Protein AF-0000000078321986 (afdb_homodimer)

Solvent-accessible surface area (backbone atoms only — not comparable to full-atom values): 22174 Å² total; per-residue (Å²): 132,80,74,70,76,71,80,75,64,83,45,28,49,49,52,45,37,34,67,30,29,46,90,86,37,82,36,42,30,33,53,24,48,58,29,49,49,26,35,31,15,40,68,52,36,63,73,72,64,58,69,70,43,76,37,93,73,58,48,68,47,61,54,64,65,75,30,65,68,43,73,36,52,33,26,28,69,42,58,39,27,43,81,94,75,48,71,47,72,44,72,18,39,36,35,91,52,83,92,41,41,33,35,42,9,18,39,55,31,23,75,50,41,27,37,33,34,35,45,79,48,31,41,32,33,64,55,94,91,37,82,43,76,48,59,50,52,77,71,62,75,69,61,69,51,80,71,55,65,69,71,51,60,60,73,81,66,85,42,72,70,53,42,55,55,45,55,72,69,24,92,44,75,43,79,42,66,50,69,78,81,76,80,76,78,78,73,85,65,83,70,81,79,134,131,80,74,71,76,71,81,76,62,82,46,28,50,48,52,44,37,34,67,29,30,47,90,86,37,83,38,43,30,32,53,24,50,58,30,51,49,26,36,31,15,42,68,51,36,62,73,72,63,56,70,70,43,76,37,92,73,60,46,68,48,61,55,65,64,65,31,64,68,44,72,36,52,32,28,28,68,41,59,39,27,42,81,94,75,47,71,47,74,44,73,18,38,37,36,91,50,83,90,40,40,34,35,42,8,17,40,54,31,23,74,49,42,28,37,34,36,34,44,80,48,32,42,32,34,64,55,95,91,36,82,44,76,48,59,52,51,77,69,62,73,69,60,71,46,83,75,54,67,73,69,51,56,64,72,81,65,85,41,70,69,54,42,54,54,46,55,74,69,24,92,45,76,42,79,43,71,49,67,77,83,76,79,76,77,78,74,85,64,81,72,78,77,121

Structure (mmCIF, N/CA/C/O backbone):
data_AF-0000000078321986-model_v1
#
loop_
_entity.id
_entity.type
_entity.pdbx_description
1 polymer 'Asp_protease_2 domain-containing protein'
#
loop_
_atom_site.group_PDB
_atom_site.id
_atom_site.type_symbol
_atom_site.label_atom_id
_atom_site.label_alt_id
_atom_site.label_comp_id
_atom_site.label_asym_id
_atom_site.label_entity_id
_atom_site.label_seq_id
_atom_site.pdbx_PDB_ins_code
_atom_site.Cartn_x
_atom_site.Cartn_y
_atom_site.Cartn_z
_atom_site.occupancy
_atom_site.B_iso_or_equiv
_atom_site.auth_seq_id
_atom_site.auth_comp_id
_atom_site.auth_asym_id
_atom_site.auth_atom_id
_atom_site.pdbx_PDB_model_num
ATOM 1 N N . MET A 1 1 ? 32.594 -17.984 17.234 1 24.62 1 MET A N 1
ATOM 2 C CA . MET A 1 1 ? 31.172 -18.266 17.438 1 24.62 1 MET A CA 1
ATOM 3 C C . MET A 1 1 ? 30.312 -17.359 16.562 1 24.62 1 MET A C 1
ATOM 5 O O . MET A 1 1 ? 30.328 -16.125 16.719 1 24.62 1 MET A O 1
ATOM 9 N N . CYS A 1 2 ? 30.188 -17.625 15.289 1 29.27 2 CYS A N 1
ATOM 10 C CA . CYS A 1 2 ? 29.484 -16.875 14.25 1 29.27 2 CYS A CA 1
ATOM 11 C C . CYS A 1 2 ? 28.047 -16.578 14.664 1 29.27 2 CYS A C 1
ATOM 13 O O . CYS A 1 2 ? 27.312 -17.5 15.047 1 29.27 2 CYS A O 1
ATOM 15 N N . SER A 1 3 ? 27.797 -15.516 15.391 1 32.06 3 SER A N 1
ATOM 16 C CA . SER A 1 3 ? 26.453 -15.102 15.766 1 32.06 3 SER A CA 1
ATOM 17 C C . SER A 1 3 ? 25.453 -15.398 14.656 1 32.06 3 SER A C 1
ATOM 19 O O . SER A 1 3 ? 25.672 -15.039 13.5 1 32.06 3 SER A O 1
ATOM 21 N N . GLU A 1 4 ? 24.828 -16.484 14.688 1 34.25 4 GLU A N 1
ATOM 22 C CA . GLU A 1 4 ? 23.734 -16.844 13.805 1 34.25 4 GLU A CA 1
ATOM 23 C C . GLU A 1 4 ? 22.781 -15.672 13.578 1 34.25 4 GLU A C 1
ATOM 25 O O . GLU A 1 4 ? 22.266 -15.094 14.531 1 34.25 4 GLU A O 1
ATOM 30 N N . LYS A 1 5 ? 23.109 -14.648 12.781 1 41.53 5 LYS A N 1
ATOM 31 C CA . LYS A 1 5 ? 22.156 -13.609 12.391 1 41.53 5 LYS A CA 1
ATOM 32 C C . LYS A 1 5 ? 20.719 -14.125 12.422 1 41.53 5 LYS A C 1
ATOM 34 O O . LYS A 1 5 ? 20.359 -15.008 11.641 1 41.53 5 LYS A O 1
ATOM 39 N N . VAL A 1 6 ? 20.172 -14.43 13.562 1 44.09 6 VAL A N 1
ATOM 40 C CA . VAL A 1 6 ? 18.766 -14.75 13.734 1 44.09 6 VAL A CA 1
ATOM 41 C C . VAL A 1 6 ? 17.922 -13.984 12.711 1 44.09 6 VAL A C 1
ATOM 43 O O . VAL A 1 6 ? 18.031 -12.758 12.609 1 44.09 6 VAL A O 1
ATOM 46 N N . ASP A 1 7 ? 17.641 -14.617 11.555 1 57.97 7 ASP A N 1
ATOM 47 C CA . ASP A 1 7 ? 16.75 -14.102 10.516 1 57.97 7 ASP A CA 1
ATOM 48 C C . ASP A 1 7 ? 15.516 -13.453 11.133 1 57.97 7 ASP A C 1
ATOM 50 O O . ASP A 1 7 ? 14.664 -14.148 11.688 1 57.97 7 ASP A O 1
ATOM 54 N N . ASP A 1 8 ? 15.555 -12.234 11.688 1 73.19 8 ASP A N 1
ATOM 55 C CA . ASP A 1 8 ? 14.43 -11.5 12.242 1 73.19 8 ASP A CA 1
ATOM 56 C C . ASP A 1 8 ? 13.305 -11.359 11.219 1 73.19 8 ASP A C 1
ATOM 58 O O . ASP A 1 8 ? 13.414 -10.578 10.273 1 73.19 8 ASP A O 1
ATOM 62 N N . ARG A 1 9 ? 12.336 -12.367 11.266 1 86.06 9 ARG A N 1
ATOM 63 C CA . ARG A 1 9 ? 11.211 -12.391 10.336 1 86.06 9 ARG A CA 1
ATOM 64 C C . ARG A 1 9 ? 10.047 -11.555 10.859 1 86.06 9 ARG A C 1
ATOM 66 O O . ARG A 1 9 ? 8.938 -11.625 10.328 1 86.06 9 ARG A O 1
ATOM 73 N N . SER A 1 10 ? 10.383 -10.711 11.898 1 85.19 10 SER A N 1
ATOM 74 C CA . SER A 1 10 ? 9.32 -9.984 12.594 1 85.19 10 SER A CA 1
ATOM 75 C C . SER A 1 10 ? 8.664 -8.953 11.68 1 85.19 10 SER A C 1
ATOM 77 O O . SER A 1 10 ? 7.504 -8.594 11.875 1 85.19 10 SER A O 1
ATOM 79 N N . GLN A 1 11 ? 9.398 -8.617 10.617 1 91.62 11 GLN A N 1
ATOM 80 C CA . GLN A 1 11 ? 8.875 -7.547 9.781 1 91.62 11 GLN A CA 1
ATOM 81 C C . GLN A 1 11 ? 8.273 -8.102 8.492 1 91.62 11 GLN A C 1
ATOM 83 O O . GLN A 1 11 ? 7.777 -7.34 7.652 1 91.62 11 GLN A O 1
ATOM 88 N N . ARG A 1 12 ? 8.203 -9.352 8.367 1 96.12 12 ARG A N 1
ATOM 89 C CA . ARG A 1 12 ? 7.848 -9.977 7.098 1 96.12 12 ARG A CA 1
ATOM 90 C C . ARG A 1 12 ? 6.434 -9.586 6.676 1 96.12 12 ARG A C 1
ATOM 92 O O . ARG A 1 12 ? 6.176 -9.352 5.496 1 96.12 12 ARG A O 1
ATOM 99 N N . ASN A 1 13 ? 5.496 -9.438 7.637 1 96.44 13 ASN A N 1
ATOM 100 C CA . ASN A 1 13 ? 4.094 -9.18 7.309 1 96.44 13 ASN A CA 1
ATOM 101 C C . ASN A 1 13 ? 3.648 -7.805 7.801 1 96.44 13 ASN A C 1
ATOM 103 O O . ASN A 1 13 ? 2.459 -7.484 7.754 1 96.44 13 ASN A O 1
ATOM 107 N N . ASN A 1 14 ? 4.621 -6.977 8.234 1 94.5 14 ASN A N 1
ATOM 108 C CA . ASN A 1 14 ? 4.258 -5.707 8.852 1 94.5 14 ASN A CA 1
ATOM 109 C C . ASN A 1 14 ? 4.297 -4.559 7.844 1 94.5 14 ASN A C 1
ATOM 111 O O . ASN A 1 14 ? 5.293 -4.379 7.141 1 94.5 14 ASN A O 1
ATOM 115 N N . ILE A 1 15 ? 3.191 -3.846 7.863 1 95.5 15 ILE A N 1
ATOM 116 C CA . ILE A 1 15 ? 3.266 -2.574 7.152 1 95.5 15 ILE A CA 1
ATOM 117 C C . ILE A 1 15 ? 4.102 -1.582 7.957 1 95.5 15 ILE A C 1
ATOM 119 O O . ILE A 1 15 ? 4.395 -1.814 9.133 1 95.5 15 ILE A O 1
ATOM 123 N N . PHE A 1 16 ? 4.434 -0.482 7.281 1 96.69 16 PHE A N 1
ATOM 124 C CA . PHE A 1 16 ? 5.27 0.492 7.969 1 96.69 16 PHE A CA 1
ATOM 125 C C . PHE A 1 16 ? 4.422 1.448 8.797 1 96.69 16 PHE A C 1
ATOM 127 O O . PHE A 1 16 ? 3.611 2.199 8.25 1 96.69 16 PHE A O 1
ATOM 134 N N . LYS A 1 17 ? 4.645 1.356 10.055 1 95.81 17 LYS A N 1
ATOM 135 C CA . LYS A 1 17 ? 4.02 2.26 11.016 1 95.81 17 LYS A CA 1
ATOM 136 C C . LYS A 1 17 ? 5.07 2.959 11.875 1 95.81 17 LYS A C 1
ATOM 138 O O . LYS A 1 17 ? 6.039 2.336 12.312 1 95.81 17 LYS A O 1
ATOM 143 N N . ALA A 1 18 ? 4.832 4.238 11.977 1 94.94 18 ALA A N 1
ATOM 144 C CA . ALA A 1 18 ? 5.719 5.051 12.805 1 94.94 18 ALA A CA 1
ATOM 145 C C . ALA A 1 18 ? 4.965 6.203 13.453 1 94.94 18 ALA A C 1
ATOM 147 O O . ALA A 1 18 ? 3.736 6.164 13.57 1 94.94 18 ALA A O 1
ATOM 148 N N . CYS A 1 19 ? 5.754 7.062 14.078 1 94.62 19 CYS A N 1
ATOM 149 C CA . CYS A 1 19 ? 5.16 8.258 14.664 1 94.62 19 CYS A CA 1
ATOM 150 C C . CYS A 1 19 ? 5.684 9.516 13.977 1 94.62 19 CYS A C 1
ATOM 152 O O . CYS A 1 19 ? 6.77 9.508 13.398 1 94.62 19 CYS A O 1
ATOM 154 N N . CYS A 1 20 ? 4.875 10.43 14.008 1 96.06 20 CYS A N 1
ATOM 155 C CA . CYS A 1 20 ? 5.23 11.789 13.609 1 96.06 20 CYS A CA 1
ATOM 156 C C . CYS A 1 20 ? 4.676 12.805 14.602 1 96.06 20 CYS A C 1
ATOM 158 O O . CYS A 1 20 ? 4.039 12.438 15.586 1 96.06 20 CYS A O 1
ATOM 160 N N . SER A 1 21 ? 5.039 14.023 14.367 1 95.94 21 SER A N 1
ATOM 161 C CA . SER A 1 21 ? 4.508 15.086 15.211 1 95.94 21 SER A CA 1
ATOM 162 C C . SER A 1 21 ? 3.799 16.156 14.375 1 95.94 21 SER A C 1
ATOM 164 O O . SER A 1 21 ? 4.281 16.531 13.305 1 95.94 21 SER A O 1
ATOM 166 N N . ILE A 1 22 ? 2.654 16.531 14.852 1 97.75 22 ILE A N 1
ATOM 167 C CA . ILE A 1 22 ? 1.895 17.641 14.297 1 97.75 22 ILE A CA 1
ATOM 168 C C . ILE A 1 22 ? 1.565 18.641 15.398 1 97.75 22 ILE A C 1
ATOM 170 O O . ILE A 1 22 ? 0.862 18.312 16.359 1 97.75 22 ILE A O 1
ATOM 174 N N . GLN A 1 23 ? 2.105 19.859 15.203 1 95.31 23 GLN A N 1
ATOM 175 C CA . GLN A 1 23 ? 1.891 20.891 16.203 1 95.31 23 GLN A CA 1
ATOM 176 C C . GLN A 1 23 ? 2.252 20.391 17.609 1 95.31 23 GLN A C 1
ATOM 178 O O . GLN A 1 23 ? 1.488 20.578 18.562 1 95.31 23 GLN A O 1
ATOM 183 N N . GLY A 1 24 ? 3.314 19.688 17.641 1 91.69 24 GLY A N 1
ATOM 184 C CA . GLY A 1 24 ? 3.859 19.25 18.922 1 91.69 24 GLY A CA 1
ATOM 185 C C . GLY A 1 24 ? 3.164 18.016 19.469 1 91.69 24 GLY A C 1
ATOM 186 O O . GLY A 1 24 ? 3.494 17.547 20.562 1 91.69 24 GLY A O 1
ATOM 187 N N . ARG A 1 25 ? 2.254 17.422 18.75 1 95.25 25 ARG A N 1
ATOM 188 C CA . ARG A 1 25 ? 1.533 16.234 19.188 1 95.25 25 ARG A CA 1
ATOM 189 C C . ARG A 1 25 ? 1.994 14.992 18.438 1 95.25 25 ARG A C 1
ATOM 191 O O . ARG A 1 25 ? 2.164 15.039 17.219 1 95.25 25 ARG A O 1
ATOM 198 N N . VAL A 1 26 ? 2.178 13.922 19.203 1 95.25 26 VAL A N 1
ATOM 199 C CA . VAL A 1 26 ? 2.586 12.664 18.594 1 95.25 26 VAL A CA 1
ATOM 200 C C . VAL A 1 26 ? 1.396 12.031 17.875 1 95.25 26 VAL A C 1
ATOM 202 O O . VAL A 1 26 ? 0.307 11.922 18.453 1 95.25 26 VAL A O 1
ATOM 205 N N . CYS A 1 27 ? 1.616 11.664 16.641 1 97.25 27 CYS A N 1
ATOM 206 C CA . CYS A 1 27 ? 0.566 11.102 15.805 1 97.25 27 CYS A CA 1
ATOM 207 C C . CYS A 1 27 ? 1.032 9.805 15.141 1 97.25 27 CYS A C 1
ATOM 209 O O . CYS A 1 27 ? 2.211 9.664 14.812 1 97.25 27 CYS A O 1
ATOM 211 N N . ASP A 1 28 ? 0.078 8.93 14.93 1 96 28 ASP A N 1
ATOM 212 C CA . ASP A 1 28 ? 0.362 7.688 14.219 1 96 28 ASP A CA 1
ATOM 213 C C . ASP A 1 28 ? 0.496 7.93 12.719 1 96 28 ASP A C 1
ATOM 215 O O . ASP A 1 28 ? -0.361 8.57 12.109 1 96 28 ASP A O 1
ATOM 219 N N . LEU A 1 29 ? 1.56 7.34 12.219 1 97.12 29 LEU A N 1
ATOM 220 C CA . LEU A 1 29 ? 1.901 7.535 10.812 1 97.12 29 LEU A CA 1
ATOM 221 C C . LEU A 1 29 ? 2.004 6.199 10.086 1 97.12 29 LEU A C 1
ATOM 223 O O . LEU A 1 29 ? 2.584 5.246 10.617 1 97.12 29 LEU A O 1
ATOM 227 N N . ILE A 1 30 ? 1.379 6.121 8.93 1 97.06 30 ILE A N 1
ATOM 228 C CA . ILE A 1 30 ? 1.546 4.992 8.023 1 97.06 30 ILE A CA 1
ATOM 229 C C . ILE A 1 30 ? 2.172 5.469 6.715 1 97.06 30 ILE A C 1
ATOM 231 O O . ILE A 1 30 ? 1.801 6.523 6.191 1 97.06 30 ILE A O 1
ATOM 235 N N . VAL A 1 31 ? 3.158 4.801 6.211 1 98 31 VAL A N 1
ATOM 236 C CA . VAL A 1 31 ? 3.658 5.008 4.855 1 98 31 VAL A CA 1
ATOM 237 C C . VAL A 1 31 ? 3.213 3.857 3.957 1 98 31 VAL A C 1
ATOM 239 O O . VAL A 1 31 ? 3.391 2.688 4.305 1 98 31 VAL A O 1
ATOM 242 N N . ASP A 1 32 ? 2.588 4.215 2.834 1 96.12 32 ASP A N 1
ATOM 243 C CA . ASP A 1 32 ? 1.922 3.217 2.006 1 96.12 32 ASP A CA 1
ATOM 244 C C . ASP A 1 32 ? 2.102 3.525 0.521 1 96.12 32 ASP A C 1
ATOM 246 O O . ASP A 1 32 ? 1.444 4.422 -0.016 1 96.12 32 ASP A O 1
ATOM 250 N N . SER A 1 33 ? 2.875 2.695 -0.171 1 96.62 33 SER A N 1
ATOM 251 C CA . SER A 1 33 ? 3.121 2.906 -1.594 1 96.62 33 SER A CA 1
ATOM 252 C C . SER A 1 33 ? 1.919 2.484 -2.432 1 96.62 33 SER A C 1
ATOM 254 O O . SER A 1 33 ? 1.885 2.719 -3.641 1 96.62 33 SER A O 1
ATOM 256 N N . GLY A 1 34 ? 0.917 1.923 -1.79 1 94.62 34 GLY A N 1
ATOM 257 C CA . GLY A 1 34 ? -0.313 1.559 -2.475 1 94.62 34 GLY A CA 1
ATOM 258 C C . GLY A 1 34 ? -1.354 2.664 -2.459 1 94.62 34 GLY A C 1
ATOM 259 O O . GLY A 1 34 ? -2.426 2.521 -3.051 1 94.62 34 GLY A O 1
ATOM 260 N N . SER A 1 35 ? -1.004 3.738 -1.876 1 93.56 35 SER A N 1
ATOM 261 C CA . SER A 1 35 ? -1.923 4.871 -1.822 1 93.56 35 SER A CA 1
ATOM 262 C C . SER A 1 35 ? -1.522 5.953 -2.818 1 93.56 35 SER A C 1
ATOM 264 O O . SER A 1 35 ? -0.402 6.465 -2.77 1 93.56 35 SER A O 1
ATOM 266 N N . CYS A 1 36 ? -2.453 6.363 -3.617 1 95.25 36 CYS A N 1
ATOM 267 C CA . CYS A 1 36 ? -2.199 7.359 -4.652 1 95.25 36 CYS A CA 1
ATOM 268 C C . CYS A 1 36 ? -2.189 8.766 -4.066 1 95.25 36 CYS A C 1
ATOM 270 O O . CYS A 1 36 ? -1.786 9.719 -4.738 1 95.25 36 CYS A O 1
ATOM 272 N N . GLU A 1 37 ? -2.635 8.883 -2.818 1 96.19 37 GLU A N 1
ATOM 273 C CA . GLU A 1 37 ? -2.738 10.18 -2.152 1 96.19 37 GLU A CA 1
ATOM 274 C C . GLU A 1 37 ? -2.15 10.117 -0.745 1 96.19 37 GLU A C 1
ATOM 276 O O . GLU A 1 37 ? -1.934 9.039 -0.199 1 96.19 37 GLU A O 1
ATOM 281 N N . ASN A 1 38 ? -1.821 11.281 -0.237 1 97.88 38 ASN A N 1
ATOM 282 C CA . ASN A 1 38 ? -1.637 11.445 1.201 1 97.88 38 ASN A CA 1
ATOM 283 C C . ASN A 1 38 ? -2.965 11.688 1.912 1 97.88 38 ASN A C 1
ATOM 285 O O . ASN A 1 38 ? -3.818 12.414 1.404 1 97.88 38 ASN A O 1
ATOM 289 N N . PHE A 1 39 ? -3.094 11.086 3.119 1 97.38 39 PHE A N 1
ATOM 290 C CA . PHE A 1 39 ? -4.344 11.25 3.85 1 97.38 39 PHE A CA 1
ATOM 291 C C . PHE A 1 39 ? -4.078 11.719 5.277 1 97.38 39 PHE A C 1
ATOM 293 O O . PHE A 1 39 ? -3.039 11.398 5.855 1 97.38 39 PHE A O 1
ATOM 300 N N . VAL A 1 40 ? -5.035 12.492 5.766 1 97.94 40 VAL A N 1
ATOM 301 C CA . VAL A 1 40 ? -5.098 12.836 7.184 1 97.94 40 VAL A CA 1
ATOM 302 C C . VAL A 1 40 ? -6.492 12.531 7.727 1 97.94 40 VAL A C 1
ATOM 304 O O . VAL A 1 40 ? -7.496 12.766 7.047 1 97.94 40 VAL A O 1
ATOM 307 N N . SER A 1 41 ? -6.516 12.023 8.914 1 95.94 41 SER A N 1
ATOM 308 C CA . SER A 1 41 ? -7.797 11.664 9.516 1 95.94 41 SER A CA 1
ATOM 309 C C . SER A 1 41 ? -8.609 12.906 9.867 1 95.94 41 SER A C 1
ATOM 311 O O . SER A 1 41 ? -8.07 13.875 10.406 1 95.94 41 SER A O 1
ATOM 313 N N . ARG A 1 42 ? -9.859 12.828 9.594 1 96.94 42 ARG A N 1
ATOM 314 C CA . ARG A 1 42 ? -10.766 13.914 9.945 1 96.94 42 ARG A CA 1
ATOM 315 C C . ARG A 1 42 ? -10.766 14.156 11.453 1 96.94 42 ARG A C 1
ATOM 317 O O . ARG A 1 42 ? -10.766 15.312 11.891 1 96.94 42 ARG A O 1
ATOM 324 N N . LYS A 1 43 ? -10.742 13.102 12.203 1 95.88 43 LYS A N 1
ATOM 325 C CA . LYS A 1 43 ? -10.719 13.203 13.664 1 95.88 43 LYS A CA 1
ATOM 326 C C . LYS A 1 43 ? -9.523 14.023 14.133 1 95.88 43 LYS A C 1
ATOM 328 O O . LYS A 1 43 ? -9.656 14.875 15.016 1 95.88 43 LYS A O 1
ATOM 333 N N . LEU A 1 44 ? -8.438 13.812 13.57 1 97.38 44 LEU A N 1
ATOM 334 C CA . LEU A 1 44 ? -7.23 14.555 13.938 1 97.38 44 LEU A CA 1
ATOM 335 C C . LEU A 1 44 ? -7.355 16.016 13.547 1 97.38 44 LEU A C 1
ATOM 337 O O . LEU A 1 44 ? -7.008 16.906 14.328 1 97.38 44 LEU A O 1
ATOM 341 N N . VAL A 1 45 ? -7.805 16.281 12.344 1 98.25 45 VAL A N 1
ATOM 342 C CA . VAL A 1 45 ? -7.98 17.641 11.836 1 98.25 45 VAL A CA 1
ATOM 343 C C . VAL A 1 45 ? -8.859 18.438 12.789 1 98.25 45 VAL A C 1
ATOM 345 O O . VAL A 1 45 ? -8.516 19.562 13.156 1 98.25 45 VAL A O 1
ATOM 348 N N . GLU A 1 46 ? -9.891 17.812 13.164 1 97.81 46 GLU A N 1
ATOM 349 C CA . GLU A 1 46 ? -10.844 18.469 14.055 1 97.81 46 GLU A CA 1
ATOM 350 C C . GLU A 1 46 ? -10.25 18.656 15.445 1 97.81 46 GLU A C 1
ATOM 352 O O . GLU A 1 46 ? -10.375 19.734 16.031 1 97.81 46 GLU A O 1
ATOM 357 N N . HIS A 1 47 ? -9.57 17.703 15.914 1 97.31 47 HIS A N 1
ATOM 358 C CA . HIS A 1 47 ? -9.008 17.719 17.266 1 97.31 47 HIS A CA 1
ATOM 359 C C . HIS A 1 47 ? -7.926 18.797 17.391 1 97.31 47 HIS A C 1
ATOM 361 O O . HIS A 1 47 ? -7.855 19.5 18.391 1 97.31 47 HIS A O 1
ATOM 367 N N . LEU A 1 48 ? -7.117 18.953 16.391 1 97.44 48 LEU A N 1
ATOM 368 C CA . LEU A 1 48 ? -5.988 19.875 16.453 1 97.44 48 LEU A CA 1
ATOM 369 C C . LEU A 1 48 ? -6.371 21.25 15.891 1 97.44 48 LEU A C 1
ATOM 371 O O . LEU A 1 48 ? -5.586 22.188 15.953 1 97.44 48 LEU A O 1
ATOM 375 N N . GLY A 1 49 ? -7.551 21.312 15.305 1 97.94 49 GLY A N 1
ATOM 376 C CA . GLY A 1 49 ? -7.996 22.578 14.727 1 97.94 49 GLY A CA 1
ATOM 377 C C . GLY A 1 49 ? -7.207 22.969 13.492 1 97.94 49 GLY A C 1
ATOM 378 O O . GLY A 1 49 ? -6.898 24.141 13.297 1 97.94 49 GLY A O 1
ATOM 379 N N . LEU A 1 50 ? -6.879 21.969 12.656 1 98.25 50 LEU A N 1
ATOM 380 C CA . LEU A 1 50 ? -6.152 22.281 11.43 1 98.25 50 LEU A CA 1
ATOM 381 C C . LEU A 1 50 ? -7.074 22.906 10.398 1 98.25 50 LEU A C 1
ATOM 383 O O . LEU A 1 50 ? -8.242 22.531 10.289 1 98.25 50 LEU A O 1
ATOM 387 N N . LYS A 1 51 ? -6.48 23.844 9.602 1 98.12 51 LYS A N 1
ATOM 388 C CA . LYS A 1 51 ? -7.262 24.484 8.547 1 98.12 51 LYS A CA 1
ATOM 389 C C . LYS A 1 51 ? -7.449 23.547 7.352 1 98.12 51 LYS A C 1
ATOM 391 O O . LYS A 1 51 ? -6.508 22.875 6.938 1 98.12 51 LYS A O 1
ATOM 396 N N . THR A 1 52 ? -8.688 23.531 6.797 1 98.44 52 THR A N 1
ATOM 397 C CA . THR A 1 52 ? -8.984 22.75 5.605 1 98.44 52 THR A CA 1
ATOM 398 C C . THR A 1 52 ? -9.477 23.641 4.473 1 98.44 52 THR A C 1
ATOM 400 O O . THR A 1 52 ? -9.883 24.781 4.707 1 98.44 52 THR A O 1
ATOM 403 N N . GLU A 1 53 ? -9.266 23.172 3.293 1 98.19 53 GLU A N 1
ATOM 404 C CA . GLU A 1 53 ? -9.797 23.766 2.078 1 98.19 53 GLU A CA 1
ATOM 405 C C . GLU A 1 53 ? -10.602 22.766 1.267 1 98.19 53 GLU A C 1
ATOM 407 O O . GLU A 1 53 ? -10.438 21.547 1.43 1 98.19 53 GLU A O 1
ATOM 412 N N . ARG A 1 54 ? -11.438 23.344 0.41 1 97.62 54 ARG A N 1
ATOM 413 C CA . ARG A 1 54 ? -12.164 22.453 -0.492 1 97.62 54 ARG A CA 1
ATOM 414 C C . ARG A 1 54 ? -11.219 21.75 -1.454 1 97.62 54 ARG A C 1
ATOM 416 O O . ARG A 1 54 ? -10.297 22.375 -1.99 1 97.62 54 ARG A O 1
ATOM 423 N N . HIS A 1 55 ? -11.492 20.469 -1.688 1 97.12 55 HIS A N 1
ATOM 424 C CA . HIS A 1 55 ? -10.688 19.75 -2.666 1 97.12 55 HIS A CA 1
ATOM 425 C C . HIS A 1 55 ? -10.891 20.297 -4.07 1 97.12 55 HIS A C 1
ATOM 427 O O . HIS A 1 55 ? -12.031 20.531 -4.496 1 97.12 55 HIS A O 1
ATOM 433 N N . PRO A 1 56 ? -9.82 20.484 -4.793 1 94.75 56 PRO A N 1
ATOM 434 C CA . PRO A 1 56 ? -10 21.016 -6.145 1 94.75 56 PRO A CA 1
ATOM 435 C C . PRO A 1 56 ? -10.766 20.062 -7.059 1 94.75 56 PRO A C 1
ATOM 437 O O . PRO A 1 56 ? -11.484 20.5 -7.961 1 94.75 56 PRO A O 1
ATOM 440 N N . LYS A 1 57 ? -10.617 18.797 -6.887 1 94.5 57 LYS A N 1
ATOM 441 C CA . LYS A 1 57 ? -11.297 17.734 -7.633 1 94.5 57 LYS A CA 1
ATOM 442 C C . LYS A 1 57 ? -11.828 16.656 -6.691 1 94.5 57 LYS A C 1
ATOM 444 O O . LYS A 1 57 ? -11.273 15.547 -6.637 1 94.5 57 LYS A O 1
ATOM 449 N N . PRO A 1 58 ? -12.953 16.984 -6.078 1 93.12 58 PRO A N 1
ATOM 450 C CA . PRO A 1 58 ? -13.5 15.992 -5.16 1 93.12 58 PRO A CA 1
ATOM 451 C C . PRO A 1 58 ? -13.727 14.633 -5.828 1 93.12 58 PRO A C 1
ATOM 453 O O . PRO A 1 58 ? -13.977 14.57 -7.035 1 93.12 58 PRO A O 1
ATOM 456 N N . TYR A 1 59 ? -13.547 13.625 -5.004 1 88.88 59 TYR A N 1
ATOM 457 C CA . TYR A 1 59 ? -13.727 12.273 -5.52 1 88.88 59 TYR A CA 1
ATOM 458 C C . TYR A 1 59 ? -14.234 11.336 -4.43 1 88.88 59 TYR A C 1
ATOM 460 O O . TYR A 1 59 ? -14.438 11.75 -3.285 1 88.88 59 TYR A O 1
ATOM 468 N N . THR A 1 60 ? -14.57 10.102 -4.914 1 84.94 60 THR A N 1
ATOM 469 C CA . THR A 1 60 ? -15.031 9.078 -3.98 1 84.94 60 THR A CA 1
ATOM 470 C C . THR A 1 60 ? -14.062 7.898 -3.959 1 84.94 60 THR A C 1
ATOM 472 O O . THR A 1 60 ? -13.5 7.531 -4.988 1 84.94 60 THR A O 1
ATOM 475 N N . ILE A 1 61 ? -13.75 7.613 -2.795 1 77.56 61 ILE A N 1
ATOM 476 C CA . ILE A 1 61 ? -12.953 6.398 -2.645 1 77.56 61 ILE A CA 1
ATOM 477 C C . ILE A 1 61 ? -13.875 5.207 -2.389 1 77.56 61 ILE A C 1
ATOM 479 O O . ILE A 1 61 ? -14.766 5.277 -1.537 1 77.56 61 ILE A O 1
ATOM 483 N N . GLY A 1 62 ? -13.812 4.367 -3.477 1 61.34 62 GLY A N 1
ATOM 484 C CA . GLY A 1 62 ? -14.578 3.145 -3.283 1 61.34 62 GLY A CA 1
ATOM 485 C C . GLY A 1 62 ? -13.711 1.963 -2.881 1 61.34 62 GLY A C 1
ATOM 486 O O . GLY A 1 62 ? -12.531 1.909 -3.217 1 61.34 62 GLY A O 1
ATOM 487 N N . TRP A 1 63 ? -13.859 1.648 -1.787 1 48.78 63 TRP A N 1
ATOM 488 C CA . TRP A 1 63 ? -13.156 0.408 -1.488 1 48.78 63 TRP A CA 1
ATOM 489 C C . TRP A 1 63 ? -13.586 -0.707 -2.436 1 48.78 63 TRP A C 1
ATOM 491 O O . TRP A 1 63 ? -14.391 -0.482 -3.344 1 48.78 63 TRP A O 1
ATOM 501 N N . ILE A 1 64 ? -13.562 -1.962 -2.023 1 45.22 64 ILE A N 1
ATOM 502 C CA . ILE A 1 64 ? -13.898 -3.113 -2.854 1 45.22 64 ILE A CA 1
ATOM 503 C C . ILE A 1 64 ? -15.281 -2.916 -3.469 1 45.22 64 ILE A C 1
ATOM 505 O O . ILE A 1 64 ? -16.109 -2.164 -2.939 1 45.22 64 ILE A O 1
ATOM 509 N N . GLN A 1 65 ? -15.539 -3.479 -4.602 1 45.16 65 GLN A N 1
ATOM 510 C CA . GLN A 1 65 ? -16.656 -3.406 -5.527 1 45.16 65 GLN A CA 1
ATOM 511 C C . GLN A 1 65 ? -17.938 -2.984 -4.812 1 45.16 65 GLN A C 1
ATOM 513 O O . GLN A 1 65 ? -18.734 -2.221 -5.355 1 45.16 65 GLN A O 1
ATOM 518 N N . LYS A 1 66 ? -18.188 -3.52 -3.637 1 47.88 66 LYS A N 1
ATOM 519 C CA . LYS A 1 66 ? -19.547 -3.342 -3.107 1 47.88 66 LYS A CA 1
ATOM 520 C C . LYS A 1 66 ? -19.516 -2.52 -1.822 1 47.88 66 LYS A C 1
ATOM 522 O O . LYS A 1 66 ? -20.547 -2.373 -1.158 1 47.88 66 LYS A O 1
ATOM 527 N N . GLY A 1 67 ? -18.438 -1.867 -1.528 1 52.78 67 GLY A N 1
ATOM 528 C CA . GLY A 1 67 ? -18.469 -1.284 -0.197 1 52.78 67 GLY A CA 1
ATOM 529 C C . GLY A 1 67 ? -18.75 0.205 -0.203 1 52.78 67 GLY A C 1
ATOM 530 O O . GLY A 1 67 ? -18.969 0.796 -1.263 1 52.78 67 GLY A O 1
ATOM 531 N N . PRO A 1 68 ? -19.078 0.696 1.005 1 55.75 68 PRO A N 1
ATOM 532 C CA . PRO A 1 68 ? -19.359 2.127 1.15 1 55.75 68 PRO A CA 1
ATOM 533 C C . PRO A 1 68 ? -18.297 3.002 0.489 1 55.75 68 PRO A C 1
ATOM 535 O O . PRO A 1 68 ? -17.109 2.637 0.467 1 55.75 68 PRO A O 1
ATOM 538 N N . LYS A 1 69 ? -18.922 3.984 -0.213 1 66.19 69 LYS A N 1
ATOM 539 C CA . LYS A 1 69 ? -18.062 5.008 -0.801 1 66.19 69 LYS A CA 1
ATOM 540 C C . LYS A 1 69 ? -17.797 6.137 0.19 1 66.19 69 LYS A C 1
ATOM 542 O O . LYS A 1 69 ? -18.672 6.5 0.974 1 66.19 69 LYS A O 1
ATOM 547 N N . VAL A 1 70 ? -16.516 6.469 0.294 1 76.88 70 VAL A N 1
ATOM 548 C CA . VAL A 1 70 ? -16.109 7.621 1.098 1 76.88 70 VAL A CA 1
ATOM 549 C C . VAL A 1 70 ? -15.875 8.828 0.191 1 76.88 70 VAL A C 1
ATOM 551 O O . VAL A 1 70 ? -15.148 8.727 -0.801 1 76.88 70 VAL A O 1
ATOM 554 N N . ASP A 1 71 ? -16.609 9.938 0.594 1 85.44 71 ASP A N 1
ATOM 555 C CA . ASP A 1 71 ? -16.391 11.172 -0.159 1 85.44 71 ASP A CA 1
ATOM 556 C C . ASP A 1 71 ? -15.141 11.898 0.338 1 85.44 71 ASP A C 1
ATOM 558 O O . ASP A 1 71 ? -14.969 12.102 1.543 1 85.44 71 ASP A O 1
ATOM 562 N N . VAL A 1 72 ? -14.352 12.195 -0.619 1 92.81 72 VAL A N 1
ATOM 563 C CA . VAL A 1 72 ? -13.18 13.031 -0.333 1 92.81 72 VAL A CA 1
ATOM 564 C C . VAL A 1 72 ? -13.406 14.438 -0.878 1 92.81 72 VAL A C 1
ATOM 566 O O . VAL A 1 72 ? -13.32 14.664 -2.088 1 92.81 72 VAL A O 1
ATOM 569 N N . THR A 1 73 ? -13.664 15.406 0.111 1 96.5 73 THR A N 1
ATOM 570 C CA . THR A 1 73 ? -14.117 16.719 -0.343 1 96.5 73 THR A CA 1
ATOM 571 C C . THR A 1 73 ? -13.211 17.828 0.206 1 96.5 73 THR A C 1
ATOM 573 O O . THR A 1 73 ? -13.344 18.984 -0.173 1 96.5 73 THR A O 1
ATOM 576 N N . GLU A 1 74 ? -12.289 17.469 1.058 1 98.12 74 GLU A N 1
ATOM 577 C CA . GLU A 1 74 ? -11.453 18.484 1.692 1 98.12 74 GLU A CA 1
ATOM 578 C C . GLU A 1 74 ? -9.977 18.094 1.634 1 98.12 74 GLU A C 1
ATOM 580 O O . GLU A 1 74 ? -9.641 16.906 1.592 1 98.12 74 GLU A O 1
ATOM 585 N N . ILE A 1 75 ? -9.156 19.125 1.611 1 98.5 75 ILE A N 1
ATOM 586 C CA . ILE A 1 75 ? -7.719 18.938 1.729 1 98.5 75 ILE A CA 1
ATOM 587 C C . ILE A 1 75 ? -7.191 19.734 2.92 1 98.5 75 ILE A C 1
ATOM 589 O O . ILE A 1 75 ? -7.852 20.672 3.393 1 98.5 75 ILE A O 1
ATOM 593 N N . CYS A 1 76 ? -6.086 19.297 3.451 1 98.62 76 CYS A N 1
ATOM 594 C CA . CYS A 1 76 ? -5.398 19.938 4.562 1 98.62 76 CYS A CA 1
ATOM 595 C C . CYS A 1 76 ? -3.893 19.969 4.336 1 98.62 76 CYS A C 1
ATOM 597 O O . CYS A 1 76 ? -3.312 18.969 3.885 1 98.62 76 CYS A O 1
ATOM 599 N N . ARG A 1 77 ? -3.326 21.125 4.531 1 98.44 77 ARG A N 1
ATOM 600 C CA . ARG A 1 77 ? -1.871 21.203 4.613 1 98.44 77 ARG A CA 1
ATOM 601 C C . ARG A 1 77 ? -1.384 20.859 6.016 1 98.44 77 ARG A C 1
ATOM 603 O O . ARG A 1 77 ? -1.484 21.672 6.934 1 98.44 77 ARG A O 1
ATOM 610 N N . VAL A 1 78 ? -0.796 19.688 6.168 1 98.62 78 VAL A N 1
ATOM 611 C CA . VAL A 1 78 ? -0.439 19.156 7.48 1 98.62 78 VAL A CA 1
ATOM 612 C C . VAL A 1 78 ? 1.007 19.531 7.809 1 98.62 78 VAL A C 1
ATOM 614 O O . VAL A 1 78 ? 1.928 19.172 7.074 1 98.62 78 VAL A O 1
ATOM 617 N N . PRO A 1 79 ? 1.229 20.328 8.852 1 98.5 79 PRO A N 1
ATOM 618 C CA . PRO A 1 79 ? 2.602 20.609 9.273 1 98.5 79 PRO A CA 1
ATOM 619 C C . PRO A 1 79 ? 3.266 19.422 9.977 1 98.5 79 PRO A C 1
ATOM 621 O O . PRO A 1 79 ? 3.285 19.375 11.211 1 98.5 79 PRO A O 1
ATOM 624 N N . LEU A 1 80 ? 3.92 18.641 9.211 1 97.62 80 LEU A N 1
ATOM 625 C CA . LEU A 1 80 ? 4.422 17.344 9.656 1 97.62 80 LEU A CA 1
ATOM 626 C C . LEU A 1 80 ? 5.891 17.438 10.055 1 97.62 80 LEU A C 1
ATOM 628 O O . LEU A 1 80 ? 6.688 18.078 9.367 1 97.62 80 LEU A O 1
ATOM 632 N N . SER A 1 81 ? 6.172 16.812 11.188 1 95.88 81 SER A N 1
ATOM 633 C CA . SER A 1 81 ? 7.559 16.609 11.586 1 95.88 81 SER A CA 1
ATOM 634 C C . SER A 1 81 ? 7.84 15.133 11.836 1 95.88 81 SER A C 1
ATOM 636 O O . SER A 1 81 ? 7.039 14.43 12.453 1 95.88 81 SER A O 1
ATOM 638 N N . ILE A 1 82 ? 8.883 14.672 11.266 1 94.69 82 ILE A N 1
ATOM 639 C CA . ILE A 1 82 ? 9.344 13.305 11.492 1 94.69 82 ILE A CA 1
ATOM 640 C C . ILE A 1 82 ? 10.758 13.32 12.055 1 94.69 82 ILE A C 1
ATOM 642 O O . ILE A 1 82 ? 11.688 13.812 11.414 1 94.69 82 ILE A O 1
ATOM 646 N N . GLY A 1 83 ? 10.875 12.727 13.242 1 88.94 83 GLY A N 1
ATOM 647 C CA . GLY A 1 83 ? 12.172 12.781 13.898 1 88.94 83 GLY A CA 1
ATOM 648 C C . GLY A 1 83 ? 12.625 14.195 14.211 1 88.94 83 GLY A C 1
ATOM 649 O O . GLY A 1 83 ? 11.805 15.062 14.516 1 88.94 83 GLY A O 1
ATOM 650 N N . LYS A 1 84 ? 13.938 14.359 14.227 1 88.31 84 LYS A N 1
ATOM 651 C CA . LYS A 1 84 ? 14.523 15.625 14.648 1 88.31 84 LYS A CA 1
ATOM 652 C C . LYS A 1 84 ? 14.641 16.594 13.484 1 88.31 84 LYS A C 1
ATOM 654 O O . LYS A 1 84 ? 14.617 17.812 13.68 1 88.31 84 LYS A O 1
ATOM 659 N N . TYR A 1 85 ? 14.594 16.078 12.305 1 88.94 85 TYR A N 1
ATOM 660 C CA . TYR A 1 85 ? 15.109 16.922 11.234 1 88.94 85 TYR A CA 1
ATOM 661 C C . TYR A 1 85 ? 14.023 17.219 10.211 1 88.94 85 TYR A C 1
ATOM 663 O O . TYR A 1 85 ? 13.93 18.344 9.703 1 88.94 85 TYR A O 1
ATOM 671 N N . TYR A 1 86 ? 13.148 16.297 9.945 1 95.25 86 TYR A N 1
ATOM 672 C CA . TYR A 1 86 ? 12.195 16.5 8.867 1 95.25 86 TYR A CA 1
ATOM 673 C C . TYR A 1 86 ? 11.008 17.344 9.336 1 95.25 86 TYR A C 1
ATOM 675 O O . TYR A 1 86 ? 10.359 17.016 10.336 1 95.25 86 TYR A O 1
ATOM 683 N N . ARG A 1 87 ? 10.789 18.484 8.656 1 95.12 87 ARG A N 1
ATOM 684 C CA . ARG A 1 87 ? 9.656 19.375 8.875 1 95.12 87 ARG A CA 1
ATOM 685 C C . ARG A 1 87 ? 9.141 19.938 7.551 1 95.12 87 ARG A C 1
ATOM 687 O O . ARG A 1 87 ? 9.875 20.594 6.812 1 95.12 87 ARG A O 1
ATOM 694 N N . GLU A 1 88 ? 7.906 19.609 7.258 1 96.88 88 GLU A N 1
ATOM 695 C CA . GLU A 1 88 ? 7.309 20.062 6.008 1 96.88 88 GLU A CA 1
ATOM 696 C C . GLU A 1 88 ? 5.789 20.125 6.113 1 96.88 88 GLU A C 1
ATOM 698 O O . GLU A 1 88 ? 5.191 19.453 6.949 1 96.88 88 GLU A O 1
ATOM 703 N N . GLU A 1 89 ? 5.246 21 5.336 1 98 89 GLU A N 1
ATOM 704 C CA . GLU A 1 89 ? 3.803 20.953 5.125 1 98 89 GLU A CA 1
ATOM 705 C C . GLU A 1 89 ? 3.438 20 3.99 1 98 89 GLU A C 1
ATOM 707 O O . GLU A 1 89 ? 3.836 20.219 2.844 1 98 89 GLU A O 1
ATOM 712 N N . VAL A 1 90 ? 2.695 19.016 4.344 1 98.44 90 VAL A N 1
ATOM 713 C CA . VAL A 1 90 ? 2.324 18 3.365 1 98.44 90 VAL A CA 1
ATOM 714 C C . VAL A 1 90 ? 0.835 18.109 3.041 1 98.44 90 VAL A C 1
ATOM 716 O O . VAL A 1 90 ? -0.002 18.141 3.945 1 98.44 90 VAL A O 1
ATOM 719 N N . PHE A 1 91 ? 0.509 18.203 1.754 1 98.12 91 PHE A N 1
ATOM 720 C CA . PHE A 1 91 ? -0.887 18.219 1.33 1 98.12 91 PHE A CA 1
ATOM 721 C C . PHE A 1 91 ? -1.507 16.828 1.493 1 98.12 91 PHE A C 1
ATOM 723 O O . PHE A 1 91 ? -0.995 15.844 0.954 1 98.12 91 PHE A O 1
ATOM 730 N N . CYS A 1 92 ? -2.615 16.844 2.266 1 98.56 92 CYS A N 1
ATOM 731 C CA . CYS A 1 92 ? -3.326 15.594 2.518 1 98.56 92 CYS A CA 1
ATOM 732 C C . CYS A 1 92 ? -4.816 15.75 2.24 1 98.56 92 CYS A C 1
ATOM 734 O O . CYS A 1 92 ? -5.402 16.797 2.529 1 98.56 92 CYS A O 1
ATOM 736 N N . ASP A 1 93 ? -5.391 14.727 1.633 1 97.75 93 ASP A N 1
ATOM 737 C CA . ASP A 1 93 ? -6.848 14.633 1.593 1 97.75 93 ASP A CA 1
ATOM 738 C C . ASP A 1 93 ? -7.414 14.266 2.963 1 97.75 93 ASP A C 1
ATOM 740 O O . ASP A 1 93 ? -6.855 13.414 3.658 1 97.75 93 ASP A O 1
ATOM 744 N N . VAL A 1 94 ? -8.508 14.867 3.334 1 97.5 94 VAL A N 1
ATOM 745 C CA . VAL A 1 94 ? -9.133 14.602 4.629 1 97.5 94 VAL A CA 1
ATOM 746 C C . VAL A 1 94 ? -10.148 13.477 4.492 1 97.5 94 VAL A C 1
ATOM 748 O O . VAL A 1 94 ? -11.078 13.562 3.686 1 97.5 94 VAL A O 1
ATOM 751 N N . ILE A 1 95 ? -9.906 12.461 5.262 1 93.56 95 ILE A N 1
ATOM 752 C CA . ILE A 1 95 ? -10.852 11.352 5.219 1 93.56 95 ILE A CA 1
ATOM 753 C C . ILE A 1 95 ? -11.125 10.852 6.637 1 93.56 95 ILE A C 1
ATOM 755 O O . ILE A 1 95 ? -10.375 11.156 7.562 1 93.56 95 ILE A O 1
ATOM 759 N N . ASP A 1 96 ? -12.25 10.102 6.75 1 88.44 96 ASP A N 1
ATOM 760 C CA . ASP A 1 96 ? -12.5 9.367 7.988 1 88.44 96 ASP A CA 1
ATOM 761 C C . ASP A 1 96 ? -11.734 8.047 8.008 1 88.44 96 ASP A C 1
ATOM 763 O O . ASP A 1 96 ? -12.141 7.078 7.375 1 88.44 96 ASP A O 1
ATOM 767 N N . MET A 1 97 ? -10.586 8.062 8.617 1 83.5 97 MET A N 1
ATOM 768 C CA . MET A 1 97 ? -9.781 6.848 8.703 1 83.5 97 MET A CA 1
ATOM 769 C C . MET A 1 97 ? -9.438 6.52 10.156 1 83.5 97 MET A C 1
ATOM 771 O O . MET A 1 97 ? -9.148 7.418 10.945 1 83.5 97 MET A O 1
ATOM 775 N N . ASP A 1 98 ? -9.43 5.203 10.477 1 78.88 98 ASP A N 1
ATOM 776 C CA . ASP A 1 98 ? -9.156 4.754 11.836 1 78.88 98 ASP A CA 1
ATOM 777 C C . ASP A 1 98 ? -7.812 4.031 11.914 1 78.88 98 ASP A C 1
ATOM 779 O O . ASP A 1 98 ? -7.301 3.777 13 1 78.88 98 ASP A O 1
ATOM 783 N N . ALA A 1 99 ? -7.215 3.779 10.781 1 81 99 ALA A N 1
ATOM 784 C CA . ALA A 1 99 ? -5.969 3.016 10.766 1 81 99 ALA A CA 1
ATOM 785 C C . ALA A 1 99 ? -4.816 3.832 11.344 1 81 99 ALA A C 1
ATOM 787 O O . ALA A 1 99 ? -3.881 3.275 11.922 1 81 99 ALA A O 1
ATOM 788 N N . GLY A 1 100 ? -4.902 5.055 11.281 1 89.69 100 GLY A N 1
ATOM 789 C CA . GLY A 1 100 ? -3.902 5.996 11.75 1 89.69 100 GLY A CA 1
ATOM 790 C C . GLY A 1 100 ? -4.34 7.445 11.625 1 89.69 100 GLY A C 1
ATOM 791 O O . GLY A 1 100 ? -5.504 7.723 11.328 1 89.69 100 GLY A O 1
ATOM 792 N N . HIS A 1 101 ? -3.396 8.281 11.984 1 96.75 101 HIS A N 1
ATOM 793 C CA . HIS A 1 101 ? -3.691 9.703 11.938 1 96.75 101 HIS A CA 1
ATOM 794 C C . HIS A 1 101 ? -3.297 10.305 10.594 1 96.75 101 HIS A C 1
ATOM 796 O O . HIS A 1 101 ? -4.012 11.148 10.047 1 96.75 101 HIS A O 1
ATOM 802 N N . VAL A 1 102 ? -2.127 9.852 10.078 1 97.81 102 VAL A N 1
ATOM 803 C CA . VAL A 1 102 ? -1.594 10.336 8.805 1 97.81 102 VAL A CA 1
ATOM 804 C C . VAL A 1 102 ? -1.133 9.148 7.961 1 97.81 102 VAL A C 1
ATOM 806 O O . VAL A 1 102 ? -0.515 8.211 8.477 1 97.81 102 VAL A O 1
ATOM 809 N N . LEU A 1 103 ? -1.48 9.18 6.695 1 97.69 103 LEU A N 1
ATOM 810 C CA . LEU A 1 103 ? -0.997 8.211 5.723 1 97.69 103 LEU A CA 1
ATOM 811 C C . LEU A 1 103 ? -0.239 8.898 4.594 1 97.69 103 LEU A C 1
ATOM 813 O O . LEU A 1 103 ? -0.812 9.711 3.859 1 97.69 103 LEU A O 1
ATOM 817 N N . LEU A 1 104 ? 1.028 8.617 4.527 1 98.5 104 LEU A N 1
ATOM 818 C CA . LEU A 1 104 ? 1.846 9.148 3.441 1 98.5 104 LEU A CA 1
ATOM 819 C C . LEU A 1 104 ? 1.91 8.164 2.279 1 98.5 104 LEU A C 1
ATOM 821 O O . LEU A 1 104 ? 2.469 7.07 2.416 1 98.5 104 LEU A O 1
ATOM 825 N N . GLY A 1 105 ? 1.298 8.594 1.174 1 98.31 105 GLY A N 1
ATOM 826 C CA . GLY A 1 105 ? 1.246 7.766 -0.02 1 98.31 105 GLY A CA 1
ATOM 827 C C . GLY A 1 105 ? 2.324 8.102 -1.031 1 98.31 105 GLY A C 1
ATOM 828 O O . GLY A 1 105 ? 3.412 8.547 -0.659 1 98.31 105 GLY A O 1
ATOM 829 N N . ARG A 1 106 ? 2.002 7.863 -2.295 1 98.25 106 ARG A N 1
ATOM 830 C CA . ARG A 1 106 ? 2.908 8.016 -3.428 1 98.25 106 ARG A CA 1
ATOM 831 C C . ARG A 1 106 ? 3.396 9.453 -3.547 1 98.25 106 ARG A C 1
ATOM 833 O O . ARG A 1 106 ? 4.586 9.695 -3.756 1 98.25 106 ARG A O 1
ATOM 840 N N . PRO A 1 107 ? 2.549 10.469 -3.355 1 98.44 107 PRO A N 1
ATOM 841 C CA . PRO A 1 107 ? 3.039 11.836 -3.574 1 98.44 107 PRO A CA 1
ATOM 842 C C . PRO A 1 107 ? 4.188 12.203 -2.639 1 98.44 107 PRO A C 1
ATOM 844 O O . PRO A 1 107 ? 5.191 12.766 -3.08 1 98.44 107 PRO A O 1
ATOM 847 N N . TRP A 1 108 ? 4.051 11.859 -1.4 1 98.62 108 TRP A N 1
ATOM 848 C CA . TRP A 1 108 ? 5.121 12.18 -0.465 1 98.62 108 TRP A CA 1
ATOM 849 C C . TRP A 1 108 ? 6.391 11.406 -0.797 1 98.62 108 TRP A C 1
ATOM 851 O O . TRP A 1 108 ? 7.488 11.969 -0.794 1 98.62 108 TRP A O 1
ATOM 861 N N . GLN A 1 109 ? 6.211 10.133 -1.087 1 98.44 109 GLN A N 1
ATOM 862 C CA . GLN A 1 109 ? 7.344 9.273 -1.405 1 98.44 109 GLN A CA 1
ATOM 863 C C . GLN A 1 109 ? 8.094 9.773 -2.639 1 98.44 109 GLN A C 1
ATOM 865 O O . GLN A 1 109 ? 9.32 9.688 -2.709 1 98.44 109 GLN A O 1
ATOM 870 N N . PHE A 1 110 ? 7.32 10.297 -3.549 1 98.12 110 PHE A N 1
ATOM 871 C CA . PHE A 1 110 ? 7.895 10.906 -4.742 1 98.12 110 PHE A CA 1
ATOM 872 C C . PHE A 1 110 ? 8.648 12.18 -4.387 1 98.12 110 PHE A C 1
ATOM 874 O O . PHE A 1 110 ? 9.805 12.359 -4.781 1 98.12 110 PHE A O 1
ATOM 881 N N . ASP A 1 111 ? 8.016 13.016 -3.633 1 97.69 111 ASP A N 1
ATOM 882 C CA . ASP A 1 111 ? 8.516 14.359 -3.375 1 97.69 111 ASP A CA 1
ATOM 883 C C . ASP A 1 111 ? 9.828 14.32 -2.598 1 97.69 111 ASP A C 1
ATOM 885 O O . ASP A 1 111 ? 10.742 15.102 -2.873 1 97.69 111 ASP A O 1
ATOM 889 N N . VAL A 1 112 ? 9.953 13.375 -1.651 1 97.38 112 VAL A N 1
ATOM 890 C CA . VAL A 1 112 ? 11.164 13.352 -0.841 1 97.38 112 VAL A CA 1
ATOM 891 C C . VAL A 1 112 ? 12.156 12.352 -1.427 1 97.38 112 VAL A C 1
ATOM 893 O O . VAL A 1 112 ? 13.266 12.18 -0.905 1 97.38 112 VAL A O 1
ATOM 896 N N . ASP A 1 113 ? 11.711 11.625 -2.443 1 97.19 113 ASP A N 1
ATOM 897 C CA . ASP A 1 113 ? 12.562 10.656 -3.129 1 97.19 113 ASP A CA 1
ATOM 898 C C . ASP A 1 113 ? 13.047 9.57 -2.168 1 97.19 113 ASP A C 1
ATOM 900 O O . ASP A 1 113 ? 14.25 9.359 -2.02 1 97.19 113 ASP A O 1
ATOM 904 N N . ILE A 1 114 ? 12.078 8.789 -1.694 1 98.38 1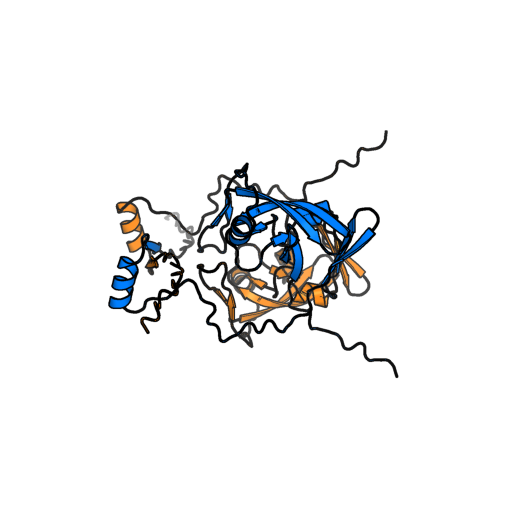14 ILE A N 1
ATOM 905 C CA . ILE A 1 114 ? 12.406 7.797 -0.673 1 98.38 114 ILE A CA 1
ATOM 906 C C . ILE A 1 114 ? 13.117 6.605 -1.315 1 98.38 114 ILE A C 1
ATOM 908 O O . ILE A 1 114 ? 12.953 6.352 -2.512 1 98.38 114 ILE A O 1
ATOM 912 N N . THR A 1 115 ? 14 5.977 -0.559 1 98.38 115 THR A N 1
ATOM 913 C CA . THR A 1 115 ? 14.43 4.602 -0.769 1 98.38 115 THR A CA 1
ATOM 914 C C . THR A 1 115 ? 13.875 3.688 0.32 1 98.38 115 THR A C 1
ATOM 916 O O . THR A 1 115 ? 14.039 3.961 1.511 1 98.38 115 THR A O 1
ATOM 919 N N . TYR A 1 116 ? 13.156 2.689 -0.095 1 98.75 116 TYR A N 1
ATOM 920 C CA . TYR A 1 116 ? 12.57 1.743 0.846 1 98.75 116 TYR A CA 1
ATOM 921 C C . TYR A 1 116 ? 13.289 0.399 0.788 1 98.75 116 TYR A C 1
ATOM 923 O O . TYR A 1 116 ? 13.492 -0.155 -0.295 1 98.75 116 TYR A O 1
ATOM 931 N N . LYS A 1 117 ? 13.711 -0.072 1.976 1 97.44 117 LYS A N 1
ATOM 932 C CA . LYS A 1 117 ? 14.312 -1.392 2.125 1 97.44 117 LYS A CA 1
ATOM 933 C C . LYS A 1 117 ? 13.297 -2.406 2.648 1 97.44 117 LYS A C 1
ATOM 935 O O . LYS A 1 117 ? 12.953 -2.389 3.83 1 97.44 117 LYS A O 1
ATOM 940 N N . GLY A 1 118 ? 12.922 -3.309 1.791 1 97.75 118 GLY A N 1
ATOM 941 C CA . GLY A 1 118 ? 11.789 -4.188 2.031 1 97.75 118 GLY A CA 1
ATOM 942 C C . GLY A 1 118 ? 12.023 -5.172 3.162 1 97.75 118 GLY A C 1
ATOM 943 O O . GLY A 1 118 ? 11.117 -5.453 3.945 1 97.75 118 GLY A O 1
ATOM 944 N N . ARG A 1 119 ? 13.188 -5.711 3.281 1 96.69 119 ARG A N 1
ATOM 945 C CA . ARG A 1 119 ? 13.438 -6.711 4.312 1 96.69 119 ARG A CA 1
ATOM 946 C C . ARG A 1 119 ? 13.516 -6.07 5.691 1 96.69 119 ARG A C 1
ATOM 948 O O . ARG A 1 119 ? 12.891 -6.555 6.641 1 96.69 119 ARG A O 1
ATOM 955 N N . LYS A 1 120 ? 14.188 -4.941 5.758 1 93.5 120 LYS A N 1
ATOM 956 C CA . LYS A 1 120 ? 14.359 -4.25 7.031 1 93.5 120 LYS A CA 1
ATOM 957 C C . LYS A 1 120 ? 13.133 -3.4 7.367 1 93.5 120 LYS A C 1
ATOM 959 O O . LYS A 1 120 ? 12.953 -2.982 8.516 1 93.5 120 LYS A O 1
ATOM 964 N N . ASN A 1 121 ? 12.312 -3.148 6.34 1 97.06 121 ASN A N 1
ATOM 965 C CA . ASN A 1 121 ? 11.148 -2.289 6.516 1 97.06 121 ASN A CA 1
ATOM 966 C C . ASN A 1 121 ? 11.547 -0.894 6.988 1 97.06 121 ASN A C 1
ATOM 968 O O . ASN A 1 121 ? 11.016 -0.396 7.984 1 97.06 121 ASN A O 1
ATOM 972 N N . ILE A 1 122 ? 12.484 -0.272 6.188 1 95.62 122 ILE A N 1
ATOM 973 C CA . ILE A 1 122 ? 13 1.047 6.531 1 95.62 122 ILE A CA 1
ATOM 974 C C . ILE A 1 122 ? 12.883 1.978 5.328 1 95.62 122 ILE A C 1
ATOM 976 O O . ILE A 1 122 ? 13.156 1.573 4.195 1 95.62 122 ILE A O 1
ATOM 980 N N . TYR A 1 123 ? 12.469 3.186 5.625 1 97.38 123 TYR A N 1
ATOM 981 C CA . TYR A 1 123 ? 12.461 4.238 4.617 1 97.38 123 TYR A CA 1
ATOM 982 C C . TYR A 1 123 ? 13.641 5.184 4.805 1 97.38 123 TYR A C 1
ATOM 984 O O . TYR A 1 123 ? 13.914 5.625 5.922 1 97.38 123 TYR A O 1
ATOM 992 N N . LEU A 1 124 ? 14.312 5.492 3.682 1 97.06 124 LEU A N 1
ATOM 993 C CA . LEU A 1 124 ? 15.453 6.402 3.678 1 97.06 124 LEU A CA 1
ATOM 994 C C . LEU A 1 124 ? 15.211 7.566 2.725 1 97.06 124 LEU A C 1
ATOM 996 O O . LEU A 1 124 ? 14.688 7.379 1.625 1 97.06 124 LEU A O 1
ATOM 1000 N N . PHE A 1 125 ? 15.594 8.75 3.197 1 96.31 125 PHE A N 1
ATOM 1001 C CA . PHE A 1 125 ? 15.57 9.898 2.295 1 96.31 125 PHE A CA 1
ATOM 1002 C C . PHE A 1 125 ? 16.469 11.016 2.814 1 96.31 125 PHE A C 1
ATOM 1004 O O . PHE A 1 125 ? 16.906 10.977 3.969 1 96.31 125 PHE A O 1
ATOM 1011 N N . ASP A 1 126 ? 16.781 11.93 1.878 1 93.75 126 ASP A N 1
ATOM 1012 C CA . ASP A 1 126 ? 17.594 13.102 2.223 1 93.75 126 ASP A CA 1
ATOM 1013 C C . ASP A 1 126 ? 16.703 14.336 2.395 1 93.75 126 ASP A C 1
ATOM 1015 O O . ASP A 1 126 ? 15.805 14.578 1.596 1 93.75 126 ASP A O 1
ATOM 1019 N N . TRP A 1 127 ? 16.969 15.008 3.467 1 93.44 127 TRP A N 1
ATOM 1020 C CA . TRP A 1 127 ? 16.234 16.25 3.709 1 93.44 127 TRP A CA 1
ATOM 1021 C C . TRP A 1 127 ? 17.125 17.281 4.402 1 93.44 127 TRP A C 1
ATOM 1023 O O . TRP A 1 127 ? 17.703 17 5.461 1 93.44 127 TRP A O 1
ATOM 1033 N N . GLY A 1 128 ? 17.25 18.453 3.779 1 91.94 128 GLY A N 1
ATOM 1034 C CA . GLY A 1 128 ? 18.062 19.5 4.367 1 91.94 128 GLY A CA 1
ATOM 1035 C C . GLY A 1 128 ? 19.516 19.094 4.555 1 91.94 128 GLY A C 1
ATOM 1036 O O . GLY A 1 128 ? 20.125 19.406 5.578 1 91.94 128 GLY A O 1
ATOM 1037 N N . GLY A 1 129 ? 19.969 18.297 3.73 1 90.94 129 GLY A N 1
ATOM 1038 C CA . GLY A 1 129 ? 21.359 17.859 3.793 1 90.94 129 GLY A CA 1
ATOM 1039 C C . GLY A 1 129 ? 21.594 16.734 4.773 1 90.94 129 GLY A C 1
ATOM 1040 O O . GLY A 1 129 ? 22.734 16.312 4.988 1 90.94 129 GLY A O 1
ATOM 1041 N N . LYS A 1 130 ? 20.516 16.266 5.426 1 90.44 130 LYS A N 1
ATOM 1042 C CA . LYS A 1 130 ? 20.625 15.156 6.375 1 90.44 130 LYS A CA 1
ATOM 1043 C C . LYS A 1 130 ? 19.969 13.891 5.816 1 90.44 130 LYS A C 1
ATOM 1045 O O . LYS A 1 130 ? 18.922 13.953 5.176 1 90.44 130 LYS A O 1
ATOM 1050 N N . LYS A 1 131 ? 20.656 12.805 6.082 1 91.38 131 LYS A N 1
ATOM 1051 C CA . LYS A 1 131 ? 20.062 11.508 5.762 1 91.38 131 LYS A CA 1
ATOM 1052 C C . LYS A 1 131 ? 19.125 11.047 6.871 1 91.38 131 LYS A C 1
ATOM 1054 O O . LYS A 1 131 ? 19.516 10.953 8.031 1 91.38 131 LYS A O 1
ATOM 1059 N N . ILE A 1 132 ? 17.922 10.797 6.5 1 94.5 132 ILE A N 1
ATOM 1060 C CA . ILE A 1 132 ? 16.891 10.406 7.465 1 94.5 132 ILE A CA 1
ATOM 1061 C C . ILE A 1 132 ? 16.516 8.938 7.246 1 94.5 132 ILE A C 1
ATOM 1063 O O . ILE A 1 132 ? 16.297 8.508 6.109 1 94.5 132 ILE A O 1
ATOM 1067 N N . ALA A 1 133 ? 16.531 8.18 8.336 1 95.19 133 ALA A N 1
ATOM 1068 C CA . ALA A 1 133 ? 16.062 6.805 8.344 1 95.19 133 ALA A CA 1
ATOM 1069 C C . ALA A 1 133 ? 14.828 6.656 9.234 1 95.19 133 ALA A C 1
ATOM 1071 O O . ALA A 1 133 ? 14.891 6.941 10.438 1 95.19 133 ALA A O 1
ATOM 1072 N N . MET A 1 134 ? 13.711 6.305 8.586 1 96.06 134 MET A N 1
ATOM 1073 C CA . MET A 1 134 ? 12.508 5.984 9.352 1 96.06 134 MET A CA 1
ATOM 1074 C C . MET A 1 134 ? 12.422 4.484 9.625 1 96.06 134 MET A C 1
ATOM 1076 O O . MET A 1 134 ? 12.516 3.674 8.703 1 96.06 134 MET A O 1
ATOM 1080 N N . VAL A 1 135 ? 12.281 4.137 10.867 1 94.38 135 VAL A N 1
ATOM 1081 C CA . VAL A 1 135 ? 12.141 2.748 11.297 1 94.38 135 VAL A CA 1
ATOM 1082 C C . VAL A 1 135 ? 10.766 2.533 11.914 1 94.38 135 VAL A C 1
ATOM 1084 O O . VAL A 1 135 ? 10.164 3.467 12.453 1 94.38 135 VAL A O 1
ATOM 1087 N N . PRO A 1 136 ? 10.242 1.281 11.633 1 93.44 136 PRO A N 1
ATOM 1088 C CA . PRO A 1 136 ? 8.938 1.027 12.25 1 93.44 136 PRO A CA 1
ATOM 1089 C C . PRO A 1 136 ? 8.977 1.154 13.766 1 93.44 136 PRO A C 1
ATOM 1091 O O . PRO A 1 136 ? 10.008 0.913 14.391 1 93.44 136 PRO A O 1
ATOM 1094 N N . LYS A 1 137 ? 7.875 1.636 14.258 1 85.88 137 LYS A N 1
ATOM 1095 C CA . LYS A 1 137 ? 7.762 1.682 15.711 1 85.88 137 LYS A CA 1
ATOM 1096 C C . LYS A 1 137 ? 7.809 0.279 16.312 1 85.88 137 LYS A C 1
ATOM 1098 O O . LYS A 1 137 ? 7.344 -0.681 15.695 1 85.88 137 LYS A O 1
ATOM 1103 N N . ASP A 1 138 ? 8.688 0.038 17.266 1 64.62 138 ASP A N 1
ATOM 1104 C CA . ASP A 1 138 ? 8.789 -1.256 17.938 1 64.62 138 ASP A CA 1
ATOM 1105 C C . ASP A 1 138 ? 7.41 -1.842 18.219 1 64.62 138 ASP A C 1
ATOM 1107 O O . ASP A 1 138 ? 6.496 -1.12 18.625 1 64.62 138 ASP A O 1
ATOM 1111 N N . ASN A 1 139 ? 7.008 -2.873 17.438 1 48.53 139 ASN A N 1
ATOM 1112 C CA . ASN A 1 139 ? 5.746 -3.582 17.641 1 48.53 139 ASN A CA 1
ATOM 1113 C C . ASN A 1 139 ? 5.422 -3.746 19.125 1 48.53 139 ASN A C 1
ATOM 1115 O O . ASN A 1 139 ? 6.156 -4.418 19.844 1 48.53 139 ASN A O 1
ATOM 1119 N N . GLU A 1 140 ? 5.211 -2.939 20.016 1 38.09 140 GLU A N 1
ATOM 1120 C CA . GLU A 1 140 ? 4.312 -3.59 20.969 1 38.09 140 GLU A CA 1
ATOM 1121 C C . GLU A 1 140 ? 3.301 -4.477 20.25 1 38.09 140 GLU A C 1
ATOM 1123 O O . GLU A 1 140 ? 2.887 -4.18 19.141 1 38.09 140 GLU A O 1
ATOM 1128 N N . VAL A 1 141 ? 3.395 -5.777 20.453 1 32.28 141 VAL A N 1
ATOM 1129 C CA . VAL A 1 141 ? 2.436 -6.703 19.859 1 32.28 141 VAL A CA 1
ATOM 1130 C C . VAL A 1 141 ? 1.104 -5.992 19.625 1 32.28 141 VAL A C 1
ATOM 1132 O O . VAL A 1 141 ? 0.453 -5.559 20.578 1 32.28 141 VAL A O 1
ATOM 1135 N N . PHE A 1 142 ? 1.024 -5.176 18.859 1 30.44 142 PHE A N 1
ATOM 1136 C CA . PHE A 1 142 ? -0.384 -4.926 18.578 1 30.44 142 PHE A CA 1
ATOM 1137 C C . PHE A 1 142 ? -1.183 -6.223 18.609 1 30.44 142 PHE A C 1
ATOM 1139 O O . PHE A 1 142 ? -0.977 -7.109 17.781 1 30.44 142 PHE A O 1
ATOM 1146 N N . GLU A 1 143 ? -1.212 -6.805 19.766 1 28.78 143 GLU A N 1
ATOM 1147 C CA . GLU A 1 143 ? -2.268 -7.809 19.812 1 28.78 143 GLU A CA 1
ATOM 1148 C C . GLU A 1 143 ? -3.48 -7.379 19 1 28.78 143 GLU A C 1
ATOM 1150 O O . GLU A 1 143 ? -4.07 -6.328 19.25 1 28.78 143 GLU A O 1
ATOM 1155 N N . MET A 1 144 ? -3.369 -7.488 17.75 1 27.59 144 MET A N 1
ATOM 1156 C CA . MET A 1 144 ? -4.738 -7.57 17.25 1 27.59 144 MET A CA 1
ATOM 1157 C C . MET A 1 144 ? -5.656 -8.227 18.281 1 27.59 144 MET A C 1
ATOM 1159 O O . MET A 1 144 ? -5.445 -9.383 18.656 1 27.59 144 MET A O 1
ATOM 1163 N N . ASN A 1 145 ? -5.789 -7.621 19.359 1 27.47 145 ASN A N 1
ATOM 1164 C CA . ASN A 1 145 ? -6.832 -8.227 20.172 1 27.47 145 ASN A CA 1
ATOM 1165 C C . ASN A 1 145 ? -7.848 -8.984 19.328 1 27.47 145 ASN A C 1
ATOM 1167 O O . ASN A 1 145 ? -8.555 -8.383 18.516 1 27.47 145 ASN A O 1
ATOM 1171 N N . LYS A 1 146 ? -7.52 -10.164 18.969 1 29.25 146 LYS A N 1
ATOM 1172 C CA . LYS A 1 146 ? -8.508 -11.125 18.484 1 29.25 146 LYS A CA 1
ATOM 1173 C C . LYS A 1 146 ? -9.836 -10.961 19.234 1 29.25 146 LYS A C 1
ATOM 1175 O O . LYS A 1 146 ? -10.82 -11.617 18.891 1 29.25 146 LYS A O 1
ATOM 1180 N N . GLY A 1 147 ? -9.766 -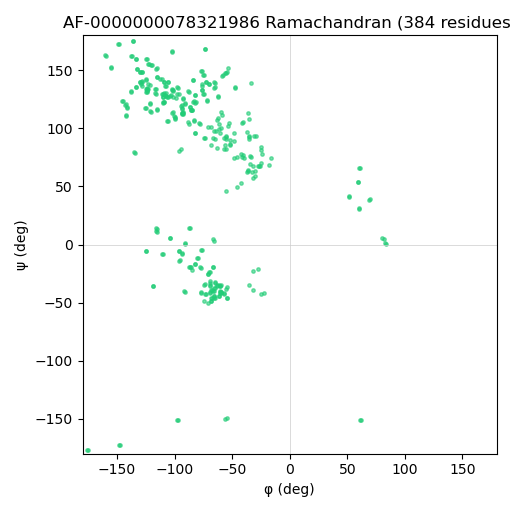10.617 20.547 1 28.23 147 GLY A N 1
ATOM 1181 C CA . GLY A 1 147 ? -11.008 -10.461 21.281 1 28.23 147 GLY A CA 1
ATOM 1182 C C . GLY A 1 147 ? -11.781 -9.219 20.875 1 28.23 147 GLY A C 1
ATOM 1183 O O . GLY A 1 147 ? -12.859 -8.945 21.422 1 28.23 147 GLY A O 1
ATOM 1184 N N . VAL A 1 148 ? -11.125 -8.141 20.859 1 27.16 148 VAL A N 1
ATOM 1185 C CA . VAL A 1 148 ? -12.078 -7.102 20.484 1 27.16 148 VAL A CA 1
ATOM 1186 C C . VAL A 1 148 ? -12.641 -7.41 19.094 1 27.16 148 VAL A C 1
ATOM 1188 O O . VAL A 1 148 ? -11.891 -7.594 18.141 1 27.16 148 VAL A O 1
ATOM 1191 N N . LYS A 1 149 ? -13.711 -7.992 19.109 1 28.08 149 LYS A N 1
ATOM 1192 C CA . LYS A 1 149 ? -14.648 -8.039 17.984 1 28.08 149 LYS A CA 1
ATOM 1193 C C . LYS A 1 149 ? -14.445 -6.844 17.062 1 28.08 149 LYS A C 1
ATOM 1195 O O . LYS A 1 149 ? -14.461 -5.695 17.5 1 28.08 149 LYS A O 1
ATOM 1200 N N . SER A 1 150 ? -13.461 -6.961 16.312 1 28.11 150 SER A N 1
ATOM 1201 C CA . SER A 1 150 ? -13.367 -5.996 15.227 1 28.11 150 SER A CA 1
ATOM 1202 C C . SER A 1 150 ? -14.703 -5.297 14.992 1 28.11 150 SER A C 1
ATOM 1204 O O . SER A 1 150 ? -15.711 -5.945 14.703 1 28.11 150 SER A O 1
ATOM 1206 N N . ARG A 1 151 ? -14.984 -4.402 15.914 1 28.14 151 ARG A N 1
ATOM 1207 C CA . ARG A 1 151 ? -16.219 -3.652 15.766 1 28.14 151 ARG A CA 1
ATOM 1208 C C . ARG A 1 151 ? -16.562 -3.441 14.289 1 28.14 151 ARG A C 1
ATOM 1210 O O . ARG A 1 151 ? -15.906 -2.652 13.602 1 28.14 151 ARG A O 1
ATOM 1217 N N . SER A 1 152 ? -16.859 -4.5 13.688 1 27.58 152 SER A N 1
ATOM 1218 C CA . SER A 1 152 ? -17.516 -4.484 12.391 1 27.58 152 SER A CA 1
ATOM 1219 C C . SER A 1 152 ? -18.719 -3.541 12.398 1 27.58 152 SER A C 1
ATOM 1221 O O . SER A 1 152 ? -19.5 -3.535 13.344 1 27.58 152 SER A O 1
ATOM 1223 N N . LEU A 1 153 ? -18.547 -2.375 11.969 1 29.39 153 LEU A N 1
ATOM 1224 C CA . LEU A 1 153 ? -19.609 -1.391 11.844 1 29.39 153 LEU A CA 1
ATOM 1225 C C . LEU A 1 153 ? -20.938 -2.068 11.531 1 29.39 153 LEU A C 1
ATOM 1227 O O . LEU A 1 153 ? -22 -1.427 11.57 1 29.39 153 LEU A O 1
ATOM 1231 N N . VAL A 1 154 ? -20.859 -3.287 10.969 1 28.59 154 VAL A N 1
ATOM 1232 C CA . VAL A 1 154 ? -22.109 -3.877 10.516 1 28.59 154 VAL A CA 1
ATOM 1233 C C . VAL A 1 154 ? -22.688 -4.781 11.602 1 28.59 154 VAL A C 1
ATOM 1235 O O . VAL A 1 154 ? -22.016 -5.719 12.047 1 28.59 154 VAL A O 1
ATOM 1238 N N . SER A 1 155 ? -23.312 -4.32 12.477 1 31.77 155 SER A N 1
ATOM 1239 C CA . SER A 1 155 ? -24.109 -5.188 13.336 1 31.77 155 SER A CA 1
ATOM 1240 C C . SER A 1 155 ? -25.203 -5.895 12.547 1 31.77 155 SER A C 1
ATOM 1242 O O . SER A 1 155 ? -25.875 -5.281 11.711 1 31.77 155 SER A O 1
ATOM 1244 N N . LEU A 1 156 ? -25.047 -7.125 12.32 1 30.2 156 LEU A N 1
ATOM 1245 C CA . LEU A 1 156 ? -26.094 -7.949 11.727 1 30.2 156 LEU A CA 1
ATOM 1246 C C . LEU A 1 156 ? -27.266 -8.117 12.688 1 30.2 156 LEU A C 1
ATOM 1248 O O . LEU A 1 156 ? -27.094 -8.625 13.797 1 30.2 156 LEU A O 1
ATOM 1252 N N . VAL A 1 157 ? -28.219 -7.383 12.43 1 34.41 157 VAL A N 1
ATOM 1253 C CA . VAL A 1 157 ? -29.469 -7.559 13.172 1 34.41 157 VAL A CA 1
ATOM 1254 C C . VAL A 1 157 ? -30.219 -8.766 12.625 1 34.41 157 VAL A C 1
ATOM 1256 O O . VAL A 1 157 ? -30.531 -8.828 11.43 1 34.41 157 VAL A O 1
ATOM 1259 N N . THR A 1 158 ? -30.219 -9.82 13.25 1 38.56 158 THR A N 1
ATOM 1260 C CA . THR A 1 158 ? -30.828 -11.078 12.852 1 38.56 158 THR A CA 1
ATOM 1261 C C . THR A 1 158 ? -32.312 -11.102 13.242 1 38.56 158 THR A C 1
ATOM 1263 O O . THR A 1 158 ? -33.062 -12.008 12.844 1 38.56 158 THR A O 1
ATOM 1266 N N . SER A 1 159 ? -32.688 -10.297 14.18 1 42.75 159 SER A N 1
ATOM 1267 C CA . SER A 1 159 ? -34.094 -10.445 14.539 1 42.75 159 SER A CA 1
ATOM 1268 C C . SER A 1 159 ? -34.906 -9.227 14.102 1 42.75 159 SER A C 1
ATOM 1270 O O . SER A 1 159 ? -34.375 -8.125 14.016 1 42.75 159 SER A O 1
ATOM 1272 N N . GLU A 1 160 ? -36.156 -9.586 13.641 1 51.16 160 GLU A N 1
ATOM 1273 C CA . GLU A 1 160 ? -37.062 -8.562 13.18 1 51.16 160 GLU A CA 1
ATOM 1274 C C . GLU A 1 160 ? -37.281 -7.484 14.242 1 51.16 160 GLU A C 1
ATOM 1276 O O . GLU A 1 160 ? -37.344 -6.297 13.922 1 51.16 160 GLU A O 1
ATOM 1281 N N . ARG A 1 161 ? -37.312 -7.91 15.422 1 54.16 161 ARG A N 1
ATOM 1282 C CA . ARG A 1 161 ? -37.531 -6.984 16.531 1 54.16 161 ARG A CA 1
ATOM 1283 C C . ARG A 1 161 ? -36.344 -6.078 16.734 1 54.16 161 ARG A C 1
ATOM 1285 O O . ARG A 1 161 ? -36.469 -4.879 16.984 1 54.16 161 ARG A O 1
ATOM 1292 N N . GLU A 1 162 ? -35.188 -6.57 16.516 1 55.28 162 GLU A N 1
ATOM 1293 C CA . GLU A 1 162 ? -33.969 -5.793 16.641 1 55.28 162 GLU A CA 1
ATOM 1294 C C . GLU A 1 162 ? -33.812 -4.84 15.453 1 55.28 162 GLU A C 1
ATOM 1296 O O . GLU A 1 162 ? -33.344 -3.705 15.625 1 55.28 162 GLU A O 1
ATOM 1301 N N . LEU A 1 163 ? -34.219 -5.223 14.266 1 56.78 163 LEU A N 1
ATOM 1302 C CA . LEU A 1 163 ? -34.188 -4.391 13.07 1 56.78 163 LEU A CA 1
ATOM 1303 C C . LEU A 1 163 ? -35.125 -3.199 13.227 1 56.78 163 LEU A C 1
ATOM 1305 O O . LEU A 1 163 ? -34.781 -2.07 12.883 1 56.78 163 LEU A O 1
ATOM 1309 N N . GLU A 1 164 ? -36.281 -3.551 13.695 1 60.47 164 GLU A N 1
ATOM 1310 C CA . GLU A 1 164 ? -37.281 -2.496 13.922 1 60.47 164 GLU A CA 1
ATOM 1311 C C . GLU A 1 164 ? -36.781 -1.477 14.938 1 60.47 164 GLU A C 1
ATOM 1313 O O . GLU A 1 164 ? -36.969 -0.271 14.766 1 60.47 164 GLU A O 1
ATOM 1318 N N . ALA A 1 165 ? -36.125 -1.964 15.953 1 59.47 165 ALA A N 1
ATOM 1319 C CA . ALA A 1 165 ? -35.562 -1.074 16.969 1 59.47 165 ALA A CA 1
ATOM 1320 C C . ALA A 1 165 ? -34.406 -0.254 16.422 1 59.47 165 ALA A C 1
ATOM 1322 O O . ALA A 1 165 ? -34.281 0.942 16.703 1 59.47 165 ALA A O 1
ATOM 1323 N N . ASP A 1 166 ? -33.688 -0.805 15.547 1 57.88 166 ASP A N 1
ATOM 1324 C CA . ASP A 1 166 ? -32.531 -0.11 14.992 1 57.88 166 ASP A CA 1
ATOM 1325 C C . ASP A 1 166 ? -32.969 0.944 13.977 1 57.88 166 ASP A C 1
ATOM 1327 O O . ASP A 1 166 ? -32.375 2.027 13.906 1 57.88 166 ASP A O 1
ATOM 1331 N N . ILE A 1 167 ? -33.938 0.599 13.172 1 60.25 167 ILE A N 1
ATOM 1332 C CA . ILE A 1 167 ? -34.438 1.506 12.148 1 60.25 167 ILE A CA 1
ATOM 1333 C C . ILE A 1 167 ? -35 2.766 12.805 1 60.25 167 ILE A C 1
ATOM 1335 O O . ILE A 1 167 ? -34.844 3.867 12.266 1 60.25 167 ILE A O 1
ATOM 1339 N N . LYS A 1 168 ? -35.562 2.496 13.953 1 63.09 168 LYS A N 1
ATOM 1340 C CA . LYS A 1 168 ? -36.125 3.639 14.664 1 63.09 168 LYS A CA 1
ATOM 1341 C C . LYS A 1 168 ? -35.031 4.566 15.172 1 63.09 168 LYS A C 1
ATOM 1343 O O . LYS A 1 168 ? -35.25 5.766 15.352 1 63.09 168 LYS A O 1
ATOM 1348 N N . GLU A 1 169 ? -33.875 3.98 15.328 1 55.84 169 GLU A N 1
ATOM 1349 C CA . GLU A 1 169 ? -32.781 4.742 15.938 1 55.84 169 GLU A CA 1
ATOM 1350 C C . GLU A 1 169 ? -31.891 5.383 14.883 1 55.84 169 GLU A C 1
ATOM 1352 O O . GLU A 1 169 ? -31.047 6.219 15.203 1 55.84 169 GLU A O 1
ATOM 1357 N N . VAL A 1 170 ? -32.094 4.887 13.594 1 53.84 170 VAL A N 1
ATOM 1358 C CA . VAL A 1 170 ? -31.188 5.387 12.578 1 53.84 170 VAL A CA 1
ATOM 1359 C C . VAL A 1 170 ? -31.906 6.395 11.68 1 53.84 170 VAL A C 1
ATOM 1361 O O . VAL A 1 170 ? -33.094 6.258 11.414 1 53.84 170 VAL A O 1
ATOM 1364 N N . LYS A 1 171 ? -31.156 7.449 11.359 1 57.97 171 LYS A N 1
ATOM 1365 C CA . LYS A 1 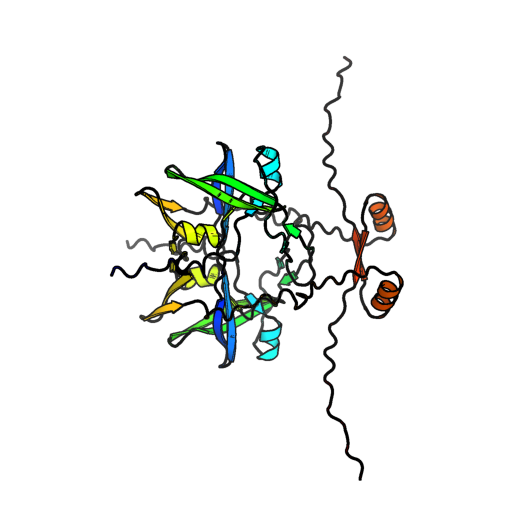171 ? -31.719 8.484 10.508 1 57.97 171 LYS A CA 1
ATOM 1366 C C . LYS A 1 171 ? -31.75 8.039 9.047 1 57.97 171 LYS A C 1
ATOM 1368 O O . LYS A 1 171 ? -32.531 8.57 8.242 1 57.97 171 LYS A O 1
ATOM 1373 N N . GLU A 1 172 ? -30.906 7.031 8.719 1 57.78 172 GLU A N 1
ATOM 1374 C CA . GLU A 1 172 ? -30.797 6.648 7.316 1 57.78 172 GLU A CA 1
ATOM 1375 C C . GLU A 1 172 ? -30.641 5.137 7.172 1 57.78 172 GLU A C 1
ATOM 1377 O O . GLU A 1 172 ? -29.875 4.512 7.906 1 57.78 172 GLU A O 1
ATOM 1382 N N . VAL A 1 173 ? -31.562 4.496 6.465 1 55.19 173 VAL A N 1
ATOM 1383 C CA . VAL A 1 173 ? -31.547 3.084 6.098 1 55.19 173 VAL A CA 1
ATOM 1384 C C . VAL A 1 173 ? -31.312 2.943 4.594 1 55.19 173 VAL A C 1
ATOM 1386 O O . VAL A 1 173 ? -31.984 3.6 3.793 1 55.19 173 VAL A O 1
ATOM 1389 N N . HIS A 1 174 ? -30.266 2.23 4.238 1 56.31 174 HIS A N 1
ATOM 1390 C CA . HIS A 1 174 ? -30.016 1.956 2.828 1 56.31 174 HIS A CA 1
ATOM 1391 C C . HIS A 1 174 ? -30.281 0.491 2.498 1 56.31 174 HIS A C 1
ATOM 1393 O O . HIS A 1 174 ? -29.969 -0.397 3.289 1 56.31 174 HIS A O 1
ATOM 1399 N N . LEU A 1 175 ? -31.031 0.205 1.472 1 52.53 175 LEU A N 1
ATOM 1400 C CA . LEU A 1 175 ? -31.25 -1.115 0.886 1 52.53 175 LEU A CA 1
ATOM 1401 C C . LEU A 1 175 ? -30.141 -1.446 -0.114 1 52.53 175 LEU A C 1
ATOM 1403 O O . LEU A 1 175 ? -29.891 -0.676 -1.044 1 52.53 175 LEU A O 1
ATOM 1407 N N . VAL A 1 176 ? -29.375 -2.504 0.244 1 50.56 176 VAL A N 1
ATOM 1408 C CA . VAL A 1 176 ? -28.328 -2.98 -0.664 1 50.56 176 VAL A CA 1
ATOM 1409 C C . VAL A 1 176 ? -28.812 -4.238 -1.383 1 50.56 176 VAL A C 1
ATOM 1411 O O . VAL A 1 176 ? -29.172 -5.227 -0.742 1 50.56 176 VAL A O 1
ATOM 1414 N N . MET A 1 177 ? -29.016 -4.176 -2.713 1 46.91 177 MET A N 1
ATOM 1415 C CA . MET A 1 177 ? -29.359 -5.281 -3.6 1 46.91 177 MET A CA 1
ATOM 1416 C C . MET A 1 177 ? -28.125 -5.895 -4.23 1 46.91 177 MET A C 1
ATOM 1418 O O . MET A 1 177 ? -27.266 -5.18 -4.758 1 46.91 177 MET A O 1
ATOM 1422 N N . VAL A 1 178 ? -27.891 -7.172 -4 1 40.03 178 VAL A N 1
ATOM 1423 C CA . VAL A 1 178 ? -26.781 -7.918 -4.605 1 40.03 178 VAL A CA 1
ATOM 1424 C C . VAL A 1 178 ? -27.234 -8.5 -5.945 1 40.03 178 VAL A C 1
ATOM 1426 O O . VAL A 1 178 ? -28.172 -9.289 -6.008 1 40.03 178 VAL A O 1
ATOM 1429 N N . ARG A 1 179 ? -26.797 -7.938 -7.074 1 38.97 179 ARG A N 1
ATOM 1430 C CA . ARG A 1 179 ? -27.094 -8.453 -8.406 1 38.97 179 ARG A CA 1
ATOM 1431 C C . ARG A 1 179 ? -26 -9.391 -8.891 1 38.97 179 ARG A C 1
ATOM 1433 O O . ARG A 1 179 ? -24.812 -9.094 -8.734 1 38.97 179 ARG A O 1
ATOM 1440 N N . ALA A 1 180 ? -26.312 -10.633 -9.031 1 35.09 180 ALA A N 1
ATOM 1441 C CA . ALA A 1 180 ? -25.406 -11.547 -9.727 1 35.09 180 ALA A CA 1
ATOM 1442 C C . ALA A 1 180 ? -25.156 -11.078 -11.164 1 35.09 180 ALA A C 1
ATOM 1444 O O . ALA A 1 180 ? -26.094 -10.656 -11.852 1 35.09 180 ALA A O 1
ATOM 1445 N N . LEU A 1 181 ? -23.984 -10.703 -11.469 1 33.5 181 LEU A N 1
ATOM 1446 C CA . LEU A 1 181 ? -23.625 -10.469 -12.867 1 33.5 181 LEU A CA 1
ATOM 1447 C C . LEU A 1 181 ? -23.875 -11.711 -13.703 1 33.5 181 LEU A C 1
ATOM 1449 O O . LEU A 1 181 ? -23.25 -12.75 -13.492 1 33.5 181 LEU A O 1
ATOM 1453 N N . VAL A 1 182 ? -25.062 -12.016 -14.164 1 30.69 182 VAL A N 1
ATOM 1454 C CA . VAL A 1 182 ? -25.234 -13.055 -15.172 1 30.69 182 VAL A CA 1
ATOM 1455 C C . VAL A 1 182 ? -24.578 -12.633 -16.469 1 30.69 182 VAL A C 1
ATOM 1457 O O . VAL A 1 182 ? -24.938 -11.609 -17.062 1 30.69 182 VAL A O 1
ATOM 1460 N N . ILE A 1 183 ? -23.328 -13.094 -16.734 1 30.59 183 ILE A N 1
ATOM 1461 C CA . ILE A 1 183 ? -22.719 -13.039 -18.062 1 30.59 183 ILE A CA 1
ATOM 1462 C C . ILE A 1 183 ? -23.469 -13.977 -19.016 1 30.59 183 ILE A C 1
ATOM 1464 O O . ILE A 1 183 ? -23.516 -15.188 -18.797 1 30.59 183 ILE A O 1
ATOM 1468 N N . GLU A 1 184 ? -24.453 -13.578 -19.734 1 30.81 184 GLU A N 1
ATOM 1469 C CA . GLU A 1 184 ? -25.078 -14.344 -20.797 1 30.81 184 GLU A CA 1
ATOM 1470 C C . GLU A 1 184 ? -24.094 -14.656 -21.906 1 30.81 184 GLU A C 1
ATOM 1472 O O . GLU A 1 184 ? -23.484 -13.742 -22.484 1 30.81 184 GLU A O 1
ATOM 1477 N N . ALA A 1 185 ? -23.562 -15.82 -21.906 1 33.09 185 ALA A N 1
ATOM 1478 C CA . ALA A 1 185 ? -22.938 -16.391 -23.094 1 33.09 185 ALA A CA 1
ATOM 1479 C C . ALA A 1 185 ? -23.906 -16.438 -24.266 1 33.09 185 ALA A C 1
ATOM 1481 O O . ALA A 1 185 ? -24.938 -17.109 -24.188 1 33.09 185 ALA A O 1
ATOM 1482 N N . LYS A 1 186 ? -24.078 -15.414 -25.062 1 36.59 186 LYS A N 1
ATOM 1483 C CA . LYS A 1 186 ? -24.828 -15.484 -26.312 1 36.59 186 LYS A CA 1
ATOM 1484 C C . LYS A 1 186 ? -24.266 -16.578 -27.234 1 36.59 186 LYS A C 1
ATOM 1486 O O . LYS A 1 186 ? -23.094 -16.516 -27.641 1 36.59 186 LYS A O 1
ATOM 1491 N N . GLY A 1 187 ? -24.719 -17.75 -27.172 1 31.59 187 GLY A N 1
ATOM 1492 C CA . GLY A 1 187 ? -24.594 -18.781 -28.188 1 31.59 187 GLY A CA 1
ATOM 1493 C C . GLY A 1 187 ? -25.062 -18.312 -29.562 1 31.59 187 GLY A C 1
ATOM 1494 O O . GLY A 1 187 ? -26.109 -17.672 -29.688 1 31.59 187 GLY A O 1
ATOM 1495 N N . LYS A 1 188 ? -24.203 -18.016 -30.516 1 40.53 188 LYS A N 1
ATOM 1496 C CA . LYS A 1 188 ? -24.406 -17.812 -31.953 1 40.53 188 LYS A CA 1
ATOM 1497 C C . LYS A 1 188 ? -25.281 -18.906 -32.531 1 40.53 188 LYS A C 1
ATOM 1499 O O . LYS A 1 188 ? -24.812 -20 -32.844 1 40.53 188 LYS A O 1
ATOM 1504 N N . GLY A 1 189 ? -26.422 -19.25 -31.984 1 30.94 189 GLY A N 1
ATOM 1505 C CA . GLY A 1 189 ? -27.203 -20.328 -32.562 1 30.94 189 GLY A CA 1
ATOM 1506 C C . GLY A 1 189 ? -27.75 -19.969 -33.938 1 30.94 189 GLY A C 1
ATOM 1507 O O . GLY A 1 189 ? -28.703 -20.609 -34.438 1 30.94 189 GLY A O 1
ATOM 1508 N N . GLU A 1 190 ? -27.469 -18.734 -34.688 1 35.31 190 GLU A N 1
ATOM 1509 C CA . GLU A 1 190 ? -28.422 -18.609 -35.781 1 35.31 190 GLU A CA 1
ATOM 1510 C C . GLU A 1 190 ? -28.266 -19.766 -36.781 1 35.31 190 GLU A C 1
ATOM 1512 O O . GLU A 1 190 ? -27.203 -19.938 -37.375 1 35.31 190 GLU A O 1
ATOM 1517 N N . SER A 1 191 ? -28.859 -20.844 -36.469 1 32.94 191 SER A N 1
ATOM 1518 C CA . SER A 1 191 ? -29.094 -21.969 -37.375 1 32.94 191 SER A CA 1
ATOM 1519 C C . SER A 1 191 ? -29.688 -21.484 -38.719 1 32.94 191 SER A C 1
ATOM 1521 O O . SER A 1 191 ? -30.766 -20.891 -38.719 1 32.94 191 SER A O 1
ATOM 1523 N N . ASP A 1 192 ? -28.828 -20.812 -39.656 1 35.47 192 ASP A N 1
ATOM 1524 C CA . ASP A 1 192 ? -29.281 -20.734 -41.062 1 35.47 192 ASP A CA 1
ATOM 1525 C C . ASP A 1 192 ? -30.031 -21.984 -41.469 1 35.47 192 ASP A C 1
ATOM 1527 O O . ASP A 1 192 ? -29.516 -23.094 -41.344 1 35.47 192 ASP A O 1
ATOM 1531 N N . SER A 1 193 ? -31.359 -22.016 -41.312 1 29.16 193 SER A N 1
ATOM 1532 C CA . SER A 1 193 ? -32.344 -22.922 -41.906 1 29.16 193 SER A CA 1
ATOM 1533 C C . SER A 1 193 ? -31.953 -23.359 -43.312 1 29.16 193 SER A C 1
ATOM 1535 O O . SER A 1 193 ? -31.453 -22.562 -44.094 1 29.16 193 SER A O 1
ATOM 1537 N N . ALA A 1 194 ? -32.156 -24.719 -43.719 1 30.19 194 ALA A N 1
ATOM 1538 C CA . ALA A 1 194 ? -32.188 -25.609 -44.875 1 30.19 194 ALA A CA 1
ATOM 1539 C C . ALA A 1 194 ? -33.031 -25.031 -46 1 30.19 194 ALA A C 1
ATOM 1541 O O . ALA A 1 194 ? -34.094 -24.422 -45.75 1 30.19 194 ALA A O 1
ATOM 1542 N N . MET B 1 1 ? 23.547 23.641 -23.938 1 25.8 1 MET B N 1
ATOM 1543 C CA . MET B 1 1 ? 22.094 23.594 -23.812 1 25.8 1 MET B CA 1
ATOM 1544 C C . MET B 1 1 ? 21.672 22.531 -22.797 1 25.8 1 MET B C 1
ATOM 1546 O O . MET B 1 1 ? 21.922 21.344 -22.984 1 25.8 1 MET B O 1
ATOM 1550 N N . CYS B 1 2 ? 21.797 22.812 -21.516 1 30.66 2 CYS B N 1
ATOM 1551 C CA . CYS B 1 2 ? 21.516 21.953 -20.375 1 30.66 2 CYS B CA 1
ATOM 1552 C C . CYS B 1 2 ? 20.125 21.344 -20.453 1 30.66 2 CYS B C 1
ATOM 1554 O O . CYS B 1 2 ? 19.141 22.062 -20.656 1 30.66 2 CYS B O 1
ATOM 1556 N N . SER B 1 3 ? 19.938 20.219 -21.109 1 32.75 3 SER B N 1
ATOM 1557 C CA . SER B 1 3 ? 18.656 19.516 -21.172 1 32.75 3 SER B CA 1
ATOM 1558 C C . SER B 1 3 ? 17.891 19.641 -19.859 1 32.75 3 SER B C 1
ATOM 1560 O O . SER B 1 3 ? 18.438 19.344 -18.781 1 32.75 3 SER B O 1
ATOM 1562 N N . GLU B 1 4 ? 17.062 20.578 -19.703 1 34.47 4 GLU B N 1
ATOM 1563 C CA . GLU B 1 4 ? 16.141 20.719 -18.594 1 34.47 4 GLU B CA 1
ATOM 1564 C C . GLU B 1 4 ? 15.547 19.375 -18.188 1 34.47 4 GLU B C 1
ATOM 1566 O O . GLU B 1 4 ? 14.938 18.688 -19 1 34.47 4 GLU B O 1
ATOM 1571 N N . LYS B 1 5 ? 16.25 18.453 -17.516 1 42.19 5 LYS B N 1
ATOM 1572 C CA . LYS B 1 5 ? 15.656 17.234 -16.953 1 42.19 5 LYS B CA 1
ATOM 1573 C C . LYS B 1 5 ? 14.18 17.453 -16.625 1 42.19 5 LYS B C 1
ATOM 1575 O O . LYS B 1 5 ? 13.836 18.266 -15.766 1 42.19 5 LYS B O 1
ATOM 1580 N N . VAL B 1 6 ? 13.344 17.625 -17.609 1 44.53 6 VAL B N 1
ATOM 1581 C CA . VAL B 1 6 ? 11.891 17.656 -17.438 1 44.53 6 VAL B CA 1
ATOM 1582 C C . VAL B 1 6 ? 11.492 16.781 -16.25 1 44.53 6 VAL B C 1
ATOM 1584 O O . VAL B 1 6 ? 11.859 15.602 -16.203 1 44.53 6 VAL B O 1
ATOM 1587 N N . ASP B 1 7 ? 11.367 17.359 -15.047 1 58.53 7 ASP B N 1
ATOM 1588 C CA . ASP B 1 7 ? 10.867 16.703 -13.844 1 58.53 7 ASP B CA 1
ATOM 1589 C C . ASP B 1 7 ? 9.656 15.828 -14.156 1 58.53 7 ASP B C 1
ATOM 1591 O O . ASP B 1 7 ? 8.578 16.344 -14.469 1 58.53 7 ASP B O 1
ATOM 1595 N N . ASP B 1 8 ? 9.805 14.609 -14.727 1 74.44 8 ASP B N 1
ATOM 1596 C CA . ASP B 1 8 ? 8.727 13.664 -15.016 1 74.44 8 ASP B CA 1
ATOM 1597 C C . ASP B 1 8 ? 7.922 13.352 -13.758 1 74.44 8 ASP B C 1
ATOM 1599 O O . ASP B 1 8 ? 8.398 12.633 -12.875 1 74.44 8 ASP B O 1
ATOM 1603 N N . ARG B 1 9 ? 6.797 14.148 -13.562 1 86.31 9 ARG B N 1
ATOM 1604 C CA . ARG B 1 9 ? 5.938 13.984 -12.398 1 86.31 9 ARG B CA 1
ATOM 1605 C C . ARG B 1 9 ? 4.859 12.938 -12.648 1 86.31 9 ARG B C 1
ATOM 1607 O O . ARG B 1 9 ? 3.918 12.805 -11.859 1 86.31 9 ARG B O 1
ATOM 1614 N N . SER B 1 10 ? 5.086 12.148 -13.75 1 85.81 10 SER B N 1
ATOM 1615 C CA . SER B 1 10 ? 4.043 11.227 -14.195 1 85.81 10 SER B CA 1
ATOM 1616 C C . SER B 1 10 ? 3.824 10.117 -13.172 1 85.81 10 SER B C 1
ATOM 1618 O O . SER B 1 10 ? 2.734 9.539 -13.094 1 85.81 10 SER B O 1
ATOM 1620 N N . GLN B 1 11 ? 4.84 9.945 -12.32 1 91.94 11 GLN B N 1
ATOM 1621 C CA . GLN B 1 11 ? 4.742 8.812 -11.406 1 91.94 11 GLN B CA 1
ATOM 1622 C C . GLN B 1 11 ? 4.367 9.266 -10 1 91.94 11 GLN B C 1
ATOM 1624 O O . GLN B 1 11 ? 4.234 8.453 -9.086 1 91.94 11 GLN B O 1
ATOM 1629 N N . ARG B 1 12 ? 4.09 10.5 -9.836 1 96.19 12 ARG B N 1
ATOM 1630 C CA . ARG B 1 12 ? 3.934 11.07 -8.5 1 96.19 12 ARG B CA 1
ATOM 1631 C C . ARG B 1 12 ? 2.756 10.438 -7.77 1 96.19 12 ARG B C 1
ATOM 1633 O O . ARG B 1 12 ? 2.828 10.195 -6.562 1 96.19 12 ARG B O 1
ATOM 1640 N N . ASN B 1 13 ? 1.666 10.078 -8.477 1 96.38 13 ASN B N 1
ATOM 1641 C CA . ASN B 1 13 ? 0.454 9.578 -7.84 1 96.38 13 ASN B CA 1
ATOM 1642 C C . ASN B 1 13 ? 0.164 8.133 -8.25 1 96.38 13 ASN B C 1
ATOM 1644 O O . ASN B 1 13 ? -0.913 7.609 -7.961 1 96.38 13 ASN B O 1
ATOM 1648 N N . ASN B 1 14 ? 1.155 7.492 -8.891 1 94.56 14 ASN B N 1
ATOM 1649 C CA . ASN B 1 14 ? 0.896 6.164 -9.438 1 94.56 14 ASN B CA 1
ATOM 1650 C C . ASN B 1 14 ? 1.392 5.066 -8.5 1 94.56 14 ASN B C 1
ATOM 1652 O O . ASN B 1 14 ? 2.543 5.09 -8.062 1 94.56 14 ASN B O 1
ATOM 1656 N N . ILE B 1 15 ? 0.466 4.152 -8.273 1 95.56 15 ILE B N 1
ATOM 1657 C CA . ILE B 1 15 ? 0.943 2.93 -7.629 1 95.56 15 ILE B CA 1
ATOM 1658 C C . ILE B 1 15 ? 1.738 2.098 -8.633 1 95.56 15 ILE B C 1
ATOM 1660 O O . ILE B 1 15 ? 1.696 2.357 -9.836 1 95.56 15 ILE B O 1
ATOM 1664 N N . PHE B 1 16 ? 2.428 1.096 -8.086 1 96.81 16 PHE B N 1
ATOM 1665 C CA . PHE B 1 16 ? 3.252 0.287 -8.977 1 96.81 16 PHE B CA 1
ATOM 1666 C C . PHE B 1 16 ? 2.432 -0.83 -9.609 1 96.81 16 PHE B C 1
ATOM 1668 O O . PHE B 1 16 ? 1.926 -1.71 -8.906 1 96.81 16 PHE B O 1
ATOM 1675 N N . LYS B 1 17 ? 2.328 -0.724 -10.875 1 95.94 17 LYS B N 1
ATOM 1676 C CA . LYS B 1 17 ? 1.678 -1.748 -11.688 1 95.94 17 LYS B CA 1
ATOM 1677 C C . LYS B 1 17 ? 2.611 -2.258 -12.781 1 95.94 17 LYS B C 1
ATOM 1679 O O . LYS B 1 17 ? 3.314 -1.472 -13.422 1 95.94 17 LYS B O 1
ATOM 1684 N N . ALA B 1 18 ? 2.607 -3.564 -12.859 1 95.06 18 ALA B N 1
ATOM 1685 C CA . ALA B 1 18 ? 3.416 -4.211 -13.891 1 95.06 18 ALA B CA 1
ATOM 1686 C C . ALA B 1 18 ? 2.76 -5.504 -14.367 1 95.06 18 ALA B C 1
ATOM 1688 O O . ALA B 1 18 ? 1.553 -5.695 -14.195 1 95.06 18 ALA B O 1
ATOM 1689 N N . CYS B 1 19 ? 3.518 -6.203 -15.18 1 94.88 19 CYS B N 1
ATOM 1690 C CA . CYS B 1 19 ? 3.035 -7.504 -15.633 1 94.88 19 CYS B CA 1
ATOM 1691 C C . CYS B 1 19 ? 3.93 -8.625 -15.117 1 94.88 19 CYS B C 1
ATOM 1693 O O . CYS B 1 19 ? 5.098 -8.398 -14.805 1 94.88 19 CYS B O 1
ATOM 1695 N N . CYS B 1 20 ? 3.334 -9.68 -14.977 1 96.19 20 CYS B N 1
ATOM 1696 C CA . CYS B 1 20 ? 4.02 -10.938 -14.711 1 96.19 20 CYS B CA 1
ATOM 1697 C C . CYS B 1 20 ? 3.447 -12.062 -15.562 1 96.19 20 CYS B C 1
ATOM 1699 O O . CYS B 1 20 ? 2.541 -11.836 -16.375 1 96.19 20 CYS B O 1
ATOM 1701 N N . SER B 1 21 ? 4.074 -13.18 -15.453 1 95.94 21 SER B N 1
ATOM 1702 C CA . SER B 1 21 ? 3.564 -14.344 -16.172 1 95.94 21 SER B CA 1
ATOM 1703 C C . SER B 1 21 ? 3.285 -15.508 -15.227 1 95.94 21 SER B C 1
ATOM 1705 O O . SER B 1 21 ? 4.062 -15.766 -14.305 1 95.94 21 SER B O 1
ATOM 1707 N N . ILE B 1 22 ? 2.152 -16.094 -15.414 1 97.75 22 ILE B N 1
ATOM 1708 C CA . ILE B 1 22 ? 1.765 -17.312 -14.719 1 97.75 22 ILE B CA 1
ATOM 1709 C C . ILE B 1 22 ? 1.381 -18.391 -15.742 1 97.75 22 ILE B C 1
ATOM 1711 O O . ILE B 1 22 ? 0.424 -18.219 -16.5 1 97.75 22 ILE B O 1
ATOM 1715 N N . GLN B 1 23 ? 2.17 -19.484 -15.711 1 95.25 23 GLN B N 1
ATOM 1716 C CA . GLN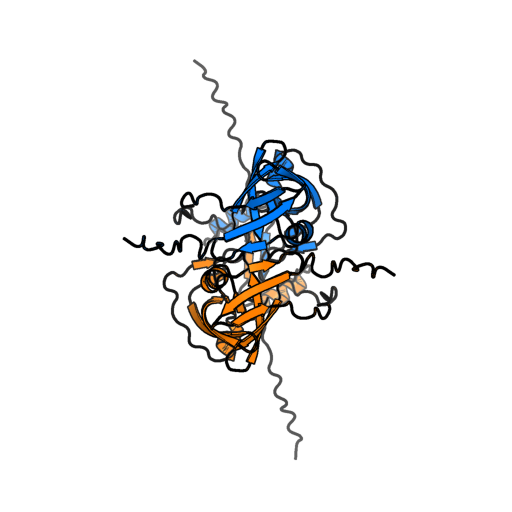 B 1 23 ? 1.927 -20.562 -16.672 1 95.25 23 GLN B CA 1
ATOM 1717 C C . GLN B 1 23 ? 1.851 -20.031 -18.094 1 95.25 23 GLN B C 1
ATOM 1719 O O . GLN B 1 23 ? 0.937 -20.375 -18.844 1 95.25 23 GLN B O 1
ATOM 1724 N N . GLY B 1 24 ? 2.725 -19.141 -18.359 1 91.62 24 GLY B N 1
ATOM 1725 C CA . GLY B 1 24 ? 2.865 -18.625 -19.703 1 91.62 24 GLY B CA 1
ATOM 1726 C C . GLY B 1 24 ? 1.841 -17.562 -20.062 1 91.62 24 GLY B C 1
ATOM 1727 O O . GLY B 1 24 ? 1.812 -17.062 -21.188 1 91.62 24 GLY B O 1
ATOM 1728 N N . ARG B 1 25 ? 1.025 -17.125 -19.141 1 95.25 25 ARG B N 1
ATOM 1729 C CA . ARG B 1 25 ? 0.01 -16.109 -19.375 1 95.25 25 ARG B CA 1
ATOM 1730 C C . ARG B 1 25 ? 0.396 -14.789 -18.703 1 95.25 25 ARG B C 1
ATOM 1732 O O . ARG B 1 25 ? 0.855 -14.773 -17.562 1 95.25 25 ARG B O 1
ATOM 1739 N N . VAL B 1 26 ? 0.19 -13.727 -19.484 1 95.31 26 VAL B N 1
ATOM 1740 C CA . VAL B 1 26 ? 0.492 -12.398 -18.953 1 95.31 26 VAL B CA 1
ATOM 1741 C C . VAL B 1 26 ? -0.594 -11.984 -17.953 1 95.31 26 VAL B C 1
ATOM 1743 O O . VAL B 1 26 ? -1.787 -12.094 -18.25 1 95.31 26 VAL B O 1
ATOM 1746 N N . CYS B 1 27 ? -0.172 -11.555 -16.797 1 97.31 27 CYS B N 1
ATOM 1747 C CA . CYS B 1 27 ? -1.082 -11.172 -15.727 1 97.31 27 CYS B CA 1
ATOM 1748 C C . CYS B 1 27 ? -0.721 -9.805 -15.164 1 97.31 27 CYS B C 1
ATOM 1750 O O . CYS B 1 27 ? 0.455 -9.438 -15.117 1 97.31 27 CYS B O 1
ATOM 1752 N N . ASP B 1 28 ? -1.741 -9.117 -14.719 1 95.94 28 ASP B N 1
ATOM 1753 C CA . ASP B 1 28 ? -1.533 -7.828 -14.07 1 95.94 28 ASP B CA 1
ATOM 1754 C C . ASP B 1 28 ? -1.008 -8.008 -12.648 1 95.94 28 ASP B C 1
ATOM 1756 O O . ASP B 1 28 ? -1.562 -8.789 -11.875 1 95.94 28 ASP B O 1
ATOM 1760 N N . LEU B 1 29 ? 0.011 -7.23 -12.391 1 97.19 29 LEU B N 1
ATOM 1761 C CA . LEU B 1 29 ? 0.704 -7.332 -11.117 1 97.19 29 LEU B CA 1
ATOM 1762 C C . LEU B 1 29 ? 0.727 -5.984 -10.398 1 97.19 29 LEU B C 1
ATOM 1764 O O . LEU B 1 29 ? 0.98 -4.949 -11.023 1 97.19 29 LEU B O 1
ATOM 1768 N N . ILE B 1 30 ? 0.38 -5.988 -9.133 1 97.12 30 ILE B N 1
ATOM 1769 C CA . ILE B 1 30 ? 0.542 -4.828 -8.258 1 97.12 30 ILE B CA 1
ATOM 1770 C C . ILE B 1 30 ? 1.535 -5.152 -7.148 1 97.12 30 ILE B C 1
ATOM 1772 O O . ILE B 1 30 ? 1.499 -6.242 -6.574 1 97.12 30 ILE B O 1
ATOM 1776 N N . VAL B 1 31 ? 2.461 -4.293 -6.867 1 98 31 VAL B N 1
ATOM 1777 C CA . VAL B 1 31 ? 3.295 -4.375 -5.672 1 98 31 VAL B CA 1
ATOM 1778 C C . VAL B 1 31 ? 2.869 -3.307 -4.668 1 98 31 VAL B C 1
ATOM 1780 O O . VAL B 1 31 ? 2.736 -2.133 -5.02 1 98 31 VAL B O 1
ATOM 1783 N N . ASP B 1 32 ? 2.607 -3.752 -3.445 1 96.06 32 ASP B N 1
ATOM 1784 C CA . ASP B 1 32 ? 1.986 -2.871 -2.461 1 96.06 32 ASP B CA 1
ATOM 1785 C C . ASP B 1 32 ? 2.564 -3.111 -1.067 1 96.06 32 ASP B C 1
ATOM 1787 O O . ASP B 1 32 ? 2.232 -4.105 -0.415 1 96.06 32 ASP B O 1
ATOM 1791 N N . SER B 1 33 ? 3.299 -2.133 -0.554 1 96.62 33 SER B N 1
ATOM 1792 C CA . SER B 1 33 ? 3.908 -2.264 0.765 1 96.62 33 SER B CA 1
ATOM 1793 C C . SER B 1 33 ? 2.881 -2.059 1.872 1 96.62 33 SER B C 1
ATOM 1795 O O . SER B 1 33 ? 3.178 -2.271 3.049 1 96.62 33 SER B O 1
ATOM 1797 N N . GLY B 1 34 ? 1.678 -1.705 1.507 1 94.69 34 GLY B N 1
ATOM 1798 C CA . GLY B 1 34 ? 0.599 -1.566 2.473 1 94.69 34 GLY B CA 1
ATOM 1799 C C . GLY B 1 34 ? -0.191 -2.846 2.672 1 94.69 34 GLY B C 1
ATOM 1800 O O . GLY B 1 34 ? -1.098 -2.898 3.506 1 94.69 34 GLY B O 1
ATOM 1801 N N . SER B 1 35 ? 0.201 -3.844 1.986 1 93.69 35 SER B N 1
ATOM 1802 C CA . SER B 1 35 ? -0.477 -5.129 2.123 1 93.69 35 SER B CA 1
ATOM 1803 C C . SER B 1 35 ? 0.337 -6.098 2.975 1 93.69 35 SER B C 1
ATOM 1805 O O . SER B 1 35 ? 1.491 -6.391 2.658 1 93.69 35 SER B O 1
ATOM 1807 N N .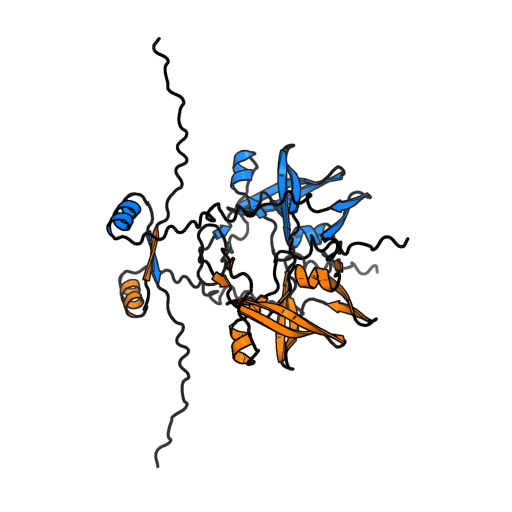 CYS B 1 36 ? -0.284 -6.656 3.945 1 95.25 36 CYS B N 1
ATOM 1808 C CA . CYS B 1 36 ? 0.385 -7.559 4.875 1 95.25 36 CYS B CA 1
ATOM 1809 C C . CYS B 1 36 ? 0.521 -8.953 4.273 1 95.25 36 CYS B C 1
ATOM 1811 O O . CYS B 1 36 ? 1.245 -9.797 4.805 1 95.25 36 CYS B O 1
ATOM 1813 N N . GLU B 1 37 ? -0.176 -9.18 3.164 1 96.31 37 GLU B N 1
ATOM 1814 C CA . GLU B 1 37 ? -0.185 -10.484 2.514 1 96.31 37 GLU B CA 1
ATOM 1815 C C . GLU B 1 37 ? 0.034 -10.359 1.01 1 96.31 37 GLU B C 1
ATOM 1817 O O . GLU B 1 37 ? -0.094 -9.266 0.451 1 96.31 37 GLU B O 1
ATOM 1822 N N . ASN B 1 38 ? 0.449 -11.445 0.407 1 97.94 38 ASN B N 1
ATOM 1823 C CA . ASN B 1 38 ? 0.318 -11.602 -1.037 1 97.94 38 ASN B CA 1
ATOM 1824 C C . ASN B 1 38 ? -1.068 -12.109 -1.422 1 97.94 38 ASN B C 1
ATOM 1826 O O . ASN B 1 38 ? -1.628 -12.977 -0.745 1 97.94 38 ASN B O 1
ATOM 1830 N N . PHE B 1 39 ? -1.589 -11.57 -2.547 1 97.44 39 PHE B N 1
ATOM 1831 C CA . PHE B 1 39 ? -2.922 -11.984 -2.965 1 97.44 39 PHE B CA 1
ATOM 1832 C C . PHE B 1 39 ? -2.918 -12.422 -4.422 1 97.44 39 PHE B C 1
ATOM 1834 O O . PHE B 1 39 ? -2.123 -11.93 -5.227 1 97.44 39 PHE B O 1
ATOM 1841 N N . VAL B 1 40 ? -3.805 -13.375 -4.699 1 98 40 VAL B N 1
ATOM 1842 C CA . VAL B 1 40 ? -4.137 -13.758 -6.066 1 98 40 VAL B CA 1
ATOM 1843 C C . VAL B 1 40 ? -5.648 -13.727 -6.258 1 98 40 VAL B C 1
ATOM 1845 O O . VAL B 1 40 ? -6.402 -14.133 -5.371 1 98 40 VAL B O 1
ATOM 1848 N N . SER B 1 41 ? -6.043 -13.258 -7.391 1 96 41 SER B N 1
ATOM 1849 C CA . SER B 1 41 ? -7.473 -13.156 -7.668 1 96 41 SER B CA 1
ATOM 1850 C C . SER B 1 41 ? -8.102 -14.531 -7.848 1 96 41 SER B C 1
ATOM 1852 O O . SER B 1 41 ? -7.531 -15.398 -8.523 1 96 41 SER B O 1
ATOM 1854 N N . ARG B 1 42 ? -9.242 -14.688 -7.285 1 96.88 42 ARG B N 1
ATOM 1855 C CA . ARG B 1 42 ? -9.992 -15.93 -7.441 1 96.88 42 ARG B CA 1
ATOM 1856 C C . ARG B 1 42 ? -10.297 -16.203 -8.914 1 96.88 42 ARG B C 1
ATOM 1858 O O . ARG B 1 42 ? -10.188 -17.344 -9.375 1 96.88 42 ARG B O 1
ATOM 1865 N N . LYS B 1 43 ? -10.648 -15.164 -9.625 1 95.94 43 LYS B N 1
ATOM 1866 C CA . LYS B 1 43 ? -10.945 -15.289 -11.047 1 95.94 43 LYS B CA 1
ATOM 1867 C C . LYS B 1 43 ? -9.766 -15.883 -11.805 1 95.94 43 LYS B C 1
ATOM 1869 O O . LYS B 1 43 ? -9.938 -16.75 -12.664 1 95.94 43 LYS B O 1
ATOM 1874 N N . LEU B 1 44 ? -8.625 -15.477 -11.508 1 97.38 44 LEU B N 1
ATOM 1875 C CA . LEU B 1 44 ? -7.422 -15.984 -12.164 1 97.38 44 LEU B CA 1
ATOM 1876 C C . LEU B 1 44 ? -7.172 -17.438 -11.789 1 97.38 44 LEU B C 1
ATOM 1878 O O . LEU B 1 44 ? -6.859 -18.266 -12.656 1 97.38 44 LEU B O 1
ATOM 1882 N N . VAL B 1 45 ? -7.277 -17.75 -10.516 1 98.25 45 VAL B N 1
ATOM 1883 C CA . VAL B 1 45 ? -7.066 -19.109 -10.008 1 98.25 45 VAL B CA 1
ATOM 1884 C C . VAL B 1 45 ? -7.98 -20.078 -10.75 1 98.25 45 VAL B C 1
ATOM 1886 O O . VAL B 1 45 ? -7.535 -21.125 -11.211 1 98.25 45 VAL B O 1
ATOM 1889 N N . GLU B 1 46 ? -9.188 -19.656 -10.859 1 97.75 46 GLU B N 1
ATOM 1890 C CA . GLU B 1 46 ? -10.18 -20.5 -11.523 1 97.75 46 GLU B CA 1
ATOM 1891 C C . GLU B 1 46 ? -9.898 -20.609 -13.016 1 97.75 46 GLU B C 1
ATOM 1893 O O . GLU B 1 46 ? -9.961 -21.688 -13.586 1 97.75 46 GLU B O 1
ATOM 1898 N N . HIS B 1 47 ? -9.547 -19.531 -13.609 1 97.25 47 HIS B N 1
ATOM 1899 C CA . HIS B 1 47 ? -9.32 -19.484 -15.047 1 97.25 47 HIS B CA 1
ATOM 1900 C C . HIS B 1 47 ? -8.117 -20.344 -15.453 1 97.25 47 HIS B C 1
ATOM 1902 O O . HIS B 1 47 ? -8.164 -21.047 -16.469 1 97.25 47 HIS B O 1
ATOM 1908 N N . LEU B 1 48 ? -7.078 -20.328 -14.68 1 97.38 48 LEU B N 1
ATOM 1909 C CA . LEU B 1 48 ? -5.844 -21.031 -15.023 1 97.38 48 LEU B CA 1
ATOM 1910 C C . LEU B 1 48 ? -5.82 -22.422 -14.414 1 97.38 48 LEU B C 1
ATOM 1912 O O . LEU B 1 48 ? -4.91 -23.219 -14.688 1 97.38 48 LEU B O 1
ATOM 1916 N N . GLY B 1 49 ? -6.801 -22.719 -13.57 1 97.94 49 GLY B N 1
ATOM 1917 C CA . GLY B 1 49 ? -6.855 -24.016 -12.93 1 97.94 49 GLY B CA 1
ATOM 1918 C C . GLY B 1 49 ? -5.742 -24.234 -11.922 1 97.94 49 GLY B C 1
ATOM 1919 O O . GLY B 1 49 ? -5.184 -25.328 -11.828 1 97.94 49 GLY B O 1
ATOM 1920 N N . LEU B 1 50 ? -5.406 -23.172 -11.18 1 98.25 50 LEU B N 1
ATOM 1921 C CA . LEU B 1 50 ? -4.371 -23.312 -10.164 1 98.25 50 LEU B CA 1
ATOM 1922 C C . LEU B 1 50 ? -4.895 -24.078 -8.953 1 98.25 50 LEU B C 1
ATOM 1924 O O . LEU B 1 50 ? -6.059 -23.938 -8.578 1 98.25 50 LEU B O 1
ATOM 1928 N N . LYS B 1 51 ? -3.963 -24.875 -8.328 1 98.12 51 LYS B N 1
ATOM 1929 C CA . LYS B 1 51 ? -4.34 -25.625 -7.137 1 98.12 51 LYS B CA 1
ATOM 1930 C C . LYS B 1 51 ? -4.41 -24.719 -5.914 1 98.12 51 LYS B C 1
ATOM 1932 O O . LYS B 1 51 ? -3.541 -23.859 -5.719 1 98.12 51 LYS B O 1
ATOM 1937 N N . THR B 1 52 ? -5.473 -24.906 -5.094 1 98.44 52 THR B N 1
ATOM 1938 C CA . THR B 1 52 ? -5.617 -24.156 -3.85 1 98.44 52 THR B CA 1
ATOM 1939 C C . THR B 1 52 ? -5.66 -25.109 -2.65 1 98.44 52 THR B C 1
ATOM 1941 O O . THR B 1 52 ? -5.887 -26.312 -2.809 1 98.44 52 THR B O 1
ATOM 1944 N N . GLU B 1 53 ? -5.27 -24.578 -1.538 1 98.25 53 GLU B N 1
ATOM 1945 C CA . GLU B 1 53 ? -5.379 -25.234 -0.243 1 98.25 53 GLU B CA 1
ATOM 1946 C C . GLU B 1 53 ? -6.145 -24.375 0.756 1 98.25 53 GLU B C 1
ATOM 1948 O O . GLU B 1 53 ? -6.25 -23.156 0.584 1 98.25 53 GLU B O 1
ATOM 1953 N N . ARG B 1 54 ? -6.633 -25.094 1.765 1 97.69 54 ARG B N 1
ATOM 1954 C CA . ARG B 1 54 ? -7.281 -24.344 2.832 1 97.69 54 ARG B CA 1
ATOM 1955 C C . ARG B 1 54 ? -6.281 -23.453 3.559 1 97.69 54 ARG B C 1
ATOM 1957 O O . ARG B 1 54 ? -5.16 -23.875 3.844 1 97.69 54 ARG B O 1
ATOM 1964 N N . HIS B 1 55 ? -6.719 -22.234 3.877 1 97.19 55 HIS B N 1
ATOM 1965 C CA . HIS B 1 55 ? -5.859 -21.359 4.656 1 97.19 55 HIS B CA 1
ATOM 1966 C C . HIS B 1 55 ? -5.621 -21.906 6.055 1 97.19 55 HIS B C 1
ATOM 1968 O O . HIS B 1 55 ? -6.562 -22.328 6.73 1 97.19 55 HIS B O 1
ATOM 1974 N N . PRO B 1 56 ? -4.402 -21.875 6.508 1 94.81 56 PRO B N 1
ATOM 1975 C CA . PRO B 1 56 ? -4.148 -22.406 7.852 1 94.81 56 PRO B CA 1
ATOM 1976 C C . PRO B 1 56 ? -4.84 -21.578 8.945 1 94.81 56 PRO B C 1
ATOM 1978 O O . PRO B 1 56 ? -5.227 -22.141 9.977 1 94.81 56 PRO B O 1
ATOM 1981 N N . LYS B 1 57 ? -4.977 -20.312 8.758 1 94.69 57 LYS B N 1
ATOM 1982 C CA . LYS B 1 57 ? -5.648 -19.391 9.672 1 94.69 57 LYS B CA 1
ATOM 1983 C C . LYS B 1 57 ? -6.574 -18.438 8.906 1 94.69 57 LYS B C 1
ATOM 1985 O O . LYS B 1 57 ? -6.27 -17.266 8.75 1 94.69 57 LYS B O 1
ATOM 1990 N N . PRO B 1 58 ? -7.742 -18.984 8.57 1 93.44 58 PRO B N 1
ATOM 1991 C CA . PRO B 1 58 ? -8.672 -18.125 7.828 1 93.44 58 PRO B CA 1
ATOM 1992 C C . PRO B 1 58 ? -8.977 -16.828 8.562 1 93.44 58 PRO B C 1
ATOM 1994 O O . PRO B 1 58 ? -8.938 -16.781 9.797 1 93.44 58 PRO B O 1
ATOM 1997 N N . TYR B 1 59 ? -9.188 -15.828 7.75 1 89.12 59 TYR B N 1
ATOM 1998 C CA . TYR B 1 59 ? -9.484 -14.516 8.32 1 89.12 59 TYR B CA 1
ATOM 1999 C C . TYR B 1 59 ? -10.406 -13.719 7.406 1 89.12 59 TYR B C 1
ATOM 2001 O O . TYR B 1 59 ? -10.789 -14.188 6.336 1 89.12 59 TYR B O 1
ATOM 2009 N N . THR B 1 60 ? -10.836 -12.555 7.98 1 85.25 60 THR B N 1
ATOM 2010 C CA . THR B 1 60 ? -11.68 -11.656 7.207 1 85.25 60 THR B CA 1
ATOM 2011 C C . THR 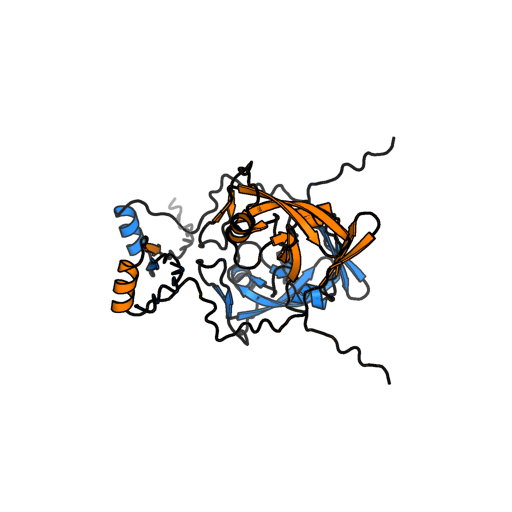B 1 60 ? -10.984 -10.312 6.977 1 85.25 60 THR B C 1
ATOM 2013 O O . THR B 1 60 ? -10.273 -9.82 7.852 1 85.25 60 THR B O 1
ATOM 2016 N N . ILE B 1 61 ? -11.023 -9.992 5.773 1 77.94 61 ILE B N 1
ATOM 2017 C CA . ILE B 1 61 ? -10.523 -8.656 5.465 1 77.94 61 ILE B CA 1
ATOM 2018 C C . ILE B 1 61 ? -11.688 -7.664 5.457 1 77.94 61 ILE B C 1
ATOM 2020 O O . ILE B 1 61 ? -12.727 -7.914 4.836 1 77.94 61 ILE B O 1
ATOM 2024 N N . GLY B 1 62 ? -11.539 -6.812 6.508 1 61.59 62 GLY B N 1
ATOM 2025 C CA . GLY B 1 62 ? -12.539 -5.754 6.527 1 61.59 62 GLY B CA 1
ATOM 2026 C C . GLY B 1 62 ? -12.031 -4.441 5.969 1 61.59 62 GLY B C 1
ATOM 2027 O O . GLY B 1 62 ? -10.828 -4.156 6.023 1 61.59 62 GLY B O 1
ATOM 2028 N N . TRP B 1 63 ? -12.461 -4.164 4.949 1 49.16 63 TRP B N 1
ATOM 2029 C CA . TRP B 1 63 ? -12.094 -2.816 4.539 1 49.16 63 TRP B CA 1
ATOM 2030 C C . TRP B 1 63 ? -12.484 -1.796 5.602 1 49.16 63 TRP B C 1
ATOM 2032 O O . TRP B 1 63 ? -12.992 -2.162 6.668 1 49.16 63 TRP B O 1
ATOM 2042 N N . ILE B 1 64 ? -12.812 -0.558 5.238 1 45.47 64 ILE B N 1
ATOM 2043 C CA . ILE B 1 64 ? -13.156 0.509 6.172 1 45.47 64 ILE B CA 1
ATOM 2044 C C . ILE B 1 64 ? -14.297 0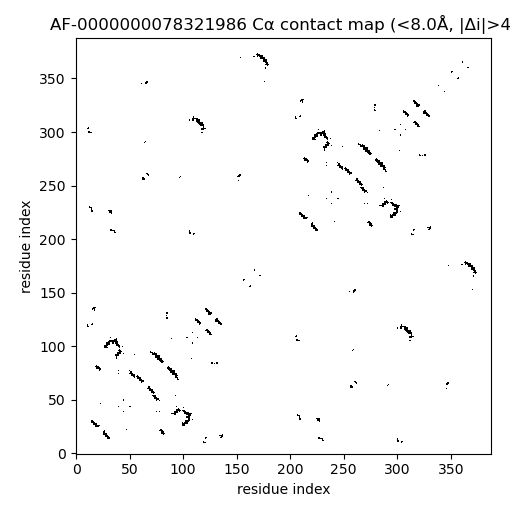.054 7.082 1 45.47 64 ILE B C 1
ATOM 2046 O O . ILE B 1 64 ? -15.078 -0.827 6.711 1 45.47 64 ILE B O 1
ATOM 2050 N N . GLN B 1 65 ? -14.328 0.535 8.289 1 45.19 65 GLN B N 1
ATOM 2051 C CA . GLN B 1 65 ? -15.156 0.24 9.453 1 45.19 65 GLN B CA 1
ATOM 2052 C C . GLN B 1 65 ? -16.484 -0.407 9.039 1 45.19 65 GLN B C 1
ATOM 2054 O O . GLN B 1 65 ? -16.969 -1.313 9.719 1 45.19 65 GLN B O 1
ATOM 2059 N N . LYS B 1 66 ? -17.094 0.088 7.996 1 47.75 66 LYS B N 1
ATOM 2060 C CA . LYS B 1 66 ? -18.484 -0.33 7.801 1 47.75 66 LYS B CA 1
ATOM 2061 C C . LYS B 1 66 ? -18.625 -1.137 6.516 1 47.75 66 LYS B C 1
ATOM 2063 O O . LYS B 1 66 ? -19.75 -1.458 6.109 1 47.75 66 LYS B O 1
ATOM 2068 N N . GLY B 1 67 ? -17.562 -1.582 5.926 1 52.62 67 GLY B N 1
ATOM 2069 C CA . GLY B 1 67 ? -17.797 -2.174 4.617 1 52.62 67 GLY B CA 1
ATOM 2070 C C . GLY B 1 67 ? -17.797 -3.691 4.641 1 52.62 67 GLY B C 1
ATOM 2071 O O . GLY B 1 67 ? -17.656 -4.301 5.703 1 52.62 67 GLY B O 1
ATOM 2072 N N . PRO B 1 68 ? -18.281 -4.258 3.543 1 56.16 68 PRO B N 1
ATOM 2073 C CA . PRO B 1 68 ? -18.297 -5.715 3.416 1 56.16 68 PRO B CA 1
ATOM 2074 C C . PRO B 1 68 ? -16.969 -6.363 3.791 1 56.16 68 PRO B C 1
ATOM 2076 O O . PRO B 1 68 ? -15.914 -5.785 3.557 1 56.16 68 PRO B O 1
ATOM 2079 N N . LYS B 1 69 ? -17.234 -7.445 4.582 1 66.31 69 LYS B N 1
ATOM 2080 C CA . LYS B 1 69 ? -16.094 -8.281 4.926 1 66.31 69 LYS B CA 1
ATOM 2081 C C . LYS B 1 69 ? -15.875 -9.367 3.877 1 66.31 69 LYS B C 1
ATOM 2083 O O . LYS B 1 69 ? -16.828 -9.898 3.312 1 66.31 69 LYS B O 1
ATOM 2088 N N . VAL B 1 70 ? -14.602 -9.477 3.473 1 76.69 70 VAL B N 1
ATOM 2089 C CA . VAL B 1 70 ? -14.211 -10.555 2.568 1 76.69 70 VAL B CA 1
ATOM 2090 C C . VAL B 1 70 ? -13.531 -11.672 3.359 1 76.69 70 VAL B C 1
ATOM 2092 O O . VAL B 1 70 ? -12.617 -11.422 4.148 1 76.69 70 VAL B O 1
ATOM 2095 N N . ASP B 1 71 ? -14.109 -12.906 3.115 1 85.62 71 ASP B N 1
ATOM 2096 C CA . ASP B 1 71 ? -13.492 -14.062 3.762 1 85.62 71 ASP B CA 1
ATOM 2097 C C . ASP B 1 71 ? -12.289 -14.555 2.965 1 85.62 71 ASP B C 1
ATOM 2099 O O . ASP B 1 71 ? -12.375 -14.734 1.748 1 85.62 71 ASP B O 1
ATOM 2103 N N . VAL B 1 72 ? -11.25 -14.688 3.703 1 92.88 72 VAL B N 1
ATOM 2104 C CA . VAL B 1 72 ? -10.055 -15.289 3.127 1 92.88 72 VAL B CA 1
ATOM 2105 C C . VAL B 1 72 ? -9.867 -16.703 3.678 1 92.88 72 VAL B C 1
ATOM 2107 O O . VAL B 1 72 ? -9.461 -16.875 4.828 1 92.88 72 VAL B O 1
ATOM 2110 N N . THR B 1 73 ? -10.164 -17.719 2.756 1 96.75 73 THR B N 1
ATOM 2111 C CA . THR B 1 73 ? -10.242 -19.078 3.273 1 96.75 73 THR B CA 1
ATOM 2112 C C . THR B 1 73 ? -9.305 -20 2.502 1 96.75 73 THR B C 1
ATOM 2114 O O . THR B 1 73 ? -9.133 -21.172 2.869 1 96.75 73 THR B O 1
ATOM 2117 N N . GLU B 1 74 ? -8.688 -19.5 1.465 1 98.19 74 GLU B N 1
ATOM 2118 C CA . GLU B 1 74 ? -7.844 -20.344 0.627 1 98.19 74 GLU B CA 1
ATOM 2119 C C . GLU B 1 74 ? -6.496 -19.688 0.348 1 98.19 74 GLU B C 1
ATOM 2121 O O . GLU B 1 74 ? -6.391 -18.469 0.341 1 98.19 74 GLU B O 1
ATOM 2126 N N . ILE B 1 75 ? -5.516 -20.562 0.151 1 98.5 75 ILE B N 1
ATOM 2127 C CA . ILE B 1 75 ? -4.199 -20.109 -0.298 1 98.5 75 ILE B CA 1
ATOM 2128 C C . ILE B 1 75 ? -3.83 -20.828 -1.598 1 98.5 75 ILE B C 1
ATOM 2130 O O . ILE B 1 75 ? -4.395 -21.875 -1.92 1 98.5 75 ILE B O 1
ATOM 2134 N N . CYS B 1 76 ? -2.986 -20.203 -2.359 1 98.62 76 CYS B N 1
ATOM 2135 C CA . CYS B 1 76 ? -2.475 -20.734 -3.617 1 98.62 76 CYS B CA 1
ATOM 2136 C C . CYS B 1 76 ? -0.98 -20.469 -3.752 1 98.62 76 CYS B C 1
ATOM 2138 O O . CYS B 1 76 ? -0.505 -19.375 -3.426 1 98.62 76 CYS B O 1
ATOM 2140 N N . ARG B 1 77 ? -0.273 -21.5 -4.105 1 98.44 77 ARG B N 1
ATOM 2141 C CA . ARG B 1 77 ? 1.11 -21.312 -4.527 1 98.44 77 ARG B CA 1
ATOM 2142 C C . ARG B 1 77 ? 1.183 -20.906 -5.996 1 98.44 77 ARG B C 1
ATOM 2144 O O . ARG B 1 77 ? 1.03 -21.75 -6.887 1 98.44 77 ARG B O 1
ATOM 2151 N N . VAL B 1 78 ? 1.479 -19.656 -6.254 1 98.62 78 VAL B N 1
ATOM 2152 C CA . VAL B 1 78 ? 1.417 -19.109 -7.602 1 98.62 78 VAL B CA 1
ATOM 2153 C C . VAL B 1 78 ? 2.789 -19.203 -8.266 1 98.62 78 VAL B C 1
ATOM 2155 O O . VAL B 1 78 ? 3.77 -18.656 -7.754 1 98.62 78 VAL B O 1
ATOM 2158 N N . PRO B 1 79 ? 2.912 -19.953 -9.359 1 98.44 79 PRO B N 1
ATOM 2159 C CA . PRO B 1 79 ? 4.176 -20 -10.094 1 98.44 79 PRO B CA 1
ATOM 2160 C C . PRO B 1 79 ? 4.422 -18.719 -10.906 1 98.44 79 PRO B C 1
ATOM 2162 O O . PRO B 1 79 ? 4.129 -18.688 -12.102 1 98.44 79 PRO B O 1
ATOM 2165 N N . LEU B 1 80 ? 5.082 -17.812 -10.281 1 97.62 80 LEU B N 1
ATOM 2166 C CA . LEU B 1 80 ? 5.219 -16.453 -10.805 1 97.62 80 LEU B CA 1
ATOM 2167 C C . LEU B 1 80 ? 6.539 -16.281 -11.547 1 97.62 80 LEU B C 1
ATOM 2169 O O . LEU B 1 80 ? 7.582 -16.734 -11.07 1 97.62 80 LEU B O 1
ATOM 2173 N N . SER B 1 81 ? 6.43 -15.648 -12.703 1 95.94 81 SER B N 1
ATOM 2174 C CA . SER B 1 81 ? 7.621 -15.188 -13.406 1 95.94 81 SER B CA 1
ATOM 2175 C C . SER B 1 81 ? 7.555 -13.688 -13.68 1 95.94 81 SER B C 1
ATOM 2177 O O . SER B 1 81 ? 6.508 -13.164 -14.07 1 95.94 81 SER B O 1
ATOM 2179 N N . ILE B 1 82 ? 8.594 -13.031 -13.367 1 94.81 82 ILE B N 1
ATOM 2180 C CA . ILE B 1 82 ? 8.719 -11.609 -13.656 1 94.81 82 ILE B CA 1
ATOM 2181 C C . ILE B 1 82 ? 9.938 -11.367 -14.539 1 94.81 82 ILE B C 1
ATOM 2183 O O . ILE B 1 82 ? 11.07 -11.664 -14.148 1 94.81 82 ILE B O 1
ATOM 2187 N N . GLY B 1 83 ? 9.656 -10.781 -15.688 1 88.81 83 GLY B N 1
ATOM 2188 C CA . GLY B 1 83 ? 10.75 -10.602 -16.625 1 88.81 83 GLY B CA 1
ATOM 2189 C C . GLY B 1 83 ? 11.375 -11.914 -17.078 1 88.81 83 GLY B C 1
ATOM 2190 O O . GLY B 1 83 ? 10.68 -12.922 -17.203 1 88.81 83 GLY B O 1
ATOM 2191 N N . LYS B 1 84 ? 12.648 -11.836 -17.406 1 88.25 84 LYS B N 1
ATOM 2192 C CA . LYS B 1 84 ? 13.344 -12.969 -17.984 1 88.25 84 LYS B CA 1
ATOM 2193 C C . LYS B 1 84 ? 13.914 -13.891 -16.906 1 88.25 84 LYS B C 1
ATOM 2195 O O . LYS B 1 84 ? 14.062 -15.094 -17.125 1 88.25 84 LYS B O 1
ATOM 2200 N N . TYR B 1 85 ? 14.047 -13.359 -15.734 1 88.94 85 TYR B N 1
ATOM 2201 C CA . TYR B 1 85 ? 14.945 -14.078 -14.836 1 88.94 85 TYR B CA 1
ATOM 2202 C C . TYR B 1 85 ? 14.203 -14.555 -13.586 1 88.94 85 TYR B C 1
ATOM 2204 O O . TYR B 1 85 ? 14.43 -15.664 -13.117 1 88.94 85 TYR B O 1
ATOM 2212 N N . TYR B 1 86 ? 13.266 -13.797 -13.102 1 95.44 86 TYR B N 1
ATOM 2213 C CA . TYR B 1 86 ? 12.648 -14.164 -11.836 1 95.44 86 TYR B CA 1
ATOM 2214 C C . TYR B 1 86 ? 11.57 -15.219 -12.039 1 95.44 86 TYR B C 1
ATOM 2216 O O . TYR B 1 86 ? 10.656 -15.039 -12.844 1 95.44 86 TYR B O 1
ATOM 2224 N N . ARG B 1 87 ? 11.734 -16.359 -11.344 1 95.19 87 ARG B N 1
ATOM 2225 C CA . ARG B 1 87 ? 10.773 -17.453 -11.312 1 95.19 87 ARG B CA 1
ATOM 2226 C C . ARG B 1 87 ? 10.695 -18.062 -9.914 1 95.19 87 ARG B C 1
ATOM 2228 O O . ARG B 1 87 ? 11.695 -18.547 -9.383 1 95.19 87 ARG B O 1
ATOM 2235 N N . GLU B 1 88 ? 9.523 -17.969 -9.336 1 96.94 88 GLU B N 1
ATOM 2236 C CA . GLU B 1 88 ? 9.336 -18.5 -7.992 1 96.94 88 GLU B CA 1
ATOM 2237 C C . GLU B 1 88 ? 7.871 -18.859 -7.742 1 96.94 88 GLU B C 1
ATOM 2239 O O . GLU B 1 88 ? 6.977 -18.328 -8.406 1 96.94 88 GLU B O 1
ATOM 2244 N N . GLU B 1 89 ? 7.699 -19.797 -6.879 1 97.94 89 GLU B N 1
ATOM 2245 C CA . GLU B 1 89 ? 6.363 -20.031 -6.332 1 97.94 89 GLU B CA 1
ATOM 2246 C C . GLU B 1 89 ? 6.102 -19.125 -5.121 1 97.94 89 GLU B C 1
ATOM 2248 O O . GLU B 1 89 ? 6.797 -19.234 -4.109 1 97.94 89 GLU B O 1
ATOM 2253 N N . VAL B 1 90 ? 5.133 -18.312 -5.277 1 98.44 90 VAL B N 1
ATOM 2254 C CA . VAL B 1 90 ? 4.816 -17.359 -4.215 1 98.44 90 VAL B CA 1
ATOM 2255 C C . VAL B 1 90 ? 3.492 -17.75 -3.557 1 98.44 90 VAL B C 1
ATOM 2257 O O . VAL B 1 90 ? 2.486 -17.938 -4.242 1 98.44 90 VAL B O 1
ATOM 2260 N N . PHE B 1 91 ? 3.5 -17.875 -2.232 1 98.12 91 PHE B N 1
ATOM 2261 C CA . PHE B 1 91 ? 2.27 -18.125 -1.495 1 98.12 91 PHE B CA 1
ATOM 2262 C C . PHE B 1 91 ? 1.382 -16.891 -1.473 1 98.12 91 PHE B C 1
ATOM 2264 O O . PHE B 1 91 ? 1.812 -15.82 -1.04 1 98.12 91 PHE B O 1
ATOM 2271 N N . CYS B 1 92 ? 0.152 -17.125 -1.969 1 98.56 92 CYS B N 1
ATOM 2272 C CA . CYS B 1 92 ? -0.817 -16.031 -2.016 1 98.56 92 CYS B CA 1
ATOM 2273 C C . CYS B 1 92 ? -2.145 -16.453 -1.398 1 98.56 92 CYS B C 1
ATOM 2275 O O . CYS B 1 92 ? -2.578 -17.594 -1.571 1 98.56 92 CYS B O 1
ATOM 2277 N N . ASP B 1 93 ? -2.748 -15.547 -0.647 1 97.81 93 ASP B N 1
ATOM 2278 C CA . ASP B 1 93 ? -4.145 -15.727 -0.263 1 97.81 93 ASP B CA 1
ATOM 2279 C C . ASP B 1 93 ? -5.078 -15.492 -1.45 1 97.81 93 ASP B C 1
ATOM 2281 O O . ASP B 1 93 ? -4.867 -14.57 -2.236 1 97.81 93 ASP B O 1
ATOM 2285 N N . VAL B 1 94 ? -6.094 -16.297 -1.563 1 97.56 94 VAL B N 1
ATOM 2286 C CA . VAL B 1 94 ? -7.039 -16.188 -2.668 1 97.56 94 VAL B CA 1
ATOM 2287 C C . VAL B 1 94 ? -8.188 -15.258 -2.268 1 97.56 94 VAL B C 1
ATOM 2289 O O . VAL B 1 94 ? -8.867 -15.492 -1.266 1 97.56 94 VAL B O 1
ATOM 2292 N N . ILE B 1 95 ? -8.328 -14.219 -3.055 1 93.69 95 ILE B N 1
ATOM 2293 C CA . ILE B 1 95 ? -9.422 -13.305 -2.764 1 93.69 95 ILE B CA 1
ATOM 2294 C C . ILE B 1 95 ? -10.117 -12.898 -4.062 1 93.69 95 ILE B C 1
ATOM 2296 O O . ILE B 1 95 ? -9.562 -13.078 -5.148 1 93.69 95 ILE B O 1
ATOM 2300 N N . ASP B 1 96 ? -11.359 -12.359 -3.887 1 88.44 96 ASP B N 1
ATOM 2301 C CA . ASP B 1 96 ? -12.023 -11.711 -5.016 1 88.44 96 ASP B CA 1
ATOM 2302 C C . ASP B 1 96 ? -11.539 -10.273 -5.188 1 88.44 96 ASP B C 1
ATOM 2304 O O . ASP B 1 96 ? -11.945 -9.383 -4.441 1 88.44 96 ASP B O 1
ATOM 2308 N N . MET B 1 97 ? -10.578 -10.102 -6.062 1 83.62 97 MET B N 1
ATOM 2309 C CA . MET B 1 97 ? -10.055 -8.766 -6.309 1 83.62 97 MET B CA 1
ATOM 2310 C C . MET B 1 97 ? -10.125 -8.414 -7.793 1 83.62 97 MET B C 1
ATOM 2312 O O . MET B 1 97 ? -9.867 -9.258 -8.648 1 83.62 97 MET B O 1
ATOM 2316 N N . ASP B 1 98 ? -10.469 -7.129 -8.078 1 79 98 ASP B N 1
ATOM 2317 C CA . ASP B 1 98 ? -10.609 -6.668 -9.453 1 79 98 ASP B CA 1
ATOM 2318 C C . ASP B 1 98 ? -9.484 -5.707 -9.836 1 79 98 ASP B C 1
ATOM 2320 O O . ASP B 1 98 ? -9.289 -5.402 -11.016 1 79 98 ASP B O 1
ATOM 2324 N N . ALA B 1 99 ? -8.703 -5.328 -8.867 1 81.06 99 ALA B N 1
ATOM 2325 C CA . ALA B 1 99 ? -7.656 -4.344 -9.133 1 81.06 99 ALA B CA 1
ATOM 2326 C C . ALA B 1 99 ? -6.535 -4.945 -9.977 1 81.06 99 ALA B C 1
ATOM 2328 O O . ALA B 1 99 ? -5.883 -4.238 -10.742 1 81.06 99 ALA B O 1
ATOM 2329 N N . GLY B 1 100 ? -6.371 -6.16 -9.914 1 89.56 100 GLY B N 1
ATOM 2330 C CA . GLY B 1 100 ? -5.348 -6.906 -10.633 1 89.56 100 GLY B CA 1
ATOM 2331 C C . GLY B 1 100 ? -5.461 -8.406 -10.438 1 89.56 100 GLY B C 1
ATOM 2332 O O . GLY B 1 100 ? -6.445 -8.891 -9.875 1 89.56 100 GLY B O 1
ATOM 2333 N N . HIS B 1 101 ? -4.492 -9.062 -11.031 1 96.75 101 HIS B N 1
ATOM 2334 C CA . HIS B 1 101 ? -4.492 -10.523 -10.945 1 96.75 101 HIS B CA 1
ATOM 2335 C C . HIS B 1 101 ? -3.689 -11 -9.742 1 96.75 101 HIS B C 1
ATOM 2337 O O . HIS B 1 101 ? -4.082 -11.961 -9.07 1 96.75 101 HIS B O 1
ATOM 2343 N N . VAL B 1 102 ? -2.537 -10.336 -9.508 1 97.88 102 VAL B N 1
ATOM 2344 C CA . VAL B 1 102 ? -1.64 -10.68 -8.406 1 97.88 102 VAL B CA 1
ATOM 2345 C C . VAL B 1 102 ? -1.221 -9.406 -7.668 1 97.88 102 VAL B C 1
ATOM 2347 O O . VAL B 1 102 ? -0.922 -8.391 -8.297 1 97.88 102 VAL B O 1
ATOM 2350 N N . LEU B 1 103 ? -1.25 -9.477 -6.359 1 97.69 103 LEU B N 1
ATOM 2351 C CA . LEU B 1 103 ? -0.741 -8.406 -5.508 1 97.69 103 LEU B CA 1
ATOM 2352 C C . LEU B 1 103 ? 0.372 -8.922 -4.598 1 97.69 103 LEU B C 1
ATOM 2354 O O . LEU B 1 103 ? 0.146 -9.805 -3.77 1 97.69 103 LEU B O 1
ATOM 2358 N N . LEU B 1 104 ? 1.54 -8.406 -4.82 1 98.5 104 LEU B N 1
ATOM 2359 C CA . LEU B 1 104 ? 2.672 -8.75 -3.967 1 98.5 104 LEU B CA 1
ATOM 2360 C C . LEU B 1 104 ? 2.824 -7.742 -2.83 1 98.5 104 LEU B C 1
ATOM 2362 O O . LEU B 1 104 ? 3.115 -6.57 -3.07 1 98.5 104 LEU B O 1
ATOM 2366 N N . GLY B 1 105 ? 2.59 -8.258 -1.618 1 98.31 105 GLY B N 1
ATOM 2367 C CA . GLY B 1 105 ? 2.668 -7.426 -0.428 1 98.31 105 GLY B CA 1
ATOM 2368 C C . GLY B 1 105 ? 3.996 -7.543 0.295 1 98.31 105 GLY B C 1
ATOM 2369 O O . GLY B 1 105 ? 5.027 -7.789 -0.33 1 98.31 105 GLY B O 1
ATOM 2370 N N . ARG B 1 106 ? 3.934 -7.332 1.598 1 98.31 106 ARG B N 1
ATOM 2371 C CA . ARG B 1 106 ? 5.09 -7.289 2.486 1 98.31 106 ARG B CA 1
ATOM 2372 C C . ARG B 1 106 ? 5.855 -8.609 2.451 1 98.31 106 ARG B C 1
ATOM 2374 O O . ARG B 1 106 ? 7.086 -8.617 2.367 1 98.31 106 ARG B O 1
ATOM 2381 N N . PRO B 1 107 ? 5.199 -9.773 2.445 1 98.44 107 PRO B N 1
ATOM 2382 C CA . PRO B 1 107 ? 5.973 -11.016 2.51 1 98.44 107 PRO B CA 1
ATOM 2383 C C . PRO B 1 107 ? 6.918 -11.18 1.321 1 98.44 107 PRO B C 1
ATOM 2385 O O . PRO B 1 107 ? 8.086 -11.539 1.502 1 98.44 107 PRO B O 1
ATOM 2388 N N . TRP B 1 108 ? 6.43 -10.898 0.152 1 98.62 108 TRP B N 1
ATOM 2389 C CA . TRP B 1 108 ? 7.293 -11.039 -1.017 1 98.62 108 TRP B CA 1
ATOM 2390 C C . TRP B 1 108 ? 8.438 -10.039 -0.973 1 98.62 108 TRP B C 1
ATOM 2392 O O . TRP B 1 108 ? 9.586 -10.383 -1.243 1 98.62 108 TRP B O 1
ATOM 2402 N N . GLN B 1 109 ? 8.094 -8.805 -0.618 1 98.44 109 GLN B N 1
ATOM 2403 C CA . GLN B 1 109 ? 9.094 -7.742 -0.553 1 98.44 109 GLN B CA 1
ATOM 2404 C C . GLN B 1 109 ? 10.188 -8.078 0.456 1 98.44 109 GLN B C 1
ATOM 2406 O O . GLN B 1 109 ? 11.359 -7.762 0.235 1 98.44 109 GLN B O 1
ATOM 2411 N N . PHE B 1 110 ? 9.758 -8.711 1.512 1 98.19 110 PHE B N 1
ATOM 2412 C CA . PHE B 1 110 ? 10.695 -9.172 2.521 1 98.19 110 PHE B CA 1
ATOM 2413 C C . PHE B 1 110 ? 11.57 -10.297 1.974 1 98.19 110 PHE B C 1
ATOM 2415 O O . PHE B 1 110 ? 12.797 -10.25 2.074 1 98.19 110 PHE B O 1
ATOM 2422 N N . ASP B 1 111 ? 10.953 -11.25 1.367 1 97.69 111 ASP B N 1
ATOM 2423 C CA . ASP B 1 111 ? 11.617 -12.484 0.97 1 97.69 111 ASP B CA 1
ATOM 2424 C C . ASP B 1 111 ? 12.672 -12.219 -0.098 1 97.69 111 ASP B C 1
ATOM 2426 O O . ASP B 1 111 ? 13.758 -12.812 -0.068 1 97.69 111 ASP B O 1
ATOM 2430 N N . VAL B 1 112 ? 12.391 -11.289 -1.016 1 97.44 112 VAL B N 1
ATOM 2431 C CA . VAL B 1 112 ? 13.352 -11.055 -2.09 1 97.44 112 VAL B CA 1
ATOM 2432 C C . VAL B 1 112 ? 14.25 -9.867 -1.732 1 97.44 112 VAL B C 1
ATOM 2434 O O . VAL B 1 112 ? 15.148 -9.508 -2.5 1 97.44 112 VAL B O 1
ATOM 2437 N N . ASP B 1 113 ? 13.938 -9.219 -0.626 1 97.19 113 ASP B N 1
ATOM 2438 C CA . ASP B 1 113 ? 14.734 -8.102 -0.135 1 97.19 113 ASP B CA 1
ATOM 2439 C C . ASP B 1 113 ? 14.773 -6.965 -1.157 1 97.19 113 ASP B C 1
ATOM 2441 O O . ASP B 1 113 ? 15.844 -6.547 -1.586 1 97.19 113 ASP B O 1
ATOM 2445 N N . ILE B 1 114 ? 13.586 -6.375 -1.368 1 98.38 114 ILE B N 1
ATOM 2446 C CA . ILE B 1 114 ? 13.477 -5.363 -2.414 1 98.38 114 ILE B CA 1
ATOM 2447 C C . ILE B 1 114 ? 14.078 -4.047 -1.927 1 98.38 114 ILE B C 1
ATOM 2449 O O . ILE B 1 114 ? 14.164 -3.807 -0.72 1 98.38 114 ILE B O 1
ATOM 2453 N N . THR B 1 115 ? 14.617 -3.275 -2.85 1 98.38 115 THR B N 1
ATOM 2454 C CA . THR B 1 115 ? 14.82 -1.837 -2.717 1 98.38 115 THR B CA 1
ATOM 2455 C C . THR B 1 115 ? 13.867 -1.069 -3.623 1 98.38 115 THR B C 1
ATOM 2457 O O . THR B 1 115 ? 13.797 -1.332 -4.828 1 98.38 115 THR B O 1
ATOM 2460 N N . TYR B 1 116 ? 13.102 -0.217 -3.045 1 98.75 116 TYR B N 1
ATOM 2461 C CA . TYR B 1 116 ? 12.133 0.58 -3.799 1 98.75 116 TYR B CA 1
ATOM 2462 C C . TYR B 1 116 ? 12.578 2.035 -3.879 1 98.75 116 TYR B C 1
ATOM 2464 O O . TYR B 1 116 ? 12.922 2.643 -2.861 1 98.75 116 TYR B O 1
ATOM 2472 N N . LYS B 1 117 ? 12.602 2.555 -5.109 1 97.44 117 LYS B N 1
ATOM 2473 C CA . LYS B 1 117 ? 12.891 3.961 -5.363 1 97.44 117 LYS B CA 1
ATOM 2474 C C . LYS B 1 117 ? 11.617 4.754 -5.609 1 97.44 117 LYS B C 1
ATOM 2476 O O . LYS B 1 117 ? 11 4.645 -6.676 1 97.44 117 LYS B O 1
ATOM 2481 N N . GLY B 1 118 ? 11.297 5.59 -4.68 1 97.75 118 GLY B N 1
ATOM 2482 C CA . GLY B 1 118 ? 9.992 6.234 -4.625 1 97.75 118 GLY B CA 1
ATOM 2483 C C . GLY B 1 118 ? 9.766 7.219 -5.754 1 97.75 118 GLY B C 1
ATOM 2484 O O . GLY B 1 118 ? 8.656 7.312 -6.293 1 97.75 118 GLY B O 1
ATOM 2485 N N . ARG B 1 119 ? 10.742 7.969 -6.129 1 96.69 119 ARG B N 1
ATOM 2486 C CA . ARG B 1 119 ? 10.547 8.977 -7.168 1 96.69 119 ARG B CA 1
ATOM 2487 C C . ARG B 1 119 ? 10.414 8.328 -8.539 1 96.69 119 ARG B C 1
ATOM 2489 O O . ARG B 1 119 ? 9.5 8.656 -9.305 1 96.69 119 ARG B O 1
ATOM 2496 N N . LYS B 1 120 ? 11.258 7.336 -8.789 1 93.62 120 LYS B N 1
ATOM 2497 C CA . LYS B 1 120 ? 11.258 6.66 -10.086 1 93.62 120 LYS B CA 1
ATOM 2498 C C . LYS B 1 120 ? 10.172 5.586 -10.141 1 93.62 120 LYS B C 1
ATOM 2500 O O . LYS B 1 120 ? 9.812 5.117 -11.219 1 93.62 120 LYS B O 1
ATOM 2505 N N . ASN B 1 121 ? 9.68 5.207 -8.953 1 97.12 121 ASN B N 1
ATOM 2506 C CA . ASN B 1 121 ? 8.688 4.137 -8.875 1 97.12 121 ASN B CA 1
ATOM 2507 C C . ASN B 1 121 ? 9.219 2.832 -9.461 1 97.12 121 ASN B C 1
ATOM 2509 O O . ASN B 1 121 ? 8.578 2.221 -10.312 1 97.12 121 ASN B O 1
ATOM 2513 N N . ILE B 1 122 ? 10.422 2.426 -8.906 1 95.62 122 ILE B N 1
ATOM 2514 C CA . ILE B 1 122 ? 11.094 1.225 -9.391 1 95.62 122 ILE B CA 1
ATOM 2515 C C . ILE B 1 122 ? 11.438 0.312 -8.219 1 95.62 122 ILE B C 1
ATOM 2517 O O . ILE B 1 122 ? 11.891 0.782 -7.168 1 95.62 122 ILE B O 1
ATOM 2521 N N . TYR B 1 123 ? 11.188 -0.967 -8.438 1 97.44 123 TYR B N 1
ATOM 2522 C CA . TYR B 1 123 ? 11.609 -1.981 -7.48 1 97.44 123 TYR B CA 1
ATOM 2523 C C . TYR B 1 123 ? 12.859 -2.697 -7.961 1 97.44 123 TYR B C 1
ATOM 2525 O O . TYR B 1 123 ? 12.945 -3.105 -9.125 1 97.44 123 TYR B O 1
ATOM 2533 N N . LEU B 1 124 ? 13.836 -2.826 -7.035 1 97.06 124 LEU B N 1
ATOM 2534 C CA . LEU B 1 124 ? 15.094 -3.506 -7.32 1 97.06 124 LEU B CA 1
ATOM 2535 C C . LEU B 1 124 ? 15.312 -4.672 -6.363 1 97.06 124 LEU B C 1
ATOM 2537 O O . LEU B 1 124 ? 15.039 -4.559 -5.168 1 97.06 124 LEU B O 1
ATOM 2541 N N . PHE B 1 125 ? 15.781 -5.785 -6.941 1 96.38 125 PHE B N 1
ATOM 2542 C CA . PHE B 1 125 ? 16.188 -6.895 -6.086 1 96.38 125 PHE B CA 1
ATOM 2543 C C . PHE B 1 125 ? 17.125 -7.832 -6.828 1 96.38 125 PHE B C 1
ATOM 2545 O O . PHE B 1 125 ? 17.266 -7.742 -8.055 1 96.38 125 PHE B O 1
ATOM 2552 N N . ASP B 1 126 ? 17.828 -8.656 -6.008 1 93.88 126 ASP B N 1
ATOM 2553 C CA . ASP B 1 126 ? 18.734 -9.656 -6.555 1 93.88 126 ASP B CA 1
ATOM 2554 C C . ASP B 1 126 ? 18.094 -11.047 -6.547 1 93.88 126 ASP B C 1
ATOM 2556 O O . ASP B 1 126 ? 17.453 -11.438 -5.562 1 93.88 126 ASP B O 1
ATOM 2560 N N . TRP B 1 127 ? 18.203 -11.688 -7.672 1 93.62 127 TRP B N 1
ATOM 2561 C CA . TRP B 1 127 ? 17.688 -13.047 -7.766 1 93.62 127 TRP B CA 1
ATOM 2562 C C . TRP B 1 127 ? 18.562 -13.906 -8.672 1 93.62 127 TRP B C 1
ATOM 2564 O O . TRP B 1 127 ? 18.812 -13.547 -9.828 1 93.62 127 TRP B O 1
ATOM 2574 N N . GLY B 1 128 ? 19.047 -15.008 -8.109 1 91.94 128 GLY B N 1
ATOM 2575 C CA . GLY B 1 128 ? 19.891 -15.898 -8.898 1 91.94 128 GLY B CA 1
ATOM 2576 C C . GLY B 1 128 ? 21.156 -15.234 -9.406 1 91.94 128 GLY B C 1
ATOM 2577 O O . GLY B 1 128 ? 21.562 -15.445 -10.547 1 91.94 128 GLY B O 1
ATOM 2578 N N . GLY B 1 129 ? 21.625 -14.336 -8.688 1 91.12 129 GLY B N 1
ATOM 2579 C CA . GLY B 1 129 ? 22.859 -13.656 -9.062 1 91.12 129 GLY B CA 1
ATOM 2580 C C . GLY B 1 129 ? 22.641 -12.523 -10.039 1 91.12 129 GLY B C 1
ATOM 2581 O O . GLY B 1 129 ? 23.594 -11.898 -10.5 1 91.12 129 GLY B O 1
ATOM 2582 N N . LYS B 1 130 ? 21.375 -12.281 -10.422 1 90.5 130 LYS B N 1
ATOM 2583 C CA . LYS B 1 130 ? 21.047 -11.203 -11.344 1 90.5 130 LYS B CA 1
ATOM 2584 C C . LYS B 1 130 ? 20.312 -10.07 -10.625 1 90.5 130 LYS B C 1
ATOM 2586 O O . LYS B 1 130 ? 19.469 -10.32 -9.766 1 90.5 130 LYS B O 1
ATOM 2591 N N . LYS B 1 131 ? 20.688 -8.867 -11.023 1 91.56 131 LYS B N 1
ATOM 2592 C CA . LYS B 1 131 ? 19.953 -7.703 -10.547 1 91.56 131 LYS B CA 1
ATOM 2593 C C . LYS B 1 131 ? 18.719 -7.453 -11.391 1 91.56 131 LYS B C 1
ATOM 2595 O O . LYS B 1 131 ? 18.797 -7.309 -12.609 1 91.56 131 LYS B O 1
ATOM 2600 N N . ILE B 1 132 ? 17.594 -7.438 -10.742 1 94.62 132 ILE B N 1
ATOM 2601 C CA . ILE B 1 132 ? 16.328 -7.27 -11.43 1 94.62 132 ILE B CA 1
ATOM 2602 C C . ILE B 1 132 ? 15.734 -5.902 -11.102 1 94.62 132 ILE B C 1
ATOM 2604 O O . ILE B 1 132 ? 15.719 -5.492 -9.938 1 94.62 132 ILE B O 1
ATOM 2608 N N . ALA B 1 133 ? 15.352 -5.172 -12.148 1 95.19 133 ALA B N 1
ATOM 2609 C CA . ALA B 1 133 ? 14.633 -3.91 -12.008 1 95.19 133 ALA B CA 1
ATOM 2610 C C . ALA B 1 133 ? 13.227 -4.012 -12.586 1 95.19 133 ALA B C 1
ATOM 2612 O O . ALA B 1 133 ? 13.055 -4.316 -13.766 1 95.19 133 ALA B O 1
ATOM 2613 N N . MET B 1 134 ? 12.25 -3.859 -11.688 1 96.06 134 MET B N 1
ATOM 2614 C CA . MET B 1 134 ? 10.867 -3.787 -12.133 1 96.06 134 MET B CA 1
ATOM 2615 C C . MET B 1 134 ? 10.438 -2.338 -12.352 1 96.06 134 MET B C 1
ATOM 2617 O O . MET B 1 134 ? 10.586 -1.505 -11.453 1 96.06 134 MET B O 1
ATOM 2621 N N . VAL B 1 135 ? 9.953 -2.061 -13.516 1 94.38 135 VAL B N 1
ATOM 2622 C CA . VAL B 1 135 ? 9.461 -0.733 -13.875 1 94.38 135 VAL B CA 1
ATOM 2623 C C . VAL B 1 135 ? 7.961 -0.792 -14.141 1 94.38 135 VAL B C 1
ATOM 2625 O O . VAL B 1 135 ? 7.438 -1.835 -14.539 1 94.38 135 VAL B O 1
ATOM 2628 N N . PRO B 1 136 ? 7.305 0.353 -13.719 1 93.5 136 PRO B N 1
ATOM 2629 C CA . PRO B 1 136 ? 5.867 0.344 -14.008 1 93.5 136 PRO B CA 1
ATOM 2630 C C . PRO B 1 136 ? 5.57 0.191 -15.5 1 93.5 136 PRO B C 1
ATOM 2632 O O . PRO B 1 136 ? 6.375 0.603 -16.344 1 93.5 136 PRO B O 1
ATOM 2635 N N . LYS B 1 137 ? 4.508 -0.506 -15.734 1 85.94 137 LYS B N 1
ATOM 2636 C CA . LYS B 1 137 ? 4.07 -0.609 -17.125 1 85.94 137 LYS B CA 1
ATOM 2637 C C . LYS B 1 137 ? 3.705 0.761 -17.688 1 85.94 137 LYS B C 1
ATOM 2639 O O . LYS B 1 137 ? 3.225 1.631 -16.953 1 85.94 137 LYS B O 1
ATOM 2644 N N . ASP B 1 138 ? 4.27 1.121 -18.828 1 64.31 138 ASP B N 1
ATOM 2645 C CA . ASP B 1 138 ? 3.98 2.396 -19.469 1 64.31 138 ASP B CA 1
ATOM 2646 C C . ASP B 1 138 ? 2.49 2.723 -19.391 1 64.31 138 ASP B C 1
ATOM 2648 O O . ASP B 1 138 ? 1.646 1.841 -19.578 1 64.31 138 ASP B O 1
ATOM 2652 N N . ASN B 1 139 ? 2.125 3.656 -18.5 1 48.03 139 ASN B N 1
ATOM 2653 C CA . ASN B 1 139 ? 0.749 4.133 -18.391 1 48.03 139 ASN B CA 1
ATOM 2654 C C . ASN B 1 139 ? 0.077 4.211 -19.766 1 48.03 139 ASN B C 1
ATOM 2656 O O . ASN B 1 139 ? 0.504 4.984 -20.625 1 48.03 139 ASN B O 1
ATOM 2660 N N . GLU B 1 140 ? -0.21 3.367 -20.625 1 37.47 140 GLU B N 1
ATOM 2661 C CA . GLU B 1 140 ? -1.402 3.859 -21.297 1 37.47 140 GLU B CA 1
ATOM 2662 C C . GLU B 1 140 ? -2.328 4.594 -20.344 1 37.47 140 GLU B C 1
ATOM 2664 O O . GLU B 1 140 ? -2.43 4.227 -19.172 1 37.47 140 GLU B O 1
ATOM 2669 N N . VAL B 1 141 ? -2.398 5.879 -20.469 1 31.91 141 VAL B N 1
ATOM 2670 C CA . VAL B 1 141 ? -3.314 6.648 -19.625 1 31.91 141 VAL B CA 1
ATOM 2671 C C . VAL B 1 141 ? -4.457 5.754 -19.156 1 31.91 141 VAL B C 1
ATOM 2673 O O . VAL B 1 141 ? -5.234 5.246 -19.969 1 31.91 141 VAL B O 1
ATOM 2676 N N . PHE B 1 142 ? -4.254 4.93 -18.406 1 30.2 142 PHE B N 1
ATOM 2677 C CA . PHE B 1 142 ? -5.527 4.496 -17.844 1 30.2 142 PHE B CA 1
ATOM 2678 C C . PHE B 1 142 ? -6.5 5.668 -17.75 1 30.2 142 PHE B C 1
ATOM 2680 O O . PHE B 1 142 ? -6.27 6.605 -16.984 1 30.2 142 PHE B O 1
ATOM 2687 N N . GLU B 1 143 ? -6.805 6.188 -18.875 1 28.41 143 GLU B N 1
ATOM 2688 C CA . GLU B 1 143 ? -7.98 7.043 -18.734 1 28.41 143 GLU B CA 1
ATOM 2689 C C . GLU B 1 143 ? -8.938 6.488 -17.672 1 28.41 143 GLU B C 1
ATOM 2691 O O . GLU B 1 143 ? -9.43 5.363 -17.812 1 28.41 143 GLU B O 1
ATOM 2696 N N . MET B 1 144 ? -8.602 6.645 -16.453 1 27.25 144 MET B N 1
ATOM 2697 C CA . MET B 1 144 ? -9.859 6.59 -15.711 1 27.25 144 MET B CA 1
ATOM 2698 C C . MET B 1 144 ? -11.016 7.102 -16.562 1 27.25 144 MET B C 1
ATOM 2700 O O . MET B 1 144 ? -11.047 8.273 -16.922 1 27.25 144 MET B O 1
ATOM 2704 N N . ASN B 1 145 ? -11.195 6.469 -17.625 1 27.06 145 ASN B N 1
ATOM 2705 C CA . ASN B 1 145 ? -12.453 6.906 -18.219 1 27.06 145 ASN B CA 1
ATOM 2706 C C . ASN B 1 145 ? -13.414 7.457 -17.172 1 27.06 145 ASN B C 1
ATOM 2708 O O . ASN B 1 145 ? -13.828 6.73 -16.266 1 27.06 145 ASN B O 1
ATOM 2712 N N . LYS B 1 146 ? -13.266 8.656 -16.844 1 29.19 146 LYS B N 1
ATOM 2713 C CA . LYS B 1 146 ? -14.344 9.391 -16.172 1 29.19 146 LYS B CA 1
ATOM 2714 C C . LYS B 1 146 ? -15.711 8.891 -16.641 1 29.19 146 LYS B C 1
ATOM 2716 O O . LYS B 1 146 ? -16.734 9.25 -16.047 1 29.19 146 LYS B O 1
ATOM 2721 N N . GLY B 1 147 ? -15.859 8.586 -17.953 1 27.52 147 GLY B N 1
ATOM 2722 C CA . GLY B 1 147 ? -17.141 8.109 -18.453 1 27.52 147 GLY B CA 1
ATOM 2723 C C . GLY B 1 147 ? -17.438 6.68 -18.062 1 27.52 147 GLY B C 1
ATOM 2724 O O . GLY B 1 147 ? -18.469 6.129 -18.438 1 27.52 147 GLY B O 1
ATOM 2725 N N . VAL B 1 148 ? -16.484 5.828 -18.281 1 29.25 148 VAL B N 1
ATOM 2726 C CA . VAL B 1 148 ? -16.922 4.508 -17.844 1 29.25 148 VAL B CA 1
ATOM 2727 C C . VAL B 1 148 ? -17.25 4.539 -16.359 1 29.25 148 VAL B C 1
ATOM 2729 O O . VAL B 1 148 ? -16.438 4.984 -15.539 1 29.25 148 VAL B O 1
ATOM 2732 N N . LYS B 1 149 ? -18.453 4.621 -16.141 1 28.22 149 LYS B N 1
ATOM 2733 C CA . LYS B 1 149 ? -19.109 4.461 -14.844 1 28.22 149 LYS B CA 1
ATOM 2734 C C . LYS B 1 149 ? -18.344 3.463 -13.969 1 28.22 149 LYS B C 1
ATOM 2736 O O . LYS B 1 149 ? -18.234 2.283 -14.312 1 28.22 149 LYS B O 1
ATOM 2741 N N . SER B 1 150 ? -17.156 3.734 -13.758 1 29.03 150 SER B N 1
ATOM 2742 C CA . SER B 1 150 ? -16.609 2.963 -12.641 1 29.03 150 SER B CA 1
ATOM 2743 C C . SER B 1 150 ? -17.734 2.377 -11.781 1 29.03 150 SER B C 1
ATOM 2745 O O . SER B 1 150 ? -18.531 3.117 -11.203 1 29.03 150 SER B O 1
ATOM 2747 N N . ARG B 1 151 ? -18.344 1.49 -12.422 1 27.48 151 ARG B N 1
ATOM 2748 C CA . ARG B 1 151 ? -19.469 0.758 -11.867 1 27.48 151 ARG B CA 1
ATOM 2749 C C . ARG B 1 151 ? -19.297 0.539 -10.367 1 27.48 151 ARG B C 1
ATOM 2751 O O . ARG B 1 151 ? -18.422 -0.214 -9.945 1 27.48 151 ARG B O 1
ATOM 2758 N N . SER B 1 152 ? -19.391 1.578 -9.727 1 28.7 152 SER B N 1
ATOM 2759 C CA . SER B 1 152 ? -19.75 1.467 -8.32 1 28.7 152 SER B CA 1
ATOM 2760 C C . SER B 1 152 ? -20.766 0.362 -8.086 1 28.7 152 SER B C 1
ATOM 2762 O O . SER B 1 152 ? -21.703 0.193 -8.883 1 28.7 152 SER B O 1
ATOM 2764 N N . LEU B 1 153 ? -20.312 -0.759 -7.711 1 29.33 153 LEU B N 1
ATOM 2765 C CA . LEU B 1 153 ? -21.219 -1.849 -7.379 1 29.33 153 LEU B CA 1
ATOM 2766 C C . LEU B 1 153 ? -22.562 -1.309 -6.883 1 29.33 153 LEU B C 1
ATOM 2768 O O . LEU B 1 153 ? -23.516 -2.066 -6.715 1 29.33 153 LEU B O 1
ATOM 2772 N N . VAL B 1 154 ? -22.5 -0.029 -6.43 1 29.16 154 VAL B N 1
ATOM 2773 C CA . VAL B 1 154 ? -23.719 0.468 -5.801 1 29.16 154 VAL B CA 1
ATOM 2774 C C . VAL B 1 154 ? -24.547 1.246 -6.816 1 29.16 154 VAL B C 1
ATOM 2776 O O . VAL B 1 154 ? -24.062 2.203 -7.422 1 29.16 154 VAL B O 1
ATOM 2779 N N . SER B 1 155 ? -25.234 0.708 -7.598 1 32.66 155 SER B N 1
ATOM 2780 C CA . SER B 1 155 ? -26.234 1.443 -8.352 1 32.66 155 SER B CA 1
ATOM 2781 C C . SER B 1 155 ? -27.281 2.057 -7.426 1 32.66 155 SER B C 1
ATOM 2783 O O . SER B 1 155 ? -27.75 1.403 -6.492 1 32.66 155 SER B O 1
ATOM 2785 N N . LEU B 1 156 ? -27.266 3.297 -7.289 1 30.66 156 LEU B N 1
ATOM 2786 C CA . LEU B 1 156 ? -28.297 4.027 -6.562 1 30.66 156 LEU B CA 1
ATOM 2787 C C . LEU B 1 156 ? -29.609 4.027 -7.336 1 30.66 156 LEU B C 1
ATOM 2789 O O . LEU B 1 156 ? -29.656 4.504 -8.477 1 30.66 156 LEU B O 1
ATOM 2793 N N . VAL B 1 157 ? -30.422 3.23 -6.934 1 34.94 157 VAL B N 1
ATOM 2794 C CA . VAL B 1 157 ? -31.766 3.236 -7.473 1 34.94 157 VAL B CA 1
ATOM 2795 C C . VAL B 1 157 ? -32.562 4.367 -6.832 1 34.94 157 VAL B C 1
ATOM 2797 O O . VAL B 1 157 ? -32.688 4.438 -5.609 1 34.94 157 VAL B O 1
ATOM 2800 N N . THR B 1 158 ? -32.781 5.387 -7.504 1 38.78 158 THR B N 1
ATOM 2801 C CA . THR B 1 158 ? -33.5 6.578 -7.031 1 38.78 158 THR B CA 1
ATOM 2802 C C . THR B 1 158 ? -35 6.434 -7.199 1 38.78 158 THR B C 1
ATOM 2804 O O . THR B 1 158 ? -35.75 7.27 -6.723 1 38.78 158 THR B O 1
ATOM 2807 N N . SER B 1 159 ? -35.406 5.543 -8.047 1 43.09 159 SER B N 1
ATOM 2808 C CA . SER B 1 159 ? -36.844 5.52 -8.195 1 43.09 159 SER B CA 1
ATOM 2809 C C . SER B 1 159 ? -37.438 4.223 -7.648 1 43.09 159 SER B C 1
ATOM 2811 O O . SER B 1 159 ? -36.781 3.188 -7.637 1 43.09 159 SER B O 1
ATOM 2813 N N . GLU B 1 160 ? -38.625 4.438 -7.023 1 51.25 160 GLU B N 1
ATOM 2814 C CA . GLU B 1 160 ? -39.344 3.318 -6.422 1 51.25 160 GLU B CA 1
ATOM 2815 C C . GLU B 1 160 ? -39.594 2.215 -7.445 1 51.25 160 GLU B C 1
ATOM 2817 O O . GLU B 1 160 ? -39.469 1.029 -7.129 1 51.25 160 GLU B O 1
ATOM 2822 N N . ARG B 1 161 ? -39.87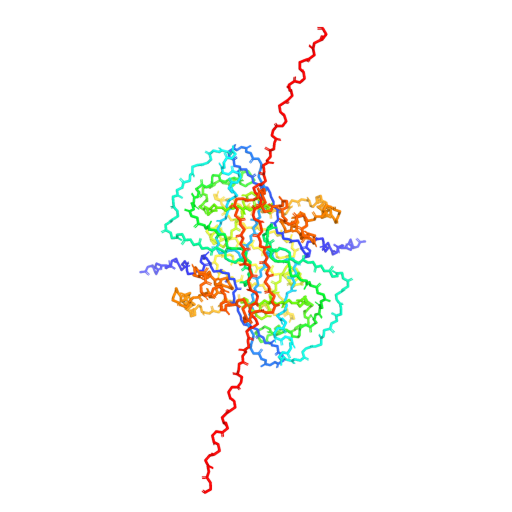5 2.637 -8.609 1 54.44 161 ARG B N 1
ATOM 2823 C CA . ARG B 1 161 ? -40.156 1.68 -9.672 1 54.44 161 ARG B CA 1
ATOM 2824 C C . ARG B 1 161 ? -38.906 0.907 -10.078 1 54.44 161 ARG B C 1
ATOM 2826 O O . ARG B 1 161 ? -38.969 -0.304 -10.297 1 54.44 161 ARG B O 1
ATOM 2833 N N . GLU B 1 162 ? -37.844 1.538 -10.055 1 54.88 162 GLU B N 1
ATOM 2834 C CA . GLU B 1 162 ? -36.562 0.901 -10.383 1 54.88 162 GLU B CA 1
ATOM 2835 C C . GLU B 1 162 ? -36.094 -0.018 -9.25 1 54.88 162 GLU B C 1
ATOM 2837 O O . GLU B 1 162 ? -35.562 -1.101 -9.508 1 54.88 162 GLU B O 1
ATOM 2842 N N . LEU B 1 163 ? -36.375 0.328 -8 1 57.28 163 LEU B N 1
ATOM 2843 C CA . LEU B 1 163 ? -36.062 -0.489 -6.832 1 57.28 163 LEU B CA 1
ATOM 2844 C C . LEU B 1 163 ? -36.875 -1.782 -6.844 1 57.28 163 LEU B C 1
ATOM 2846 O O . LEU B 1 163 ? -36.344 -2.857 -6.574 1 57.28 163 LEU B O 1
ATOM 2850 N N . GLU B 1 164 ? -38.125 -1.564 -7.129 1 60.88 164 GLU B N 1
ATOM 2851 C CA . GLU B 1 164 ? -39 -2.729 -7.203 1 60.88 164 GLU B CA 1
ATOM 2852 C C . GLU B 1 164 ? -38.531 -3.695 -8.289 1 60.88 164 GLU B C 1
ATOM 2854 O O . GLU B 1 164 ? -38.562 -4.914 -8.094 1 60.88 164 GLU B O 1
ATOM 2859 N N . ALA B 1 165 ? -38.125 -3.145 -9.383 1 59.41 165 ALA B N 1
ATOM 2860 C CA . ALA B 1 165 ? -37.656 -3.979 -10.492 1 59.41 165 ALA B CA 1
ATOM 2861 C C . ALA B 1 165 ? -36.312 -4.656 -10.141 1 59.41 165 ALA B C 1
ATOM 2863 O O . ALA B 1 165 ? -36.125 -5.836 -10.445 1 59.41 165 ALA B O 1
ATOM 2864 N N . ASP B 1 166 ? -35.562 -4.02 -9.383 1 58.19 166 ASP B N 1
ATOM 2865 C CA . ASP B 1 166 ? -34.25 -4.574 -9.023 1 58.19 166 ASP B CA 1
ATOM 2866 C C . ASP B 1 166 ? -34.406 -5.664 -7.965 1 58.19 166 ASP B C 1
ATOM 2868 O O . ASP B 1 166 ? -33.688 -6.668 -8.008 1 58.19 166 ASP B O 1
ATOM 2872 N N . ILE B 1 167 ? -35.25 -5.43 -7.023 1 60.31 167 ILE B N 1
ATOM 2873 C CA . ILE B 1 167 ? -35.5 -6.379 -5.938 1 60.31 167 ILE B CA 1
ATOM 2874 C C . ILE B 1 167 ? -36 -7.699 -6.504 1 60.31 167 ILE B C 1
ATOM 2876 O O . ILE B 1 167 ? -35.656 -8.773 -6.008 1 60.31 167 ILE B O 1
ATOM 2880 N N . LYS B 1 168 ? -36.75 -7.516 -7.559 1 63 168 LYS B N 1
ATOM 2881 C CA . LYS B 1 168 ? -37.312 -8.719 -8.18 1 63 168 LYS B CA 1
ATOM 2882 C C . LYS B 1 168 ? -36.188 -9.531 -8.859 1 63 168 LYS B C 1
ATOM 2884 O O . LYS B 1 168 ? -36.312 -10.75 -9.008 1 63 168 LYS B O 1
ATOM 2889 N N . GLU B 1 169 ? -35.156 -8.828 -9.172 1 55.97 169 GLU B N 1
ATOM 2890 C CA . GLU B 1 169 ? -34.094 -9.469 -9.961 1 55.97 169 GLU B CA 1
ATOM 2891 C C . GLU B 1 169 ? -32.969 -10 -9.062 1 55.97 169 GLU B C 1
ATOM 2893 O O . GLU B 1 169 ? -32.125 -10.742 -9.516 1 55.97 169 GLU B O 1
ATOM 2898 N N . VAL B 1 170 ? -33.031 -9.508 -7.762 1 53.59 170 VAL B N 1
ATOM 2899 C CA . VAL B 1 170 ? -31.891 -9.883 -6.91 1 53.59 170 VAL B CA 1
ATOM 2900 C C . VAL B 1 170 ? -32.344 -10.961 -5.926 1 53.59 170 VAL B C 1
ATOM 2902 O O . VAL B 1 170 ? -33.469 -10.953 -5.449 1 53.59 170 VAL B O 1
ATOM 2905 N N . LYS B 1 171 ? -31.422 -11.922 -5.742 1 57.69 171 LYS B N 1
ATOM 2906 C CA . LYS B 1 171 ? -31.734 -13.008 -4.816 1 57.69 171 LYS B CA 1
ATOM 2907 C C . LYS B 1 171 ? -31.562 -12.562 -3.367 1 57.69 171 LYS B C 1
ATOM 2909 O O . LYS B 1 171 ? -32.125 -13.172 -2.455 1 57.69 171 LYS B O 1
ATOM 2914 N N . GLU B 1 172 ? -30.812 -11.477 -3.17 1 57.31 172 GLU B N 1
ATOM 2915 C CA . GLU B 1 172 ? -30.516 -11.062 -1.802 1 57.31 172 GLU B CA 1
ATOM 2916 C C . GLU B 1 172 ? -30.5 -9.539 -1.673 1 57.31 172 GLU B C 1
ATOM 2918 O O . GLU B 1 172 ? -29.938 -8.844 -2.516 1 57.31 172 GLU B O 1
ATOM 2923 N N . VAL B 1 173 ? -31.359 -8.992 -0.835 1 54.94 173 VAL B N 1
ATOM 2924 C CA . VAL B 1 173 ? -31.438 -7.586 -0.465 1 54.94 173 VAL B CA 1
ATOM 2925 C C . VAL B 1 173 ? -30.984 -7.402 0.981 1 54.94 173 VAL B C 1
ATOM 2927 O O . VAL B 1 173 ? -31.453 -8.117 1.876 1 54.94 173 VAL B O 1
ATOM 2930 N N . HIS B 1 174 ? -29.984 -6.59 1.151 1 56.66 174 HIS B N 1
ATOM 2931 C CA . HIS B 1 174 ? -29.547 -6.27 2.506 1 56.66 174 HIS B CA 1
ATOM 2932 C C . HIS B 1 174 ? -29.938 -4.844 2.889 1 56.66 174 HIS B C 1
ATOM 2934 O O . HIS B 1 174 ? -29.859 -3.936 2.061 1 56.66 174 HIS B O 1
ATOM 2940 N N . LEU B 1 175 ? -30.547 -4.648 4.031 1 52.62 175 LEU B N 1
ATOM 2941 C CA . LEU B 1 175 ? -30.812 -3.357 4.656 1 52.62 175 LEU B CA 1
ATOM 2942 C C . LEU B 1 175 ? -29.609 -2.891 5.477 1 52.62 175 LEU B C 1
ATOM 2944 O O . LEU B 1 175 ? -29.125 -3.617 6.352 1 52.62 175 LEU B O 1
ATOM 2948 N N . VAL B 1 176 ? -29.047 -1.775 5.012 1 50.75 176 VAL B N 1
ATOM 2949 C CA . VAL B 1 176 ? -27.938 -1.172 5.754 1 50.75 176 VAL B CA 1
ATOM 2950 C C . VAL B 1 176 ? -28.453 0.024 6.555 1 50.75 176 VAL B C 1
ATOM 2952 O O . VAL B 1 176 ? -29.016 0.961 5.992 1 50.75 176 VAL B O 1
ATOM 2955 N N . MET B 1 177 ? -28.438 -0.042 7.887 1 47.81 177 MET B N 1
ATOM 2956 C CA . MET B 1 177 ? -28.781 1.013 8.836 1 47.81 177 MET B CA 1
ATOM 2957 C C . MET B 1 177 ? -27.531 1.776 9.273 1 47.81 177 MET B C 1
ATOM 2959 O O . MET B 1 177 ? -26.531 1.17 9.648 1 47.81 177 MET B O 1
ATOM 2963 N N . VAL B 1 178 ? -27.484 3.057 9.008 1 40.91 178 VAL B N 1
ATOM 2964 C CA . VAL B 1 178 ? -26.406 3.934 9.438 1 40.91 178 VAL B CA 1
ATOM 2965 C C . VAL B 1 178 ? -26.688 4.473 10.836 1 40.91 178 VAL B C 1
ATOM 2967 O O . VAL B 1 178 ? -27.703 5.145 11.047 1 40.91 178 VAL B O 1
ATOM 2970 N N . ARG B 1 179 ? -26.031 3.953 11.859 1 39.56 179 ARG B N 1
ATOM 2971 C CA . ARG B 1 179 ? -26.156 4.453 13.227 1 39.56 179 ARG B CA 1
ATOM 2972 C C . ARG B 1 179 ? -25.094 5.488 13.539 1 39.56 179 ARG B C 1
ATOM 2974 O O . ARG B 1 179 ? -23.922 5.309 13.188 1 39.56 179 ARG B O 1
ATOM 2981 N N . ALA B 1 180 ? -25.5 6.699 13.758 1 35.25 180 ALA B N 1
ATOM 2982 C CA . ALA B 1 180 ? -24.594 7.684 14.328 1 35.25 180 ALA B CA 1
ATOM 2983 C C . ALA B 1 180 ? -24.078 7.227 15.688 1 35.25 180 ALA B C 1
ATOM 2985 O O . ALA B 1 180 ? -24.844 6.703 16.5 1 35.25 180 ALA B O 1
ATOM 2986 N N . LEU B 1 181 ? -22.844 6.918 15.789 1 33.72 181 LEU B N 1
ATOM 2987 C CA . LEU B 1 181 ? -22.266 6.699 17.109 1 33.72 181 LEU B CA 1
ATOM 2988 C C . LEU B 1 181 ? -22.484 7.902 18.016 1 33.72 181 LEU B C 1
ATOM 2990 O O . LEU B 1 181 ? -22 9 17.719 1 33.72 181 LEU B O 1
ATOM 2994 N N . VAL B 1 182 ? -23.609 8.07 18.641 1 30.5 182 VAL B N 1
ATOM 2995 C CA . VAL B 1 182 ? -23.719 9.062 19.703 1 30.5 182 VAL B CA 1
ATOM 2996 C C . VAL B 1 182 ? -22.812 8.68 20.859 1 30.5 182 VAL B C 1
ATOM 2998 O O . VAL B 1 182 ? -22.969 7.609 21.453 1 30.5 182 VAL B O 1
ATOM 3001 N N . ILE B 1 183 ? -21.594 9.266 20.938 1 30.78 183 ILE B N 1
ATOM 3002 C CA . ILE B 1 183 ? -20.781 9.273 22.156 1 30.78 183 ILE B CA 1
ATOM 3003 C C . ILE B 1 183 ? -21.5 10.086 23.234 1 30.78 183 ILE B C 1
ATOM 3005 O O . ILE B 1 183 ? -21.719 11.289 23.062 1 30.78 183 ILE B O 1
ATOM 3009 N N . GLU B 1 184 ? -22.281 9.516 24.031 1 30.33 184 GLU B N 1
ATOM 3010 C CA . GLU B 1 184 ? -22.812 10.18 25.234 1 30.33 184 GLU B CA 1
ATOM 3011 C C . GLU B 1 184 ? -21.672 10.57 26.172 1 30.33 184 GLU B C 1
ATOM 3013 O O . GLU B 1 184 ? -20.859 9.727 26.562 1 30.33 184 GLU B O 1
ATOM 3018 N N . ALA B 1 185 ? -21.328 11.828 26.203 1 30.64 185 ALA B N 1
ATOM 3019 C CA . ALA B 1 185 ? -20.594 12.406 27.312 1 30.64 185 ALA B CA 1
ATOM 3020 C C . ALA B 1 185 ? -21.328 12.211 28.625 1 30.64 185 ALA B C 1
ATOM 3022 O O . ALA B 1 185 ? -22.453 12.68 28.797 1 30.64 185 ALA B O 1
ATOM 3023 N N . LYS B 1 186 ? -21.109 11.195 29.359 1 35.53 186 LYS B N 1
ATOM 3024 C CA . LYS B 1 186 ? -21.562 11.102 30.734 1 35.53 186 LYS B CA 1
ATOM 3025 C C . LYS B 1 186 ? -21.141 12.32 31.547 1 35.53 186 LYS B C 1
ATOM 3027 O O . LYS B 1 186 ? -19.938 12.562 31.719 1 35.53 186 LYS B O 1
ATOM 3032 N N . GLY B 1 187 ? -21.891 13.391 31.641 1 29.73 187 GLY B N 1
ATOM 3033 C CA . GLY B 1 187 ? -21.797 14.438 32.625 1 29.73 187 GLY B CA 1
ATOM 3034 C C . GLY B 1 187 ? -21.828 13.906 34.062 1 29.73 187 GLY B C 1
ATOM 3035 O O . GLY B 1 187 ? -22.641 13.039 34.406 1 29.73 187 GLY B O 1
ATOM 3036 N N . LYS B 1 188 ? -20.672 13.797 34.781 1 38.72 188 LYS B N 1
ATOM 3037 C CA . LYS B 1 188 ? -20.5 13.602 36.219 1 38.72 188 LYS B CA 1
ATOM 3038 C C . LYS B 1 188 ? -21.469 14.477 37.031 1 38.72 188 LYS B C 1
ATOM 3040 O O . LYS B 1 188 ? -21.25 15.688 37.156 1 38.72 188 LYS B O 1
ATOM 3045 N N . GLY B 1 189 ? -22.75 14.469 36.812 1 30.98 189 GLY B N 1
ATOM 3046 C CA . GLY B 1 189 ? -23.609 15.266 37.688 1 30.98 189 GLY B CA 1
ATOM 3047 C C . GLY B 1 189 ? -23.625 14.766 39.094 1 30.98 189 GLY B C 1
ATOM 3048 O O . GLY B 1 189 ? -24.5 15.141 39.875 1 30.98 189 GLY B O 1
ATOM 3049 N N . GLU B 1 190 ? -22.859 13.664 39.625 1 34.22 190 GLU B N 1
ATOM 3050 C CA . GLU B 1 190 ? -23.406 13.297 40.938 1 34.22 190 GLU B CA 1
ATOM 3051 C C . GLU B 1 190 ? -23.141 14.391 41.969 1 34.22 190 GLU B C 1
ATOM 3053 O O . GLU B 1 190 ? -21.984 14.758 42.219 1 34.22 190 GLU B O 1
ATOM 3058 N N . SER B 1 191 ? -24.031 15.383 42.031 1 33.38 191 SER B N 1
ATOM 3059 C CA . SER B 1 191 ? -24.172 16.25 43.188 1 33.38 191 SER B CA 1
ATOM 3060 C C . SER B 1 191 ? -24.25 15.438 44.469 1 33.38 191 SER B C 1
ATOM 3062 O O . SER B 1 191 ? -25.109 14.555 44.594 1 33.38 191 SER B O 1
ATOM 3064 N N . ASP B 1 192 ? -23.047 15.148 45.094 1 32.16 192 ASP B N 1
ATOM 3065 C CA . ASP B 1 192 ? -22.984 14.734 46.5 1 32.16 192 ASP B CA 1
ATOM 3066 C C . ASP B 1 192 ? -23.859 15.633 47.375 1 32.16 192 ASP B C 1
ATOM 3068 O O . ASP B 1 192 ? -23.609 16.828 47.5 1 32.16 192 ASP B O 1
ATOM 3072 N N . SER B 1 193 ? -25.141 15.508 47.375 1 25.86 193 SER B N 1
ATOM 3073 C CA . SER B 1 193 ? -25.984 15.938 48.469 1 25.86 193 SER B CA 1
ATOM 3074 C C . SER B 1 193 ? -25.562 15.305 49.781 1 25.86 193 SER B C 1
ATOM 3076 O O . SER B 1 193 ? -26.219 15.477 50.812 1 25.86 193 SER B O 1
ATOM 3078 N N . ALA B 1 194 ? -24.234 15.219 50.25 1 23.72 194 ALA B N 1
ATOM 3079 C CA . ALA B 1 194 ? -24.25 15.18 51.719 1 23.72 194 ALA B CA 1
ATOM 3080 C C . ALA B 1 194 ? -24.406 16.578 52.312 1 23.72 194 ALA B C 1
ATOM 3082 O O . ALA B 1 194 ? -23.922 17.562 51.719 1 23.72 194 ALA B O 1
#

Secondary structure (DSSP, 8-state):
---------TTTT--EEEEEEETTEEEEEEE-TT-SS-EEEHHHHHHHT--EEEEEEEEEEE-STTSPEEEEEEEEEEEEEETTTEEEEEEEEEE--SS-SEEE-HHHHHHTT-EEETTTTEEEEEETTEEEEE-----------SSS----S-----SHHHHHHHHHH-SEEEEEEE----------------/---------TTTT--EEEEEEETTEEEEEEE-TT-SS-EEEHHHHHHHT--EEEEEEEEEEE-STTSPEEEEEEEEEEEEEETTTEEEEEEEEEE--SS-SEEE-HHHHHHTT-EEETTTTEEEEEETTEEEEE-----------SSS----S-----SHHHHHHHHHH-SEEEEEEE----------------

pLDDT: mean 74.99, std 27.02, range [23.72, 98.75]

Organism: Daucus carota subsp. sativus (NCBI:txid79200)

InterPro domains:
  IPR021109 Aspartic peptidase domain superfamily [G3DSA:2.40.70.10] (2-136)
  IPR021109 Aspartic peptidase domain superfamily [SSF50630] (13-108)

Radius of gyration: 24.23 Å; Cα contacts (8 Å, |Δi|>4): 716; chains: 2; bounding box: 71×50×97 Å

Sequence (388 aa):
MCSEKVDDRSQRNNIFKACCSIQGRVCDLIVDSGSCENFVSRKLVEHLGLKTERHPKPYTIGWIQKGPKVDVTEICRVPLSIGKYYREEVFCDVIDMDAGHVLLGRPWQFDVDITYKGRKNIYLFDWGGKKIAMVPKDNEVFEMNKGVKSRSLVSLVTSERELEADIKEVKEVHLVMVRALVIEAKGKGESDSAMCSEKVDDRSQRNNIFKACCSIQGRVCDLIVDSGSCENFVSRKLVEHLGLKTERHPKPYTIGWIQKGPKVDVTEICRVPLSIGKYYREEVFCDVIDMDAGHVLLGRPWQFDVDITYKGRKNIYLFDWGGKKIAMVPKDNEVFEMNKGVKSRSLVSLVTSERELEADIKEVKEVHLVMVRALVIEAKGKGESDSA

Foldseek 3Di:
DPPPPPLPCVCVPDFFWDWKDFPRDIWIEGEEQPDPFKAFEPVVCVVVVFDKDFDPDKDWDDDPPQDDIWTFTIKTQTQIGDPDADTGTDIHTYTHDDPIGIYHYDVVCVVQVWDADNSQRWIWGDDPNDIDIDHGDDPPVPPPVPPPPPPPVDDDDPDPVVVVVVVVVDPDDDDDDDDDPPPDPPDPPPPPDD/DPPPPPLPCVCVPDFFWDWKDFPRDIWIEGEDQPDPFKAFEPVVCVVVVFDKDFDPDKDWDDDPPDDDIWTFTIKTQTQIGDPDADTGGDIHTYTHDDPIGIYHYDVVCVVQVWDADNSQRWIWGDDPNDIDIDHGDDPPVPPPVPPPPPPPVDDDDPDPVVVVVVVVVDPDDDDDDDDDPPPDPPDPPPPPPD

Nearest PDB structures (foldseek):
  4rgh-assembly1_A  TM=7.858E-01  e=1.763E-06  Homo sapiens
  3s8i-assembly1_A  TM=7.951E-01  e=3.664E-06  Homo sapiens
  5yq8-assembly2_D  TM=7.806E-01  e=1.263E-05  Leishmania major
  7d66-assembly2_I  TM=7.563E-01  e=1.673E-05  Toxoplasma gondii GT1
  5ys4-assembly1_D  TM=7.606E-01  e=6.457E-05  Leishmania major